Protein AF-A0A9D6PLR4-F1 (afdb_monomer_lite)

pLDDT: mean 76.35, std 16.48, range [28.53, 96.38]

Radius of gyration: 27.28 Å; chains: 1; bounding box: 58×66×89 Å

Sequence (455 aa):
MGFFPAIGIICGFFALESLSGWAYQRSPKLLVSNDKIDRAFQSAEDSRALHDSGTAFWAGPIWVVSPKEIDQSLWKMKIASGVSFLSRKLSPVPLHPFVELRPIESAEGQFSGITMALDPQSEDPFRALFHELTHLYLLWALIPGFPVDCHRWFNEGMAEELAGQILEDYSGRWMNDLVLDSAVVTFDQLSPAFSWDNSFVELQGRHAFHKFLEKYEWEGVRRVISGLRQGRPFRSVFMLEFGVPVELFQSECLCDFVKSKVLSRIPRKLIVGKLRWLAGNRPPSEVLPLIRKSEILLGKIQELESLEREIYEKKIRQCLSIKHPNEALFWLSQIRRRHNHTSLVSLSKEVKDTAQFCENEIPRVQQFRERIYGFPHITAFILGYGLLSMYRRLRTAVKKWAWKAWHPDKESGLGFRWGMVAIFCLGWQWFIRFLLISGIPYYLGYALWGHCGGP

Foldseek 3Di:
DCPLVVQLLVCLLVVVLVSNLVSLVVDDCVVHPPVNSVLSVVVVVQVVVQVVQWDWDDLDPEIETEHPPDPVVVVSVLSNLLQVLLCVQLNHAPAAAHEYATDDPDCLWDDRNRYIYFDPPRLCRLLSVQLVVNLVSLVRLQDDDDDEPPQPLQNLLRSNQSSCVSVVCPVADLQLAADEPVLDDFSVVLVVCVVPPDPCSSSLSVLLNVVVCVVPNSVSVNQQSVCSSVVDYSQVSCCVSPVDGVRVSRVVSSVVCCCRHYLLNDPPVSNLVSLLSCLVRHQLVVSVVSLVVNCVRVPDDPSSLVSNLVSLLVVLVVCLVVLNLVVSVVSLVVNPVPDDDPVCPVVVVSSVVSVVVVVVPDDPDPPPDDDDPDDVVVVVVCVVVVVVVVCVVVVVVCVVVLVVLCDPPDPSNVVVVVVVVCCCVVVVVVVVSCCCVVPVVVPCVCVVVVPPDDD

Secondary structure (DSSP, 8-state):
--HHHHHHHHHHHTT-HHHHHHHHHTS-TTTS-HHHHHHHHHHHHHHHHHHHHSEEEEETTEEEEE-TTS-HHHHHHHHHHHHHHHHHHH---S-PPEEEE---S-TT-EEETTEEEE-TTSS-HHHHHHHHHHHHHHHHHH-SS------HHHHHHHHHHHHHHHTTGGGTHHHH--B-GGG---HHHHHHHTTSS-THHHHHHHHHHHHHHHHHHHHHHHHHHHHHHTT--HHHHHHHHHSS-HHHHHHHHHHHHHHHHBTTTS-HHHHHHHHHHHHHHS-HHHHHHHHHHHHHHH---HHHHHHHHHHHHHHHHHHHHTT-HHHHHHHHHHHHTTS-GGGGHHHHHHHHHHHHHHHHH------------SHHHHHHHHHHHHHHHHHHHHHHHHHHHHHHHS-TT-THHHHHHHHHHHHHHHHHHHHHHHIIIIIHHHHHHHHHHTTS---

Structure (mmCIF, N/CA/C/O backbone):
data_AF-A0A9D6PLR4-F1
#
_entry.id   AF-A0A9D6PLR4-F1
#
loop_
_atom_site.group_PDB
_atom_site.id
_atom_site.type_symbol
_atom_site.label_atom_id
_atom_site.label_alt_id
_atom_site.label_comp_id
_atom_site.label_asym_id
_atom_site.label_entity_id
_atom_site.label_seq_id
_atom_site.pdbx_PDB_ins_code
_atom_site.Cartn_x
_atom_site.Cartn_y
_atom_site.Cartn_z
_atom_site.occupancy
_atom_site.B_iso_or_equiv
_atom_site.auth_seq_id
_atom_site.auth_comp_id
_atom_site.auth_asym_id
_atom_site.auth_atom_id
_atom_site.pdbx_PDB_model_num
ATOM 1 N N . MET A 1 1 ? -5.121 19.099 -28.719 1.00 49.94 1 MET A N 1
ATOM 2 C CA . MET A 1 1 ? -5.520 19.440 -27.333 1.00 49.94 1 MET A CA 1
ATOM 3 C C . MET A 1 1 ? -4.670 18.756 -26.253 1.00 49.94 1 MET A C 1
ATOM 5 O O . MET A 1 1 ? -4.510 19.354 -25.202 1.00 49.94 1 MET A O 1
ATOM 9 N N . GLY A 1 2 ? -4.060 17.584 -26.489 1.00 49.56 2 GLY A N 1
ATOM 10 C CA . GLY A 1 2 ? -3.238 16.882 -25.479 1.00 49.56 2 GLY A CA 1
ATOM 11 C C . GLY A 1 2 ? -1.758 17.289 -25.353 1.00 49.56 2 GLY A C 1
ATOM 12 O O . GLY A 1 2 ? -1.045 16.684 -24.565 1.00 49.56 2 GLY A O 1
ATOM 13 N N . PHE A 1 3 ? -1.274 18.290 -26.101 1.00 58.44 3 PHE A N 1
ATOM 14 C CA . PHE A 1 3 ? 0.160 18.633 -26.150 1.00 58.44 3 PHE A CA 1
ATOM 15 C C . PHE A 1 3 ? 0.711 19.138 -24.807 1.00 58.44 3 PHE A C 1
ATOM 17 O O . PHE A 1 3 ? 1.699 18.608 -24.313 1.00 58.44 3 PHE A O 1
ATOM 24 N N . PHE A 1 4 ? 0.058 20.129 -24.195 1.00 63.78 4 PHE A N 1
ATOM 25 C CA . PHE A 1 4 ? 0.483 20.682 -22.907 1.00 63.78 4 PHE A CA 1
ATOM 26 C C . PHE A 1 4 ? 0.308 19.702 -21.729 1.00 63.78 4 PHE A C 1
ATOM 28 O O . PHE A 1 4 ? 1.258 19.580 -20.960 1.00 63.78 4 PHE A O 1
ATOM 35 N N . PRO A 1 5 ? -0.790 18.918 -21.624 1.00 61.28 5 PRO A N 1
ATOM 36 C CA . PRO A 1 5 ? -0.879 17.850 -20.625 1.00 61.28 5 PRO A CA 1
ATOM 37 C C . PRO A 1 5 ? 0.239 16.812 -20.757 1.00 61.28 5 PRO A C 1
ATOM 39 O O . PRO A 1 5 ? 0.845 16.432 -19.760 1.00 61.28 5 PRO A O 1
ATOM 42 N N . ALA A 1 6 ? 0.555 16.389 -21.987 1.00 57.03 6 ALA A N 1
ATOM 43 C CA . ALA A 1 6 ? 1.630 15.434 -22.239 1.00 57.03 6 ALA A CA 1
ATOM 44 C C . ALA A 1 6 ? 3.005 16.004 -21.860 1.00 57.03 6 ALA A C 1
ATOM 46 O O . ALA A 1 6 ? 3.802 15.298 -21.252 1.00 57.03 6 ALA A O 1
ATOM 47 N N . ILE A 1 7 ? 3.275 17.282 -22.156 1.00 64.00 7 ILE A N 1
ATOM 48 C CA . ILE A 1 7 ? 4.495 17.958 -21.689 1.00 64.00 7 ILE A CA 1
ATOM 49 C C . ILE A 1 7 ? 4.527 18.024 -20.164 1.00 64.00 7 ILE A C 1
ATOM 51 O O . ILE A 1 7 ? 5.575 17.760 -19.594 1.00 64.00 7 ILE A O 1
ATOM 55 N N . GLY A 1 8 ? 3.405 18.326 -19.505 1.00 62.59 8 GLY A N 1
ATOM 56 C CA . GLY A 1 8 ? 3.317 18.332 -18.044 1.00 62.59 8 GLY A CA 1
ATOM 57 C C . GLY A 1 8 ? 3.714 16.985 -17.444 1.00 62.59 8 GLY A C 1
ATOM 58 O O . GLY A 1 8 ? 4.594 16.919 -16.592 1.00 62.59 8 GLY A O 1
ATOM 59 N N . ILE A 1 9 ? 3.157 15.897 -17.978 1.00 59.88 9 ILE A N 1
ATOM 60 C CA . ILE A 1 9 ? 3.486 14.529 -17.557 1.00 59.88 9 ILE A CA 1
ATOM 61 C C . ILE A 1 9 ? 4.966 14.211 -17.810 1.00 59.88 9 ILE A C 1
ATOM 63 O O . ILE A 1 9 ? 5.646 13.718 -16.916 1.00 59.88 9 ILE A O 1
ATOM 67 N N . ILE A 1 10 ? 5.483 14.517 -19.004 1.00 58.09 10 ILE A N 1
ATOM 68 C CA . ILE A 1 10 ? 6.883 14.252 -19.368 1.00 58.09 10 ILE A CA 1
ATOM 69 C C . ILE A 1 10 ? 7.837 15.062 -18.481 1.00 58.09 10 ILE A C 1
ATOM 71 O O . ILE A 1 10 ? 8.798 14.517 -17.952 1.00 58.09 10 ILE A O 1
ATOM 75 N N . CYS A 1 11 ? 7.583 16.356 -18.285 1.00 62.03 11 CYS A N 1
ATOM 76 C CA . CYS A 1 11 ? 8.401 17.208 -17.429 1.00 62.03 11 CYS A CA 1
ATOM 77 C C . CYS A 1 11 ? 8.346 16.755 -15.967 1.00 62.03 11 CYS A C 1
ATOM 79 O O . CYS A 1 11 ? 9.394 16.701 -15.334 1.00 62.03 11 CYS A O 1
ATOM 81 N N . GLY A 1 12 ? 7.172 16.374 -15.453 1.00 60.22 12 GLY A N 1
ATOM 82 C CA . GLY A 1 12 ? 7.041 15.777 -14.122 1.00 60.22 12 GLY A CA 1
ATOM 83 C C . GLY A 1 12 ? 7.852 14.487 -13.987 1.00 60.22 12 GLY A C 1
ATOM 84 O O . GLY A 1 12 ? 8.585 14.322 -13.020 1.00 60.22 12 GLY A O 1
ATOM 85 N N . PHE A 1 13 ? 7.827 13.623 -15.006 1.00 55.69 13 PHE A N 1
ATOM 86 C CA . PHE A 1 13 ? 8.628 12.396 -15.026 1.00 55.69 13 PHE A CA 1
ATOM 87 C C . PHE A 1 13 ? 10.143 12.655 -14.935 1.00 55.69 13 PHE A C 1
ATOM 89 O O . PHE A 1 13 ? 10.879 11.864 -14.353 1.00 55.69 13 PHE A O 1
ATOM 96 N N . PHE A 1 14 ? 10.620 13.775 -15.478 1.00 57.28 14 PHE A N 1
ATOM 97 C CA . PHE A 1 14 ? 12.024 14.184 -15.385 1.00 57.28 14 PHE A CA 1
ATOM 98 C C . PHE A 1 14 ? 12.318 15.119 -14.199 1.00 57.28 14 PHE A C 1
ATOM 100 O O . PHE A 1 14 ? 13.366 15.762 -14.198 1.00 57.28 14 PHE A O 1
ATOM 107 N N . ALA A 1 15 ? 11.411 15.229 -13.219 1.00 60.84 15 ALA A N 1
ATOM 108 C CA . ALA A 1 15 ? 11.518 16.146 -12.077 1.00 60.84 15 ALA A CA 1
ATOM 109 C C . ALA A 1 15 ? 11.728 17.626 -12.482 1.00 60.84 15 ALA A C 1
ATOM 111 O O . ALA A 1 15 ? 12.295 18.434 -11.750 1.00 60.84 15 ALA A O 1
ATOM 112 N N . LEU A 1 16 ? 11.249 18.020 -13.667 1.00 65.50 16 LEU A N 1
ATOM 113 C CA . LEU A 1 16 ? 11.255 19.400 -14.158 1.00 65.50 16 LEU A CA 1
ATOM 114 C C . LEU A 1 16 ? 9.983 20.119 -13.696 1.00 65.50 16 LEU A C 1
ATOM 116 O O . LEU A 1 16 ? 9.171 20.565 -14.510 1.00 65.50 16 LEU A O 1
ATOM 120 N N . GLU A 1 17 ? 9.786 20.206 -12.383 1.00 67.25 17 GLU A N 1
ATOM 121 C CA . GLU A 1 17 ? 8.495 20.554 -11.774 1.00 67.25 17 GLU A CA 1
ATOM 122 C C . GLU A 1 17 ? 7.984 21.945 -12.175 1.00 67.25 17 GLU A C 1
ATOM 124 O O . GLU A 1 17 ? 6.808 22.109 -12.493 1.00 67.25 17 GLU A O 1
ATOM 129 N N . SER A 1 18 ? 8.878 22.928 -12.324 1.00 67.62 18 SER A N 1
ATOM 130 C CA . SER A 1 18 ? 8.530 24.264 -12.834 1.00 67.62 18 SER A CA 1
ATOM 131 C C . SER A 1 18 ? 7.973 24.232 -14.265 1.00 67.62 18 SER A C 1
ATOM 133 O O . SER A 1 18 ? 7.049 24.975 -14.599 1.00 67.62 18 SER A O 1
ATOM 135 N N . LEU A 1 19 ? 8.530 23.376 -15.130 1.00 63.38 19 LEU A N 1
ATOM 136 C CA . LEU A 1 19 ? 8.066 23.203 -16.512 1.00 63.38 19 LEU A CA 1
ATOM 137 C C . LEU A 1 19 ? 6.792 22.356 -16.567 1.00 63.38 19 LEU A C 1
ATOM 139 O O . LEU A 1 19 ? 5.926 22.619 -17.401 1.00 63.38 19 LEU A O 1
ATOM 143 N N . SER A 1 20 ? 6.662 21.393 -15.653 1.00 67.12 20 SER A N 1
ATOM 144 C CA . SER A 1 20 ? 5.452 20.599 -15.452 1.00 67.12 20 SER A CA 1
ATOM 145 C C . SER A 1 20 ? 4.265 21.489 -15.073 1.00 67.12 20 SER A C 1
ATOM 147 O O . SER A 1 20 ? 3.266 21.520 -15.792 1.00 67.12 20 SER A O 1
ATOM 149 N N . GLY A 1 21 ? 4.413 22.315 -14.029 1.00 66.50 21 GLY A N 1
ATOM 150 C CA . GLY A 1 21 ? 3.393 23.272 -13.589 1.00 66.50 21 GLY A CA 1
ATOM 151 C C . GLY A 1 21 ? 3.026 24.286 -14.676 1.00 66.50 21 GLY A C 1
ATOM 152 O O . GLY A 1 21 ? 1.847 24.517 -14.945 1.00 66.50 21 GLY A O 1
ATOM 153 N N . TRP A 1 22 ? 4.017 24.823 -15.395 1.00 75.88 22 TRP A N 1
ATOM 154 C CA . TRP A 1 22 ? 3.776 25.720 -16.531 1.00 75.88 22 TRP A CA 1
ATOM 155 C C . TRP A 1 22 ? 2.996 25.050 -17.672 1.00 75.88 22 TRP A C 1
ATOM 157 O O . TRP A 1 22 ? 2.105 25.658 -18.273 1.00 75.88 22 TRP A O 1
ATOM 167 N N . ALA A 1 23 ? 3.313 23.793 -17.986 1.00 69.25 23 ALA A N 1
ATOM 168 C CA . ALA A 1 23 ? 2.607 23.036 -19.010 1.00 69.25 23 ALA A CA 1
ATOM 169 C C . ALA A 1 23 ? 1.172 22.708 -18.567 1.00 69.25 23 ALA A C 1
ATOM 171 O O . ALA A 1 23 ? 0.236 22.836 -19.359 1.00 69.25 23 ALA A O 1
ATOM 172 N N . TYR A 1 24 ? 0.955 22.392 -17.290 1.00 73.81 24 TYR A N 1
ATOM 173 C CA . TYR A 1 24 ? -0.385 22.209 -16.738 1.00 73.81 24 TYR A CA 1
ATOM 174 C C . TYR A 1 24 ? -1.218 23.498 -16.748 1.00 73.81 24 TYR A C 1
ATOM 176 O O . TYR A 1 24 ? -2.364 23.452 -17.182 1.00 73.81 24 TYR A O 1
ATOM 184 N N . GLN A 1 25 ? -0.643 24.665 -16.442 1.00 73.88 25 GLN A N 1
ATOM 185 C CA . GLN A 1 25 ? -1.339 25.959 -16.569 1.00 73.88 25 GLN A CA 1
ATOM 186 C C . GLN A 1 25 ? -1.827 26.264 -17.993 1.00 73.88 25 GLN A C 1
ATOM 188 O O . GLN A 1 25 ? -2.817 26.969 -18.181 1.00 73.88 25 GLN A O 1
ATOM 193 N N . ARG A 1 26 ? -1.129 25.750 -19.012 1.00 72.38 26 ARG A N 1
ATOM 194 C CA . ARG A 1 26 ? -1.496 25.915 -20.431 1.00 72.38 26 ARG A CA 1
ATOM 195 C C . ARG A 1 26 ? -2.330 24.768 -20.983 1.00 72.38 26 ARG A C 1
ATOM 197 O O . ARG A 1 26 ? -2.688 24.773 -22.163 1.00 72.38 26 ARG A O 1
ATOM 204 N N . SER A 1 27 ? -2.629 23.782 -20.147 1.00 70.00 27 SER A N 1
ATOM 205 C CA . SER A 1 27 ? -3.492 22.672 -20.507 1.00 70.00 27 SER A CA 1
ATOM 206 C C . SER A 1 27 ? -4.958 23.111 -20.506 1.00 70.00 27 SER A C 1
ATOM 208 O O . SER A 1 27 ? -5.351 23.948 -19.693 1.00 70.00 27 SER A O 1
ATOM 210 N N . PRO A 1 28 ? -5.801 22.570 -21.404 1.00 69.94 28 PRO A N 1
ATOM 211 C CA . PRO A 1 28 ? -7.239 22.796 -21.327 1.00 69.94 28 PRO A CA 1
ATOM 212 C C . PRO A 1 28 ? -7.762 22.392 -19.944 1.00 69.94 28 PRO A C 1
ATOM 214 O O . PRO A 1 28 ? -7.499 21.276 -19.501 1.00 69.94 28 PRO A O 1
ATOM 217 N N . LYS A 1 29 ? -8.538 23.264 -19.289 1.00 67.81 29 LYS A N 1
ATOM 218 C CA . LYS A 1 29 ? -9.078 23.019 -17.935 1.00 67.81 29 LYS A CA 1
ATOM 219 C C . LYS A 1 29 ? -9.954 21.766 -17.835 1.00 67.81 29 LYS A C 1
ATOM 221 O O . LYS A 1 29 ? -10.060 21.170 -16.775 1.00 67.81 29 LYS A O 1
ATOM 226 N N . LEU A 1 30 ? -10.537 21.339 -18.957 1.00 66.38 30 LEU A N 1
ATOM 227 C CA . LEU A 1 30 ? -11.286 20.083 -19.063 1.00 66.38 30 LEU A CA 1
ATOM 228 C C . LEU A 1 30 ? -10.390 18.831 -18.917 1.00 66.38 30 LEU A C 1
ATOM 230 O O . LEU A 1 30 ? -10.899 17.737 -18.724 1.00 66.38 30 LEU A O 1
ATOM 234 N N . LEU A 1 31 ? -9.065 18.974 -19.040 1.00 52.44 31 LEU A N 1
ATOM 235 C CA . LEU A 1 31 ? -8.084 17.884 -18.940 1.00 52.44 31 LEU A CA 1
ATOM 236 C C . LEU A 1 31 ? -7.218 17.967 -17.676 1.00 52.44 31 LEU A C 1
ATOM 238 O O . LEU A 1 31 ? -6.637 16.964 -17.266 1.00 52.44 31 LEU A O 1
ATOM 242 N N . VAL A 1 32 ? -7.090 19.154 -17.080 1.00 61.78 32 VAL A N 1
ATOM 243 C CA . VAL A 1 32 ? -6.290 19.394 -15.875 1.00 61.78 32 VAL A CA 1
ATOM 244 C C . VAL A 1 32 ? -7.034 20.402 -15.001 1.00 61.78 32 VAL A C 1
ATOM 246 O O . VAL A 1 32 ? -7.230 21.543 -15.416 1.00 61.78 32 VAL A O 1
ATOM 249 N N . SER A 1 33 ? -7.465 19.979 -13.810 1.00 71.56 33 SER A N 1
ATOM 250 C CA . SER A 1 33 ? -8.146 20.859 -12.854 1.00 71.56 33 SER A CA 1
ATOM 251 C C . SER A 1 33 ? -7.186 21.893 -12.257 1.00 71.56 33 SER A C 1
ATOM 253 O O . SER A 1 33 ? -5.979 21.652 -12.181 1.00 71.56 33 SER A O 1
ATOM 255 N N . ASN A 1 34 ? -7.724 23.028 -11.794 1.00 70.25 34 ASN A N 1
ATOM 256 C CA . ASN A 1 34 ? -6.939 24.022 -11.053 1.00 70.25 34 ASN A CA 1
ATOM 257 C C . ASN A 1 34 ? -6.299 23.392 -9.807 1.00 70.25 34 ASN A C 1
ATOM 259 O O . ASN A 1 34 ? -5.107 23.560 -9.607 1.00 70.25 34 ASN A O 1
ATOM 263 N N . ASP A 1 35 ? -7.021 22.532 -9.085 1.00 71.19 35 ASP A N 1
ATOM 264 C CA . ASP A 1 35 ? -6.481 21.814 -7.923 1.00 71.19 35 ASP A CA 1
ATOM 265 C C . ASP A 1 35 ? -5.258 20.956 -8.270 1.00 71.19 35 ASP A C 1
ATOM 267 O O . ASP A 1 35 ? -4.374 20.747 -7.447 1.00 71.19 35 ASP A O 1
ATOM 271 N N . LYS A 1 36 ? -5.187 20.403 -9.488 1.00 67.69 36 LYS A N 1
ATOM 272 C CA . LYS A 1 36 ? -4.019 19.628 -9.933 1.00 67.69 36 LYS A CA 1
ATOM 273 C C . LYS A 1 36 ? -2.834 20.535 -10.268 1.00 67.69 36 LYS A C 1
ATOM 275 O O . LYS A 1 36 ? -1.691 20.125 -10.093 1.00 67.69 36 LYS A O 1
ATOM 280 N N . ILE A 1 37 ? -3.106 21.746 -10.751 1.00 68.19 37 ILE A N 1
ATOM 281 C CA . ILE A 1 37 ? -2.094 22.775 -10.998 1.00 68.19 37 ILE A CA 1
ATOM 282 C C . ILE A 1 37 ? -1.542 23.280 -9.663 1.00 68.19 37 ILE A C 1
ATOM 284 O O . ILE A 1 37 ? -0.330 23.249 -9.470 1.00 68.19 37 ILE A O 1
ATOM 288 N N . ASP A 1 38 ? -2.418 23.676 -8.742 1.00 74.19 38 ASP A N 1
ATOM 289 C CA . ASP A 1 38 ? -2.047 24.236 -7.441 1.00 74.19 38 ASP A CA 1
ATOM 290 C C . ASP A 1 38 ? -1.251 23.218 -6.616 1.00 74.19 38 ASP A C 1
ATOM 292 O O . ASP A 1 38 ? -0.172 23.540 -6.124 1.00 74.19 38 ASP A O 1
ATOM 296 N N . ARG A 1 39 ? -1.678 21.947 -6.591 1.00 72.50 39 ARG A N 1
ATOM 297 C CA . ARG A 1 39 ? -0.911 20.864 -5.951 1.00 72.50 39 ARG A CA 1
ATOM 298 C C . ARG A 1 39 ? 0.465 20.646 -6.573 1.00 72.50 39 ARG A C 1
ATOM 300 O O . ARG A 1 39 ? 1.420 20.365 -5.855 1.00 72.50 39 ARG A O 1
ATOM 307 N N . ALA A 1 40 ? 0.597 20.780 -7.894 1.00 70.31 40 ALA A N 1
ATOM 308 C CA . ALA A 1 40 ? 1.896 20.656 -8.552 1.00 70.31 40 ALA A CA 1
ATOM 309 C C . ALA A 1 40 ? 2.840 21.815 -8.189 1.00 70.31 40 ALA A C 1
ATOM 311 O O . ALA A 1 40 ? 4.039 21.589 -8.042 1.00 70.31 40 ALA A O 1
ATOM 312 N N . PHE A 1 41 ? 2.318 23.037 -8.027 1.00 73.62 41 PHE A N 1
ATOM 313 C CA . PHE A 1 41 ? 3.110 24.173 -7.551 1.00 73.62 41 PHE A CA 1
ATOM 314 C C . PHE A 1 41 ? 3.490 24.030 -6.082 1.00 73.62 41 PHE A C 1
ATOM 316 O O . PHE A 1 41 ? 4.672 24.150 -5.775 1.00 73.62 41 PHE A O 1
ATOM 323 N N . GLN A 1 42 ? 2.531 23.701 -5.215 1.00 79.69 42 GLN A N 1
ATOM 324 C CA . GLN A 1 42 ? 2.783 23.504 -3.789 1.00 79.69 42 GLN A CA 1
ATOM 325 C C . GLN A 1 42 ? 3.833 22.414 -3.563 1.00 79.69 42 GLN A C 1
ATOM 327 O O . GLN A 1 42 ? 4.831 22.648 -2.894 1.00 79.69 42 GLN A O 1
ATOM 332 N N . SER A 1 43 ? 3.688 21.262 -4.227 1.00 79.75 43 SER A N 1
ATOM 333 C CA . SER A 1 43 ? 4.673 20.177 -4.163 1.00 79.75 43 SER A CA 1
ATOM 334 C C . SER A 1 43 ? 6.082 20.635 -4.563 1.00 79.75 43 SER A C 1
ATOM 336 O O . SER A 1 43 ? 7.060 20.188 -3.965 1.00 79.75 43 SER A O 1
ATOM 338 N N . ALA A 1 44 ? 6.196 21.521 -5.557 1.00 77.12 44 ALA A N 1
ATOM 339 C CA . ALA A 1 44 ? 7.482 22.045 -6.007 1.00 77.12 44 ALA A CA 1
ATOM 340 C C . ALA A 1 44 ? 8.082 23.071 -5.042 1.00 77.12 44 ALA A C 1
ATOM 342 O O . ALA A 1 44 ? 9.303 23.145 -4.895 1.00 77.12 44 ALA A O 1
ATOM 343 N N . GLU A 1 45 ? 7.246 23.875 -4.393 1.00 82.88 45 GLU A N 1
ATOM 344 C CA . GLU A 1 45 ? 7.676 24.788 -3.335 1.00 82.88 45 GLU A CA 1
ATOM 345 C C . GLU A 1 45 ? 8.137 24.021 -2.097 1.00 82.88 45 GLU A C 1
ATOM 347 O O . GLU A 1 45 ? 9.225 24.299 -1.592 1.00 82.88 45 GLU A O 1
ATOM 352 N N . ASP A 1 46 ? 7.386 23.001 -1.683 1.00 85.12 46 ASP A N 1
ATOM 353 C CA . ASP A 1 46 ? 7.725 22.146 -0.545 1.00 85.12 46 ASP A CA 1
ATOM 354 C C . ASP A 1 46 ? 9.026 21.374 -0.793 1.00 85.12 46 ASP A C 1
ATOM 356 O O . ASP A 1 46 ? 9.882 21.301 0.090 1.00 85.12 46 ASP A O 1
ATOM 360 N N . SER A 1 47 ? 9.214 20.838 -2.007 1.00 85.19 47 SER A N 1
ATOM 361 C CA . SER A 1 47 ? 10.473 20.199 -2.403 1.00 85.19 47 SER A CA 1
ATOM 362 C C . SER A 1 47 ? 11.634 21.197 -2.321 1.00 85.19 47 SER A C 1
ATOM 364 O O . SER A 1 47 ? 12.620 20.937 -1.633 1.00 85.19 47 SER A O 1
ATOM 366 N N . ARG A 1 48 ? 11.521 22.393 -2.921 1.00 84.75 48 ARG A N 1
ATOM 367 C CA . ARG A 1 48 ? 12.590 23.411 -2.837 1.00 84.75 48 ARG A CA 1
ATOM 368 C C . ARG A 1 48 ? 12.913 23.802 -1.400 1.00 84.75 48 ARG A C 1
ATOM 370 O O . ARG A 1 48 ? 14.084 23.823 -1.037 1.00 84.75 48 ARG A O 1
ATOM 377 N N . ALA A 1 49 ? 11.897 24.064 -0.582 1.00 87.06 49 ALA A N 1
ATOM 378 C CA . ALA A 1 49 ? 12.083 24.404 0.822 1.00 87.06 49 ALA A CA 1
ATOM 379 C C . ALA A 1 49 ? 12.821 23.288 1.581 1.00 87.06 49 ALA A C 1
ATOM 381 O O . ALA A 1 49 ? 13.723 23.570 2.377 1.00 87.06 49 ALA A O 1
ATOM 382 N N . LEU A 1 50 ? 12.487 22.024 1.301 1.00 91.06 50 LEU A N 1
ATOM 383 C CA . LEU A 1 50 ? 13.181 20.864 1.854 1.00 91.06 50 LEU A CA 1
ATOM 384 C C . LEU A 1 50 ? 14.649 20.802 1.403 1.00 91.06 50 LEU A C 1
ATOM 386 O O . LEU A 1 50 ? 15.522 20.579 2.239 1.00 91.06 50 LEU A O 1
ATOM 390 N N . HIS A 1 51 ? 14.946 21.015 0.118 1.00 88.38 51 HIS A N 1
ATOM 391 C CA . HIS A 1 51 ? 16.325 20.998 -0.394 1.00 88.38 51 HIS A CA 1
ATOM 392 C C . HIS A 1 51 ? 17.169 22.170 0.131 1.00 88.38 51 HIS A C 1
ATOM 394 O O . HIS A 1 51 ? 18.359 21.989 0.385 1.00 88.38 51 HIS A O 1
ATOM 400 N N . ASP A 1 52 ? 16.565 23.340 0.351 1.00 89.38 52 ASP A N 1
ATOM 401 C CA . ASP A 1 52 ? 17.259 24.532 0.855 1.00 89.38 52 ASP A CA 1
ATOM 402 C C . ASP A 1 52 ? 17.580 24.444 2.358 1.00 89.38 52 ASP A C 1
ATOM 404 O O . ASP A 1 52 ? 18.630 24.906 2.813 1.00 89.38 52 ASP A O 1
ATOM 408 N N . SER A 1 53 ? 16.666 23.880 3.153 1.00 91.06 53 SER A N 1
ATOM 409 C CA . SER A 1 53 ? 16.740 23.918 4.624 1.00 91.06 53 SER A CA 1
ATOM 410 C C . SER A 1 53 ? 17.074 22.579 5.282 1.00 91.06 53 SER A C 1
ATOM 412 O O . SER A 1 53 ? 17.551 22.558 6.427 1.00 91.06 53 SER A O 1
ATOM 414 N N . GLY A 1 54 ? 16.828 21.481 4.569 1.00 92.81 54 GLY A N 1
ATOM 415 C CA . GLY A 1 54 ? 16.956 20.119 5.053 1.00 92.81 54 GLY A CA 1
ATOM 416 C C . GLY A 1 54 ? 18.385 19.594 5.048 1.00 92.81 54 GLY A C 1
ATOM 417 O O . GLY A 1 54 ? 19.382 20.314 4.973 1.00 92.81 54 GLY A O 1
ATOM 418 N N . THR A 1 55 ? 18.474 18.283 5.185 1.00 94.12 55 THR A N 1
ATOM 419 C CA . THR A 1 55 ? 19.715 17.518 5.211 1.00 94.12 55 THR A CA 1
ATOM 420 C C . THR A 1 55 ? 19.570 16.318 4.310 1.00 94.12 55 THR A C 1
ATOM 422 O O . THR A 1 55 ? 18.527 15.667 4.305 1.00 94.12 55 THR A O 1
ATOM 425 N N . ALA A 1 56 ? 20.630 16.007 3.576 1.00 95.25 56 ALA A N 1
ATOM 426 C CA . ALA A 1 56 ? 20.629 14.887 2.660 1.00 95.25 56 ALA A CA 1
ATOM 427 C C . ALA A 1 56 ? 21.596 13.794 3.111 1.00 95.25 56 ALA A C 1
ATOM 429 O O . ALA A 1 56 ? 22.656 14.070 3.681 1.00 95.25 56 ALA A O 1
ATOM 430 N N . PHE A 1 57 ? 21.221 12.542 2.875 1.00 95.56 57 PHE A N 1
ATOM 431 C CA . PHE A 1 57 ? 22.017 11.390 3.258 1.00 95.56 57 PHE A CA 1
ATOM 432 C C . PHE A 1 57 ? 21.772 10.178 2.360 1.00 95.56 57 PHE A C 1
ATOM 434 O O . PHE A 1 57 ? 20.711 10.008 1.767 1.00 95.56 57 PHE A O 1
ATOM 441 N N . TRP A 1 58 ? 22.763 9.288 2.311 1.00 95.00 58 TRP A N 1
ATOM 442 C CA . TRP A 1 58 ? 22.633 7.984 1.666 1.00 95.00 58 TRP A CA 1
ATOM 443 C C . TRP A 1 58 ? 22.085 6.942 2.642 1.00 95.00 58 TRP A C 1
ATOM 445 O O . TRP A 1 58 ? 22.564 6.826 3.775 1.00 95.00 58 TRP A O 1
ATOM 455 N N . ALA A 1 59 ? 21.116 6.158 2.179 1.00 92.69 59 ALA A N 1
ATOM 456 C CA . ALA A 1 59 ? 20.579 4.986 2.855 1.00 92.69 59 ALA A CA 1
ATOM 457 C C . ALA A 1 59 ? 20.711 3.768 1.927 1.00 92.69 59 ALA A C 1
ATOM 459 O O . ALA A 1 59 ? 19.818 3.441 1.144 1.00 92.69 59 ALA A O 1
ATOM 460 N N . GLY A 1 60 ? 21.886 3.132 1.955 1.00 88.69 60 GLY A N 1
ATOM 461 C CA . GLY A 1 60 ? 22.274 2.194 0.902 1.00 88.69 60 GLY A CA 1
ATOM 462 C C . GLY A 1 60 ? 22.415 2.934 -0.439 1.00 88.69 60 GLY A C 1
ATOM 463 O O . GLY A 1 60 ? 23.102 3.954 -0.478 1.00 88.69 60 GLY A O 1
ATOM 464 N N . PRO A 1 61 ? 21.778 2.464 -1.527 1.00 89.00 61 PRO A N 1
ATOM 465 C CA . PRO A 1 61 ? 21.855 3.105 -2.839 1.00 89.00 61 PRO A CA 1
ATOM 466 C C . PRO A 1 61 ? 20.813 4.222 -3.048 1.00 89.00 61 PRO A C 1
ATOM 468 O O . PRO A 1 61 ? 20.734 4.776 -4.141 1.00 89.00 61 PRO A O 1
ATOM 471 N N . ILE A 1 62 ? 19.990 4.533 -2.040 1.00 91.19 62 ILE A N 1
ATOM 472 C CA . ILE A 1 62 ? 18.954 5.570 -2.114 1.00 91.19 62 ILE A CA 1
ATOM 473 C C . ILE A 1 62 ? 19.491 6.873 -1.522 1.00 91.19 62 ILE A C 1
ATOM 475 O O . ILE A 1 62 ? 20.004 6.886 -0.399 1.00 91.19 62 ILE A O 1
ATOM 479 N N . TRP A 1 63 ? 19.342 7.967 -2.270 1.00 93.75 63 TRP A N 1
ATOM 480 C CA . TRP A 1 63 ? 19.585 9.321 -1.779 1.00 93.75 63 TRP A CA 1
ATOM 481 C C . TRP A 1 63 ? 18.306 9.878 -1.165 1.00 93.75 63 TRP A C 1
ATOM 483 O O . TRP A 1 63 ? 17.261 9.899 -1.817 1.00 93.75 63 TRP A O 1
ATOM 493 N N . VAL A 1 64 ? 18.398 10.315 0.086 1.00 95.62 64 VAL A N 1
ATOM 494 C CA . VAL A 1 64 ? 17.269 10.799 0.879 1.00 95.62 64 VAL A CA 1
ATOM 495 C C . VAL A 1 64 ? 17.513 12.248 1.266 1.00 95.62 64 VAL A C 1
ATOM 497 O O . VAL A 1 64 ? 18.613 12.584 1.703 1.00 95.62 64 VAL A O 1
ATOM 500 N N . VAL A 1 65 ? 16.488 13.088 1.159 1.00 95.75 65 VAL A N 1
ATOM 501 C CA . VAL A 1 65 ? 16.469 14.448 1.706 1.00 95.75 65 VAL A CA 1
ATOM 502 C C . VAL A 1 65 ? 15.384 14.523 2.772 1.00 95.75 65 VAL A C 1
ATOM 504 O O . VAL A 1 65 ? 14.250 14.106 2.541 1.00 95.75 65 VAL A O 1
ATOM 507 N N . SER A 1 66 ? 15.735 15.020 3.956 1.00 95.69 66 SER A N 1
ATOM 508 C CA . SER A 1 66 ? 14.826 15.112 5.098 1.00 95.69 66 SER A CA 1
ATOM 509 C C . SER A 1 66 ? 14.951 16.442 5.842 1.00 95.69 66 SER A C 1
ATOM 511 O O . SER A 1 66 ? 16.016 17.067 5.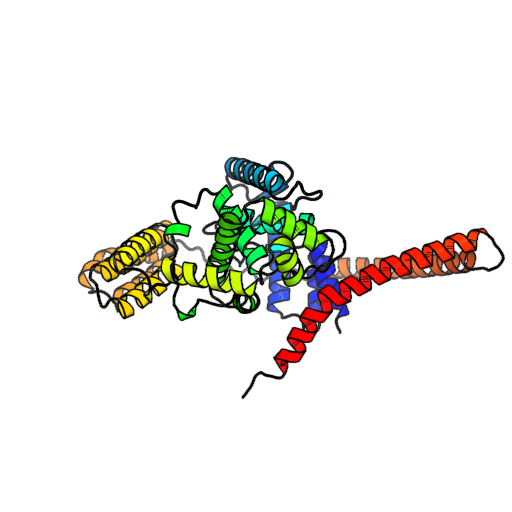806 1.00 95.69 66 SER A O 1
ATOM 513 N N . PRO A 1 67 ? 13.918 16.841 6.604 1.00 94.12 67 PRO A N 1
ATOM 514 C CA . PRO A 1 67 ? 14.027 17.865 7.626 1.00 94.12 67 PRO A CA 1
ATOM 515 C C . PRO A 1 67 ? 15.085 17.463 8.657 1.00 94.12 67 PRO A C 1
ATOM 517 O O . PRO A 1 67 ? 15.399 16.276 8.822 1.00 94.12 67 PRO A O 1
ATOM 520 N N . LYS A 1 68 ? 15.648 18.454 9.348 1.00 91.94 68 LYS A N 1
ATOM 521 C CA . LYS A 1 68 ? 16.730 18.254 10.328 1.00 91.94 68 LYS A CA 1
ATOM 522 C C . LYS A 1 68 ? 16.256 17.527 11.585 1.00 91.94 68 LYS A C 1
ATOM 524 O O . LYS A 1 68 ? 17.062 16.939 12.296 1.00 91.94 68 LYS A O 1
ATOM 529 N N . GLU A 1 69 ? 14.957 17.575 11.842 1.00 92.12 69 GLU A N 1
ATOM 530 C CA . GLU A 1 69 ? 14.280 17.037 13.016 1.00 92.12 69 GLU A CA 1
ATOM 531 C C . GLU A 1 69 ? 14.029 15.524 12.910 1.00 92.12 69 GLU A C 1
ATOM 533 O O . GLU A 1 69 ? 13.695 14.883 13.905 1.00 92.12 69 GLU A O 1
ATOM 538 N N . ILE A 1 70 ? 14.184 14.938 11.716 1.00 93.12 70 ILE A N 1
ATOM 539 C CA . ILE A 1 70 ? 13.966 13.508 11.485 1.00 93.12 70 ILE A CA 1
ATOM 540 C C . ILE A 1 70 ? 15.169 12.688 11.962 1.00 93.12 70 ILE A C 1
ATOM 542 O O . ILE A 1 70 ? 16.319 13.002 11.653 1.00 93.12 70 ILE A O 1
ATOM 546 N N . ASP A 1 71 ? 14.902 11.572 12.651 1.00 94.12 71 ASP A N 1
ATOM 547 C CA . ASP A 1 71 ? 15.926 10.588 13.018 1.00 94.12 71 ASP A CA 1
ATOM 548 C C . ASP A 1 71 ? 16.489 9.881 11.773 1.00 94.12 71 ASP A C 1
ATOM 550 O O . ASP A 1 71 ? 16.009 8.836 11.321 1.00 94.12 71 ASP A O 1
ATOM 554 N N . GLN A 1 72 ? 17.553 10.454 11.214 1.00 94.31 72 GLN A N 1
ATOM 555 C CA . GLN A 1 72 ? 18.219 9.919 10.029 1.00 94.31 72 GLN A CA 1
ATOM 556 C C . GLN A 1 72 ? 18.786 8.512 10.245 1.00 94.31 72 GLN A C 1
ATOM 558 O O . GLN A 1 72 ? 18.912 7.758 9.282 1.00 94.31 72 GLN A O 1
ATOM 563 N N . SER A 1 73 ? 19.164 8.144 11.474 1.00 95.38 73 SER A N 1
ATOM 564 C CA . SER A 1 73 ? 19.771 6.836 11.748 1.00 95.38 73 SER A CA 1
ATOM 565 C C . SER A 1 73 ? 18.735 5.728 11.597 1.00 95.38 73 SER A C 1
ATOM 567 O O . SER A 1 73 ? 18.996 4.721 10.930 1.00 95.38 73 SER A O 1
ATOM 569 N N . LEU A 1 74 ? 17.534 5.955 12.136 1.00 94.94 74 LEU A N 1
ATOM 570 C CA . LEU A 1 74 ? 16.396 5.059 11.965 1.00 94.94 74 LEU A CA 1
ATOM 571 C C . LEU A 1 74 ? 16.028 4.900 10.484 1.00 94.94 74 LEU A C 1
ATOM 573 O O . LEU A 1 74 ? 15.923 3.772 9.994 1.00 94.94 74 LEU A O 1
ATOM 577 N N . TRP A 1 75 ? 15.893 6.011 9.754 1.00 95.31 75 TRP A N 1
ATOM 578 C CA . TRP A 1 75 ? 15.545 5.993 8.329 1.00 95.31 75 TRP A CA 1
ATOM 579 C C . TRP A 1 75 ? 16.602 5.296 7.470 1.00 95.31 75 TRP A C 1
ATOM 581 O O . TRP A 1 75 ? 16.254 4.455 6.641 1.00 95.31 75 TRP A O 1
ATOM 591 N N . LYS A 1 76 ? 17.894 5.564 7.707 1.00 95.81 76 LYS A N 1
ATOM 592 C CA . LYS A 1 76 ? 19.002 4.876 7.023 1.00 95.81 76 LYS A CA 1
ATOM 593 C C . LYS A 1 76 ? 18.922 3.368 7.192 1.00 95.81 76 LYS A C 1
ATOM 595 O O . LYS A 1 76 ? 18.989 2.636 6.205 1.00 95.81 76 LYS A O 1
ATOM 600 N N . MET A 1 77 ? 18.765 2.911 8.432 1.00 95.31 77 MET A N 1
ATOM 601 C CA . MET A 1 77 ? 18.670 1.490 8.755 1.00 95.31 77 MET A CA 1
ATOM 602 C C . MET A 1 77 ? 17.448 0.845 8.089 1.00 95.31 77 MET A C 1
ATOM 604 O O . MET A 1 77 ? 17.578 -0.206 7.459 1.00 95.31 77 MET A O 1
ATOM 608 N N . LYS A 1 78 ? 16.267 1.470 8.202 1.00 95.00 78 LYS A N 1
ATOM 609 C CA . LYS A 1 78 ? 15.015 0.936 7.646 1.00 95.00 78 LYS A CA 1
ATOM 610 C C . LYS A 1 78 ? 15.061 0.858 6.122 1.00 95.00 78 LYS A C 1
ATOM 612 O O . LYS A 1 78 ? 14.806 -0.215 5.577 1.00 95.00 78 LYS A O 1
ATOM 617 N N . ILE A 1 79 ? 15.463 1.934 5.444 1.00 95.25 79 ILE A N 1
ATOM 618 C CA . ILE A 1 79 ? 15.598 1.949 3.982 1.00 95.25 79 ILE A CA 1
ATOM 619 C C . ILE A 1 79 ? 16.614 0.899 3.519 1.00 95.25 79 ILE A C 1
ATOM 621 O O . ILE A 1 79 ? 16.299 0.103 2.638 1.00 95.25 79 ILE A O 1
ATOM 625 N N . ALA A 1 80 ? 17.809 0.846 4.119 1.00 93.88 80 ALA A N 1
ATOM 626 C CA . ALA A 1 80 ? 18.841 -0.109 3.711 1.00 93.88 80 ALA A CA 1
ATOM 627 C C . ALA A 1 80 ? 18.381 -1.570 3.876 1.00 93.88 80 ALA A C 1
ATOM 629 O O . ALA A 1 80 ? 18.611 -2.398 2.990 1.00 93.88 80 ALA A O 1
ATOM 630 N N . SER A 1 81 ? 17.687 -1.877 4.978 1.00 93.75 81 SER A N 1
ATOM 631 C CA . SER A 1 81 ? 17.102 -3.201 5.218 1.00 93.75 81 SER A CA 1
ATOM 632 C C . SER A 1 81 ? 16.036 -3.549 4.173 1.00 93.75 81 SER A C 1
ATOM 634 O O . SER A 1 81 ? 16.117 -4.603 3.539 1.00 93.75 81 SER A O 1
ATOM 636 N N . GLY A 1 82 ? 15.085 -2.641 3.924 1.00 94.69 82 GLY A N 1
ATOM 637 C CA . GLY A 1 82 ? 14.024 -2.850 2.937 1.00 94.69 82 GLY A CA 1
ATOM 638 C C . GLY A 1 82 ? 14.556 -2.995 1.512 1.00 94.69 82 GLY A C 1
ATOM 639 O O . GLY A 1 82 ? 14.167 -3.917 0.803 1.00 94.69 82 GLY A O 1
ATOM 640 N N . VAL A 1 83 ? 15.524 -2.169 1.107 1.00 94.44 83 VAL A N 1
ATOM 641 C CA . VAL A 1 83 ? 16.206 -2.275 -0.195 1.00 94.44 83 VAL A CA 1
ATOM 642 C C . VAL A 1 83 ? 16.896 -3.628 -0.360 1.00 94.44 83 VAL A C 1
ATOM 644 O O . VAL A 1 83 ? 16.754 -4.271 -1.401 1.00 94.44 83 VAL A O 1
ATOM 647 N N . SER A 1 84 ? 17.621 -4.085 0.664 1.00 93.94 84 SER A N 1
ATOM 648 C CA . SER A 1 84 ? 18.275 -5.398 0.659 1.00 93.94 84 SER A CA 1
ATOM 649 C C . SER A 1 84 ? 17.256 -6.539 0.574 1.00 93.94 84 SER A C 1
ATOM 651 O O . SER A 1 84 ? 17.445 -7.515 -0.156 1.00 93.94 84 SER A O 1
ATOM 653 N N . PHE A 1 85 ? 16.138 -6.416 1.289 1.00 95.19 85 PHE A N 1
ATOM 654 C CA . PHE A 1 85 ? 15.038 -7.368 1.220 1.00 95.19 85 PHE A CA 1
ATOM 655 C C . PHE A 1 85 ? 14.4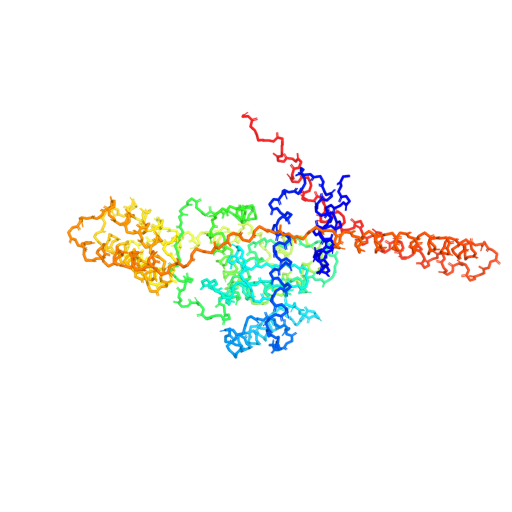22 -7.429 -0.185 1.00 95.19 85 PHE A C 1
ATOM 657 O O . PHE A 1 85 ? 14.380 -8.507 -0.781 1.00 95.19 85 PHE A O 1
ATOM 664 N N . LEU A 1 86 ? 14.018 -6.286 -0.746 1.00 94.25 86 LEU A N 1
ATOM 665 C CA . LEU A 1 86 ? 13.395 -6.200 -2.069 1.00 94.25 86 LEU A CA 1
ATOM 666 C C . LEU A 1 86 ? 14.340 -6.674 -3.175 1.00 94.25 86 LEU A C 1
ATOM 668 O O . LEU A 1 86 ? 13.934 -7.473 -4.015 1.00 94.25 86 LEU A O 1
ATOM 672 N N . SER A 1 87 ? 15.621 -6.301 -3.119 1.00 91.56 87 SER A N 1
ATOM 673 C CA . SER A 1 87 ? 16.634 -6.755 -4.084 1.00 91.56 87 SER A CA 1
ATOM 674 C C . SER A 1 87 ? 16.787 -8.275 -4.108 1.00 91.56 87 SER A C 1
ATOM 676 O O . SER A 1 87 ? 16.954 -8.860 -5.177 1.00 91.56 87 SER A O 1
ATOM 678 N N . ARG A 1 88 ? 16.692 -8.939 -2.947 1.00 92.69 88 ARG A N 1
ATOM 679 C CA . ARG A 1 88 ? 16.730 -10.410 -2.867 1.00 92.69 88 ARG A CA 1
ATOM 680 C C . ARG A 1 88 ? 15.463 -11.069 -3.411 1.00 92.69 88 ARG A C 1
ATOM 682 O O . ARG A 1 88 ? 15.537 -12.195 -3.898 1.00 92.69 88 ARG A O 1
ATOM 689 N N . LYS A 1 89 ? 14.306 -10.411 -3.298 1.00 91.88 89 LYS A N 1
ATOM 690 C CA . LYS A 1 89 ? 13.008 -10.962 -3.719 1.00 91.88 89 LYS A CA 1
ATOM 691 C C . LYS A 1 89 ? 12.693 -10.714 -5.195 1.00 91.88 89 LYS A C 1
ATOM 693 O O . LYS A 1 89 ? 12.295 -11.651 -5.881 1.00 91.88 89 LYS A O 1
ATOM 698 N N . LEU A 1 90 ? 12.888 -9.485 -5.673 1.00 88.12 90 LEU A N 1
ATOM 699 C CA . LEU A 1 90 ? 12.453 -9.008 -6.992 1.00 88.12 90 LEU A CA 1
ATOM 700 C C . LEU A 1 90 ? 13.602 -8.720 -7.967 1.00 88.12 90 LEU A C 1
ATOM 702 O O . LEU A 1 90 ? 13.341 -8.392 -9.121 1.00 88.12 90 LEU A O 1
ATOM 706 N N . SER A 1 91 ? 14.851 -8.968 -7.556 1.00 82.81 91 SER A N 1
ATOM 707 C CA . SER A 1 91 ? 16.100 -8.603 -8.253 1.00 82.81 91 SER A CA 1
ATOM 708 C C . SER A 1 91 ? 16.519 -7.147 -8.006 1.00 82.81 91 SER A C 1
ATOM 710 O O . SER A 1 91 ? 15.672 -6.299 -7.730 1.00 82.81 91 SER A O 1
ATOM 712 N N . PRO A 1 92 ? 17.825 -6.832 -8.075 1.00 81.75 92 PRO A N 1
ATOM 713 C CA . PRO A 1 92 ? 18.301 -5.459 -7.947 1.00 81.75 92 PRO A CA 1
ATOM 714 C C . PRO A 1 92 ? 17.825 -4.593 -9.117 1.00 81.75 92 PRO A C 1
ATOM 716 O O . PRO A 1 92 ? 17.688 -5.067 -10.248 1.00 81.75 92 PRO A O 1
ATOM 719 N N . VAL A 1 93 ? 17.627 -3.306 -8.844 1.00 78.25 93 VAL A N 1
ATOM 720 C CA . VAL A 1 93 ? 17.230 -2.315 -9.848 1.00 78.25 93 VAL A CA 1
ATOM 721 C C . VAL A 1 93 ? 18.432 -1.484 -10.299 1.00 78.25 93 VAL A C 1
ATOM 723 O O . VAL A 1 93 ? 19.324 -1.213 -9.497 1.00 78.25 93 VAL A O 1
ATOM 726 N N . PRO A 1 94 ? 18.483 -1.056 -11.571 1.00 71.62 94 PRO A N 1
ATOM 727 C CA . PRO A 1 94 ? 19.576 -0.227 -12.075 1.00 71.62 94 PRO A CA 1
ATOM 728 C C . PRO A 1 94 ? 19.459 1.243 -11.649 1.00 71.62 94 PRO A C 1
ATOM 730 O O . PRO A 1 94 ? 20.451 1.966 -11.688 1.00 71.62 94 PRO A O 1
ATOM 733 N N . LEU A 1 95 ? 18.257 1.695 -11.276 1.00 75.38 95 LEU A N 1
ATOM 734 C CA . LEU A 1 95 ? 17.996 3.067 -10.863 1.00 75.38 95 LEU A CA 1
ATOM 735 C C . LEU A 1 95 ? 17.136 3.076 -9.604 1.00 75.38 95 LEU A C 1
ATOM 737 O O . LEU A 1 95 ? 16.012 2.569 -9.598 1.00 75.38 95 LEU A O 1
ATOM 741 N N . HIS A 1 96 ? 17.682 3.687 -8.562 1.00 80.62 96 HIS A N 1
ATOM 742 C CA . HIS A 1 96 ? 16.986 3.944 -7.313 1.00 80.62 96 HIS A CA 1
ATOM 743 C C . HIS A 1 96 ? 16.346 5.335 -7.337 1.00 80.62 96 HIS A C 1
ATOM 745 O O . HIS A 1 96 ? 16.873 6.227 -8.008 1.00 80.62 96 HIS A O 1
ATOM 751 N N . PRO A 1 97 ? 15.222 5.529 -6.630 1.00 82.81 97 PRO A N 1
ATOM 752 C CA . PRO A 1 97 ? 14.573 6.819 -6.592 1.00 82.81 97 PRO A CA 1
ATOM 753 C C . PRO A 1 97 ? 15.309 7.752 -5.625 1.00 82.81 97 PRO A C 1
ATOM 755 O O . PRO A 1 97 ? 16.010 7.309 -4.711 1.00 82.81 97 PRO A O 1
ATOM 758 N N . PHE A 1 98 ? 15.103 9.048 -5.809 1.00 87.94 98 PHE A N 1
ATOM 759 C CA . PHE A 1 98 ? 15.343 10.047 -4.780 1.00 87.94 98 PHE A CA 1
ATOM 760 C C . PHE A 1 98 ? 14.181 10.018 -3.791 1.00 87.94 98 PHE A C 1
ATOM 762 O O . PHE A 1 98 ? 13.034 10.006 -4.219 1.00 87.94 98 PHE A O 1
ATOM 769 N N . VAL A 1 99 ? 14.451 9.995 -2.489 1.00 92.50 99 VAL A N 1
ATOM 770 C CA . VAL A 1 99 ? 13.395 10.023 -1.467 1.00 92.50 99 VAL A CA 1
ATOM 771 C C . VAL A 1 99 ? 13.372 11.389 -0.794 1.00 92.50 99 VAL A C 1
ATOM 773 O O . VAL A 1 99 ? 14.386 11.848 -0.275 1.00 92.50 99 VAL A O 1
ATOM 776 N N . GLU A 1 100 ? 12.210 12.026 -0.780 1.00 94.44 100 GLU A N 1
ATOM 777 C CA . GLU A 1 100 ? 11.956 13.283 -0.083 1.00 94.44 100 GLU A CA 1
ATOM 778 C C . GLU A 1 100 ? 11.016 13.031 1.090 1.00 94.44 100 GLU A C 1
ATOM 780 O O . GLU A 1 100 ? 9.896 12.556 0.909 1.00 94.44 100 GLU A O 1
ATOM 785 N N . LEU A 1 101 ? 11.462 13.362 2.300 1.00 94.12 101 LEU A N 1
ATOM 786 C CA . LEU A 1 101 ? 10.623 13.294 3.492 1.00 94.12 101 LEU A CA 1
ATOM 787 C C . LEU A 1 101 ? 9.989 14.665 3.710 1.00 94.12 101 LEU A C 1
ATOM 789 O O . LEU A 1 101 ? 10.639 15.572 4.213 1.00 94.12 101 LEU A O 1
ATOM 793 N N . ARG A 1 102 ? 8.738 14.852 3.307 1.00 91.06 102 ARG A N 1
ATOM 794 C CA . ARG A 1 102 ? 8.028 16.129 3.450 1.00 91.06 102 ARG A CA 1
ATOM 795 C C . ARG A 1 102 ? 6.530 15.906 3.598 1.00 91.06 102 ARG A C 1
ATOM 797 O O . ARG A 1 102 ? 6.038 14.901 3.092 1.00 91.06 102 ARG A O 1
ATOM 804 N N . PRO A 1 103 ? 5.805 16.843 4.232 1.00 85.38 103 PRO A N 1
ATOM 805 C CA . PRO A 1 103 ? 4.353 16.791 4.266 1.00 85.38 103 PRO A CA 1
ATOM 806 C C . PRO A 1 103 ? 3.788 16.626 2.851 1.00 85.38 103 PRO A C 1
ATOM 808 O O . PRO A 1 103 ? 4.192 17.329 1.922 1.00 85.38 103 PRO A O 1
ATOM 811 N N . ILE A 1 104 ? 2.876 15.675 2.695 1.00 83.75 104 ILE A N 1
ATOM 812 C CA . ILE A 1 104 ? 2.116 15.439 1.468 1.00 83.75 104 ILE A CA 1
ATOM 813 C C . ILE A 1 104 ? 0.660 15.183 1.853 1.00 83.75 104 ILE A C 1
ATOM 815 O O . ILE A 1 104 ? 0.373 14.700 2.943 1.00 83.75 104 ILE A O 1
ATOM 819 N N . GLU A 1 105 ? -0.276 15.508 0.964 1.00 70.75 105 GLU A N 1
ATOM 820 C CA . GLU A 1 105 ? -1.709 15.341 1.250 1.00 70.75 105 GLU A CA 1
ATOM 821 C C . GLU A 1 105 ? -2.143 13.866 1.333 1.00 70.75 105 GLU A C 1
ATOM 823 O O . GLU A 1 105 ? -3.179 13.567 1.923 1.00 70.75 105 GLU A O 1
ATOM 828 N N . SER A 1 106 ? -1.373 12.951 0.734 1.00 70.62 106 SER A N 1
ATOM 829 C CA . SER A 1 106 ? -1.663 11.514 0.716 1.00 70.62 106 SER A CA 1
ATOM 830 C C . SER A 1 106 ? -0.818 10.758 1.739 1.00 70.62 106 SER A C 1
ATOM 832 O O . SER A 1 106 ? 0.400 10.917 1.779 1.00 70.62 106 SER A O 1
ATOM 834 N N . ALA A 1 107 ? -1.446 9.865 2.504 1.00 65.50 107 ALA A N 1
ATOM 835 C CA . ALA A 1 107 ? -0.743 8.956 3.410 1.00 65.50 107 ALA A CA 1
ATOM 836 C C . ALA A 1 107 ? 0.012 7.825 2.678 1.00 65.50 107 ALA A C 1
ATOM 838 O O . ALA A 1 107 ? 0.869 7.181 3.278 1.00 65.50 107 ALA A O 1
ATOM 839 N N . GLU A 1 108 ? -0.286 7.587 1.397 1.00 68.31 108 GLU A N 1
ATOM 840 C CA . GLU A 1 108 ? 0.248 6.463 0.607 1.00 68.31 108 GLU A CA 1
ATOM 841 C C . GLU A 1 108 ? 1.616 6.768 -0.032 1.00 68.31 108 GLU A C 1
ATOM 843 O O . GLU A 1 108 ? 2.274 5.878 -0.555 1.00 68.31 108 GLU A O 1
ATOM 848 N N . GLY A 1 109 ? 2.103 8.010 0.061 1.00 75.25 109 GLY A N 1
ATOM 849 C CA . GLY A 1 109 ? 3.287 8.443 -0.683 1.00 75.25 109 GLY A CA 1
ATOM 850 C C . GLY A 1 109 ? 2.945 8.937 -2.089 1.00 75.25 109 GLY A C 1
ATOM 851 O O . GLY A 1 109 ? 1.811 8.847 -2.560 1.00 75.25 109 GLY A O 1
ATOM 852 N N . GLN A 1 110 ? 3.925 9.539 -2.763 1.00 77.38 110 GLN A N 1
ATOM 853 C CA . GLN A 1 110 ? 3.746 10.041 -4.124 1.00 77.38 110 GLN A CA 1
ATOM 854 C C . GLN A 1 110 ? 5.012 9.857 -4.962 1.00 77.38 110 GLN A C 1
ATOM 856 O O . GLN A 1 110 ? 6.075 10.372 -4.618 1.00 77.38 110 GLN A O 1
ATOM 861 N N . PHE A 1 111 ? 4.884 9.217 -6.126 1.00 73.75 111 PHE A N 1
ATOM 862 C CA . PHE A 1 111 ? 5.928 9.226 -7.151 1.00 73.75 111 PHE A CA 1
ATOM 863 C C . PHE A 1 111 ? 5.795 10.424 -8.101 1.00 73.75 111 PHE A C 1
ATOM 865 O O . PHE A 1 111 ? 4.753 10.651 -8.719 1.00 73.75 111 PHE A O 1
ATOM 872 N N . SER A 1 112 ? 6.897 11.148 -8.280 1.00 67.56 112 SER A N 1
ATOM 873 C CA . SER A 1 112 ? 7.095 12.195 -9.284 1.00 67.56 112 SER A CA 1
ATOM 874 C C . SER A 1 112 ? 8.367 11.877 -10.072 1.00 67.56 112 SER A C 1
ATOM 876 O O . SER A 1 112 ? 9.480 12.251 -9.701 1.00 67.56 112 SER A O 1
ATOM 878 N N . GLY A 1 113 ? 8.218 11.096 -11.146 1.00 66.06 113 GLY A N 1
ATOM 879 C CA . GLY A 1 113 ? 9.356 10.665 -11.954 1.00 66.06 113 GLY A CA 1
ATOM 880 C C . GLY A 1 113 ? 10.279 9.709 -11.208 1.00 66.06 113 GLY A C 1
ATOM 881 O O . GLY A 1 113 ? 9.888 8.592 -10.884 1.00 66.06 113 GLY A O 1
ATOM 882 N N . ILE A 1 114 ? 11.510 10.151 -10.955 1.00 70.00 114 ILE A N 1
ATOM 883 C CA . ILE A 1 114 ? 12.499 9.413 -10.157 1.00 70.00 114 ILE A CA 1
ATOM 884 C C . ILE A 1 114 ? 12.469 9.799 -8.674 1.00 70.00 114 ILE A C 1
ATOM 886 O O . ILE A 1 114 ? 13.251 9.253 -7.904 1.00 70.00 114 ILE A O 1
ATOM 890 N N . THR A 1 115 ? 11.603 10.727 -8.269 1.00 81.06 115 THR A N 1
ATOM 891 C CA . THR A 1 115 ? 11.459 11.158 -6.878 1.00 81.06 115 THR A CA 1
ATOM 892 C C . THR A 1 115 ? 10.246 10.488 -6.239 1.00 81.06 115 THR A C 1
ATOM 894 O O . THR A 1 115 ? 9.180 10.407 -6.845 1.00 81.06 115 THR A O 1
ATOM 897 N N . MET A 1 116 ? 10.406 10.026 -5.007 1.00 88.69 116 MET A N 1
ATOM 898 C CA . MET A 1 116 ? 9.365 9.515 -4.127 1.00 88.69 116 MET A CA 1
ATOM 899 C C . MET A 1 116 ? 9.244 10.470 -2.942 1.00 88.69 116 MET A C 1
ATOM 901 O O . MET A 1 116 ? 10.198 10.632 -2.184 1.00 88.69 116 MET A O 1
ATOM 905 N N . ALA A 1 117 ? 8.087 11.102 -2.784 1.00 90.25 117 ALA A N 1
ATOM 906 C CA . ALA A 1 117 ? 7.772 11.930 -1.629 1.00 90.25 117 ALA A CA 1
ATOM 907 C C . ALA A 1 117 ? 6.972 11.119 -0.604 1.00 90.25 117 ALA A C 1
ATOM 909 O O . ALA A 1 117 ? 6.057 10.379 -0.970 1.00 90.25 117 ALA A O 1
ATOM 910 N N . LEU A 1 118 ? 7.322 11.260 0.672 1.00 91.69 118 LEU A N 1
ATOM 911 C CA . LEU A 1 118 ? 6.685 10.582 1.799 1.00 91.69 118 LEU A CA 1
ATOM 912 C C . LEU A 1 118 ? 6.503 11.566 2.945 1.00 91.69 118 LEU A C 1
ATOM 914 O O . LEU A 1 118 ? 7.439 12.296 3.266 1.00 91.69 118 LEU A O 1
ATOM 918 N N . ASP A 1 119 ? 5.352 11.521 3.612 1.00 90.81 119 ASP A N 1
ATOM 919 C CA . ASP A 1 119 ? 5.151 12.279 4.843 1.00 90.81 119 ASP A CA 1
ATOM 920 C C . ASP A 1 119 ? 5.751 11.511 6.031 1.00 90.81 119 ASP A C 1
ATOM 922 O O . ASP A 1 119 ? 5.196 10.482 6.432 1.00 90.81 119 ASP A O 1
ATOM 926 N N . PRO A 1 120 ? 6.864 11.982 6.630 1.00 89.81 120 PRO A N 1
ATOM 927 C CA . PRO A 1 120 ? 7.470 11.314 7.775 1.00 89.81 120 PRO A CA 1
ATOM 928 C C . PRO A 1 120 ? 6.618 11.401 9.051 1.00 89.81 120 PRO A C 1
ATOM 930 O O . PRO A 1 120 ? 6.924 10.697 10.012 1.00 89.81 120 PRO A O 1
ATOM 933 N N . GLN A 1 121 ? 5.595 12.261 9.080 1.00 86.56 121 GLN A N 1
ATOM 934 C CA . GLN A 1 121 ? 4.646 12.416 10.186 1.00 86.56 121 GLN A CA 1
ATOM 935 C C . GLN A 1 121 ? 3.337 11.649 9.967 1.00 86.56 121 GLN A C 1
ATOM 937 O O . GLN A 1 121 ? 2.478 11.659 10.852 1.00 86.56 121 GLN A O 1
ATOM 942 N N . SER A 1 122 ? 3.183 10.976 8.821 1.00 83.44 122 SER A N 1
ATOM 943 C CA . SER A 1 122 ? 2.052 10.077 8.585 1.00 83.44 122 SER A CA 1
ATOM 944 C C . SER A 1 122 ? 2.006 8.952 9.625 1.00 83.44 122 SER A C 1
ATOM 946 O O . SER A 1 122 ? 2.962 8.701 10.361 1.00 83.44 122 SER A O 1
ATOM 948 N N . GLU A 1 123 ? 0.871 8.261 9.712 1.00 75.19 123 GLU A N 1
ATOM 949 C CA . GLU A 1 123 ? 0.682 7.217 10.724 1.00 75.19 123 GLU A CA 1
ATOM 950 C C . GLU A 1 123 ? 1.589 5.993 10.509 1.00 75.19 123 GLU A C 1
ATOM 952 O O . GLU A 1 123 ? 1.961 5.334 11.480 1.00 75.19 123 GLU A O 1
ATOM 957 N N . ASP A 1 124 ? 1.953 5.689 9.257 1.00 82.88 124 ASP A N 1
ATOM 958 C CA . ASP A 1 124 ? 2.779 4.528 8.899 1.00 82.88 124 ASP A CA 1
ATOM 959 C C . ASP A 1 124 ? 3.737 4.835 7.722 1.00 82.88 124 ASP A C 1
ATOM 961 O O . ASP A 1 124 ? 3.617 4.266 6.630 1.00 82.88 124 ASP A O 1
ATOM 965 N N . PRO A 1 125 ? 4.718 5.739 7.921 1.00 89.31 125 PRO A N 1
ATOM 966 C CA . PRO A 1 125 ? 5.562 6.256 6.843 1.00 89.31 125 PRO A CA 1
ATOM 967 C C . PRO A 1 125 ? 6.468 5.180 6.242 1.00 89.31 125 PRO A C 1
ATOM 969 O O . PRO A 1 125 ? 6.811 5.223 5.060 1.00 89.31 125 PRO A O 1
ATOM 972 N N . PHE A 1 126 ? 6.864 4.188 7.046 1.00 92.38 126 PHE A N 1
ATOM 973 C CA . PHE A 1 126 ? 7.701 3.090 6.574 1.00 92.38 126 PHE A CA 1
ATOM 974 C C . PHE A 1 126 ? 6.912 2.082 5.741 1.00 92.38 126 PHE A C 1
ATOM 976 O O . PHE A 1 126 ? 7.478 1.516 4.807 1.00 92.38 126 PHE A O 1
ATOM 983 N N . ARG A 1 127 ? 5.623 1.857 6.026 1.00 89.50 127 ARG A N 1
ATOM 984 C CA . ARG A 1 127 ? 4.798 1.016 5.155 1.00 89.50 127 ARG A CA 1
ATOM 985 C C . ARG A 1 127 ? 4.613 1.670 3.799 1.00 89.50 127 ARG A C 1
ATOM 987 O O . ARG A 1 127 ? 4.883 0.998 2.811 1.00 89.50 127 ARG A O 1
ATOM 994 N N . ALA A 1 128 ? 4.260 2.957 3.763 1.00 89.75 128 ALA A N 1
ATOM 995 C CA . ALA A 1 128 ? 4.159 3.722 2.519 1.00 89.75 128 ALA A CA 1
ATOM 996 C C . ALA A 1 128 ? 5.474 3.658 1.721 1.00 89.75 128 ALA A C 1
ATOM 998 O O . ALA A 1 128 ? 5.484 3.275 0.555 1.00 89.75 128 ALA A O 1
ATOM 999 N N . LEU A 1 129 ? 6.619 3.885 2.380 1.00 93.06 129 LEU A N 1
ATOM 1000 C CA . LEU A 1 129 ? 7.942 3.730 1.765 1.00 93.06 129 LEU A CA 1
ATOM 1001 C C . LEU A 1 129 ? 8.134 2.357 1.102 1.00 93.06 129 LEU A C 1
ATOM 1003 O O . LEU A 1 129 ? 8.589 2.276 -0.038 1.00 93.06 129 LEU A O 1
ATOM 1007 N N . PHE A 1 130 ? 7.872 1.264 1.821 1.00 94.06 130 PHE A N 1
ATOM 1008 C CA . PHE A 1 130 ? 8.136 -0.079 1.298 1.00 94.06 130 PHE A CA 1
ATOM 1009 C C . PHE A 1 130 ? 7.098 -0.537 0.273 1.00 94.06 130 PHE A C 1
ATOM 1011 O O . PHE A 1 130 ? 7.454 -1.290 -0.637 1.00 94.06 130 PHE A O 1
ATOM 1018 N N . HIS A 1 131 ? 5.861 -0.059 0.387 1.00 92.50 131 HIS A N 1
ATOM 1019 C CA . HIS A 1 131 ? 4.820 -0.231 -0.617 1.00 92.50 131 HIS A CA 1
ATOM 1020 C C . HIS A 1 131 ? 5.282 0.382 -1.946 1.00 92.50 131 HIS A C 1
ATOM 1022 O O . HIS A 1 131 ? 5.453 -0.324 -2.941 1.00 92.50 131 HIS A O 1
ATOM 1028 N N . GLU A 1 132 ? 5.633 1.666 -1.929 1.00 90.06 132 GLU A N 1
ATOM 1029 C CA . GLU A 1 132 ? 6.057 2.400 -3.120 1.00 90.06 132 GLU A CA 1
ATOM 1030 C C . GLU A 1 132 ? 7.390 1.886 -3.689 1.00 90.06 132 GLU A C 1
ATOM 1032 O O . GLU A 1 132 ? 7.560 1.732 -4.903 1.00 90.06 132 GLU A O 1
ATOM 1037 N N . LEU A 1 133 ? 8.351 1.517 -2.833 1.00 91.50 133 LEU A N 1
ATOM 1038 C CA . LEU A 1 133 ? 9.575 0.865 -3.304 1.00 91.50 133 LEU A CA 1
ATOM 1039 C C . LEU A 1 133 ? 9.279 -0.475 -3.986 1.00 91.50 133 LEU A C 1
ATOM 1041 O O . LEU A 1 133 ? 9.944 -0.804 -4.967 1.00 91.50 133 LEU A O 1
ATOM 1045 N N . THR A 1 134 ? 8.288 -1.241 -3.529 1.00 92.81 134 THR A N 1
ATOM 1046 C CA . THR A 1 134 ? 7.922 -2.502 -4.188 1.00 92.81 134 THR A CA 1
ATOM 1047 C C . THR A 1 134 ? 7.436 -2.264 -5.615 1.00 92.81 134 THR A C 1
ATOM 1049 O O . THR A 1 134 ? 7.894 -2.966 -6.520 1.00 92.81 134 THR A O 1
ATOM 1052 N N . HIS A 1 135 ? 6.613 -1.234 -5.844 1.00 87.81 135 HIS A N 1
ATOM 1053 C CA . HIS A 1 135 ? 6.177 -0.842 -7.192 1.00 87.81 135 HIS A CA 1
ATOM 1054 C C . HIS A 1 135 ? 7.357 -0.555 -8.117 1.00 87.81 135 HIS A C 1
ATOM 1056 O O . HIS A 1 135 ? 7.391 -1.040 -9.250 1.00 87.81 135 HIS A O 1
ATOM 1062 N N . LEU A 1 136 ? 8.372 0.167 -7.633 1.00 86.00 136 LEU A N 1
ATOM 1063 C CA . LEU A 1 136 ? 9.577 0.442 -8.415 1.00 86.00 136 LEU A CA 1
ATOM 1064 C C . LEU A 1 136 ? 10.341 -0.841 -8.774 1.00 86.00 136 LEU A C 1
ATOM 1066 O O . LEU A 1 136 ? 10.754 -1.019 -9.922 1.00 86.00 136 LEU A O 1
ATOM 1070 N N . TYR A 1 137 ? 10.545 -1.739 -7.809 1.00 87.75 137 TYR A N 1
ATOM 1071 C CA . TYR A 1 137 ? 11.248 -3.001 -8.055 1.00 87.75 137 TYR A CA 1
ATOM 1072 C C . TYR A 1 137 ? 10.483 -3.891 -9.028 1.00 87.75 137 TYR A C 1
ATOM 1074 O O . TYR A 1 137 ? 11.086 -4.474 -9.932 1.00 87.75 137 TYR A O 1
ATOM 1082 N N . LEU A 1 138 ? 9.159 -3.952 -8.894 1.00 86.12 138 LEU A N 1
ATOM 1083 C CA . LEU A 1 138 ? 8.321 -4.698 -9.815 1.00 86.12 138 LEU A CA 1
ATOM 1084 C C . LEU A 1 138 ? 8.358 -4.087 -11.221 1.00 86.12 138 LEU A C 1
ATOM 1086 O O . LEU A 1 138 ? 8.520 -4.823 -12.191 1.00 86.12 138 LEU A O 1
ATOM 1090 N N . LEU A 1 139 ? 8.291 -2.758 -11.351 1.00 82.75 139 LEU A N 1
ATOM 1091 C CA . LEU A 1 139 ? 8.420 -2.070 -12.637 1.00 82.75 139 LEU A CA 1
ATOM 1092 C C . LEU A 1 139 ? 9.710 -2.481 -13.357 1.00 82.75 139 LEU A C 1
ATOM 1094 O O . LEU A 1 139 ? 9.667 -2.885 -14.519 1.00 82.75 139 LEU A O 1
ATOM 1098 N N . TRP A 1 140 ? 10.848 -2.431 -12.664 1.00 74.81 140 TRP A N 1
ATOM 1099 C CA . TRP A 1 140 ? 12.137 -2.835 -13.228 1.00 74.81 140 TRP A CA 1
ATOM 1100 C C . TRP A 1 140 ? 12.204 -4.321 -13.561 1.00 74.81 140 TRP A C 1
ATOM 1102 O O . TRP A 1 140 ? 12.751 -4.687 -14.605 1.00 74.81 140 TRP A O 1
ATOM 1112 N N . ALA A 1 141 ? 11.605 -5.171 -12.728 1.00 68.38 141 ALA A N 1
ATOM 1113 C CA . ALA A 1 141 ? 11.495 -6.593 -13.009 1.00 68.38 141 ALA A CA 1
ATOM 1114 C C . ALA A 1 141 ? 10.679 -6.871 -14.284 1.00 68.38 141 ALA A C 1
ATOM 1116 O O . ALA A 1 141 ? 10.924 -7.878 -14.942 1.00 68.38 141 ALA A O 1
ATOM 1117 N N . LEU A 1 142 ? 9.754 -5.986 -14.674 1.00 74.06 142 LEU A N 1
ATOM 1118 C CA . LEU A 1 142 ? 8.860 -6.165 -15.825 1.00 74.06 142 LEU A CA 1
ATOM 1119 C C . LEU A 1 142 ? 9.387 -5.574 -17.154 1.00 74.06 142 LEU A C 1
ATOM 1121 O O . LEU A 1 142 ? 8.810 -5.837 -18.209 1.00 74.06 142 LEU A O 1
ATOM 1125 N N . ILE A 1 143 ? 10.493 -4.823 -17.162 1.00 63.56 143 ILE A N 1
ATOM 1126 C CA . ILE A 1 143 ? 11.123 -4.280 -18.389 1.00 63.56 143 ILE A CA 1
ATOM 1127 C C . ILE A 1 143 ? 11.962 -5.402 -19.068 1.00 63.56 143 ILE A C 1
ATOM 1129 O O . ILE A 1 143 ? 12.700 -6.096 -18.353 1.00 63.56 143 ILE A O 1
ATOM 1133 N N . PRO A 1 144 ? 11.906 -5.646 -20.411 1.00 48.91 144 PRO A N 1
ATOM 1134 C CA . PRO A 1 144 ? 11.658 -4.683 -21.505 1.00 48.91 144 PRO A CA 1
ATOM 1135 C C . PRO A 1 144 ? 10.632 -5.097 -22.604 1.00 48.91 144 PRO A C 1
ATOM 1137 O O . PRO A 1 144 ? 10.782 -6.136 -23.241 1.00 48.91 144 PRO A O 1
ATOM 1140 N N . GLY A 1 145 ? 9.670 -4.211 -22.938 1.00 42.91 145 GLY A N 1
ATOM 1141 C CA . GLY A 1 145 ? 8.803 -4.347 -24.133 1.00 42.91 145 GLY A CA 1
ATOM 1142 C C . GLY A 1 145 ? 7.361 -3.794 -24.077 1.00 42.91 145 GLY A C 1
ATOM 1143 O O . GLY A 1 145 ? 6.761 -3.715 -25.141 1.00 42.91 145 GLY A O 1
ATOM 1144 N N . PHE A 1 146 ? 6.849 -3.423 -22.889 1.00 45.94 146 PHE A N 1
ATOM 1145 C CA . PHE A 1 146 ? 5.530 -2.842 -22.496 1.00 45.94 146 PHE A CA 1
ATOM 1146 C C . PHE A 1 146 ? 4.381 -2.696 -23.539 1.00 45.94 146 PHE A C 1
ATOM 1148 O O . PHE A 1 146 ? 4.594 -2.155 -24.625 1.00 45.94 146 PHE A O 1
ATOM 1155 N N . PRO A 1 147 ? 3.114 -3.006 -23.176 1.00 49.69 147 PRO A N 1
ATOM 1156 C CA . PRO A 1 147 ? 2.581 -3.077 -21.815 1.00 49.69 147 PRO A CA 1
ATOM 1157 C C . PRO A 1 147 ? 2.373 -4.507 -21.325 1.00 49.69 147 PRO A C 1
ATOM 1159 O O . PRO A 1 147 ? 2.000 -5.386 -22.100 1.00 49.69 147 PRO A O 1
ATOM 1162 N N . VAL A 1 148 ? 2.557 -4.713 -20.022 1.00 56.78 148 VAL A N 1
ATOM 1163 C CA . VAL A 1 148 ? 2.019 -5.900 -19.372 1.00 56.78 148 VAL A CA 1
ATOM 1164 C C . VAL A 1 148 ? 0.873 -5.496 -18.475 1.00 56.78 148 VAL A C 1
ATOM 1166 O O . VAL A 1 148 ? 1.028 -4.647 -17.601 1.00 56.78 148 VAL A O 1
ATOM 1169 N N . ASP A 1 149 ? -0.279 -6.093 -18.743 1.00 68.50 149 ASP A N 1
ATOM 1170 C CA . ASP A 1 149 ? -1.502 -6.006 -17.955 1.00 68.50 149 ASP A CA 1
ATOM 1171 C C . ASP A 1 149 ? -1.282 -6.680 -16.594 1.00 68.50 149 ASP A C 1
ATOM 1173 O O . ASP A 1 149 ? -1.790 -7.764 -16.344 1.00 68.50 149 ASP A O 1
ATOM 1177 N N . CYS A 1 150 ? -0.419 -6.117 -15.741 1.00 78.81 150 CYS A N 1
ATOM 1178 C CA . CYS A 1 150 ? -0.203 -6.651 -14.404 1.00 78.81 150 CYS A CA 1
ATOM 1179 C C . CYS A 1 150 ? -1.465 -6.387 -13.589 1.00 78.81 150 CYS A C 1
ATOM 1181 O O . CYS A 1 150 ? -1.813 -5.238 -13.308 1.00 78.81 150 CYS A O 1
ATOM 1183 N N . HIS A 1 151 ? -2.163 -7.460 -13.229 1.00 84.31 151 HIS A N 1
ATOM 1184 C CA . HIS A 1 151 ? -3.429 -7.328 -12.541 1.00 84.31 151 HIS A CA 1
ATOM 1185 C C . HIS A 1 151 ? -3.232 -6.621 -11.196 1.00 84.31 151 HIS A C 1
ATOM 1187 O O . HIS A 1 151 ? -2.347 -6.973 -10.417 1.00 84.31 151 HIS A O 1
ATOM 1193 N N . ARG A 1 152 ? -4.090 -5.642 -10.896 1.00 84.31 152 ARG A N 1
ATOM 1194 C CA . ARG A 1 152 ? -3.914 -4.774 -9.726 1.00 84.31 152 ARG A CA 1
ATOM 1195 C C . ARG A 1 152 ? -3.858 -5.508 -8.380 1.00 84.31 152 ARG A C 1
ATOM 1197 O O . ARG A 1 152 ? -3.076 -5.117 -7.528 1.00 84.31 152 ARG A O 1
ATOM 1204 N N . TRP A 1 153 ? -4.588 -6.617 -8.211 1.00 89.31 153 TRP A N 1
ATOM 1205 C CA . TRP A 1 153 ? -4.490 -7.454 -7.003 1.00 89.31 153 TRP A CA 1
ATOM 1206 C C . TRP A 1 153 ? -3.092 -8.039 -6.799 1.00 89.31 153 TRP A C 1
ATOM 1208 O O . TRP A 1 153 ? -2.662 -8.200 -5.665 1.00 89.31 153 TRP A O 1
ATOM 1218 N N . PHE A 1 154 ? -2.391 -8.359 -7.889 1.00 91.56 154 PHE A N 1
ATOM 1219 C CA . PHE A 1 154 ? -1.042 -8.900 -7.842 1.00 91.56 154 PHE A CA 1
ATOM 1220 C C . PHE A 1 154 ? -0.036 -7.784 -7.574 1.00 91.56 154 PHE A C 1
ATOM 1222 O O . PHE A 1 154 ? 0.853 -7.968 -6.757 1.00 91.56 154 PHE A O 1
ATOM 1229 N N . ASN A 1 155 ? -0.198 -6.627 -8.224 1.00 89.44 155 ASN A N 1
ATOM 1230 C CA . ASN A 1 155 ? 0.687 -5.480 -8.033 1.00 89.44 155 ASN A CA 1
ATOM 1231 C C . ASN A 1 155 ? 0.569 -4.878 -6.617 1.00 89.44 155 ASN A C 1
ATOM 1233 O O . ASN A 1 155 ? 1.502 -4.954 -5.824 1.00 89.44 155 ASN A O 1
ATOM 1237 N N . GLU A 1 156 ? -0.610 -4.360 -6.272 1.00 88.25 156 GLU A N 1
ATOM 1238 C CA . GLU A 1 156 ? -0.872 -3.709 -4.980 1.00 88.25 156 GLU A CA 1
ATOM 1239 C C . GLU A 1 156 ? -0.812 -4.722 -3.834 1.00 88.25 156 GLU A C 1
ATOM 1241 O O . GLU A 1 156 ? -0.288 -4.443 -2.761 1.00 88.25 156 GLU A O 1
ATOM 1246 N N . GLY A 1 157 ? -1.300 -5.946 -4.071 1.00 92.50 157 GLY A N 1
ATOM 1247 C CA . GLY A 1 157 ? -1.228 -7.012 -3.079 1.00 92.50 157 GLY A CA 1
ATOM 1248 C C . GLY A 1 157 ? 0.199 -7.446 -2.771 1.00 92.50 157 GLY A C 1
ATOM 1249 O O . GLY A 1 157 ? 0.499 -7.729 -1.613 1.00 92.50 157 GLY A O 1
ATOM 1250 N N . MET A 1 158 ? 1.089 -7.462 -3.769 1.00 94.38 158 MET A N 1
ATOM 1251 C CA . MET A 1 158 ? 2.515 -7.686 -3.542 1.00 94.38 158 MET A CA 1
ATOM 1252 C C . MET A 1 158 ? 3.133 -6.529 -2.765 1.00 94.38 158 MET A C 1
ATOM 1254 O O . MET A 1 158 ? 3.841 -6.787 -1.796 1.00 94.38 158 MET A O 1
ATOM 1258 N N . ALA A 1 159 ? 2.861 -5.281 -3.155 1.00 92.69 159 ALA A N 1
ATOM 1259 C CA . ALA A 1 159 ? 3.373 -4.104 -2.457 1.00 92.69 159 ALA A CA 1
ATOM 1260 C C . ALA A 1 159 ? 3.007 -4.119 -0.966 1.00 92.69 159 ALA A C 1
ATOM 1262 O O . ALA A 1 159 ? 3.889 -4.037 -0.108 1.00 92.69 159 ALA A O 1
ATOM 1263 N N . GLU A 1 160 ? 1.736 -4.367 -0.656 1.00 91.56 160 GLU A N 1
ATOM 1264 C CA . GLU A 1 160 ? 1.242 -4.483 0.716 1.00 91.56 160 GLU A CA 1
ATOM 1265 C C . GLU A 1 160 ? 1.816 -5.687 1.477 1.00 91.56 160 GLU A C 1
ATOM 1267 O O . GLU A 1 160 ? 2.150 -5.589 2.663 1.00 91.56 160 GLU A O 1
ATOM 1272 N N . GLU A 1 161 ? 1.945 -6.839 0.819 1.00 93.44 161 GLU A N 1
ATOM 1273 C CA . GLU A 1 161 ? 2.485 -8.046 1.443 1.00 93.44 161 GLU A CA 1
ATOM 1274 C C . GLU A 1 161 ? 3.975 -7.894 1.771 1.00 93.44 161 GLU A C 1
ATOM 1276 O O . GLU A 1 161 ? 4.405 -8.240 2.873 1.00 93.44 161 GLU A O 1
ATOM 1281 N N . LEU A 1 162 ? 4.776 -7.348 0.852 1.00 94.12 162 LEU A N 1
ATOM 1282 C CA . LEU A 1 162 ? 6.209 -7.151 1.074 1.00 94.12 162 LEU A CA 1
ATOM 1283 C C . LEU A 1 162 ? 6.488 -6.044 2.079 1.00 94.12 162 LEU A C 1
ATOM 1285 O O . LEU A 1 162 ? 7.361 -6.232 2.928 1.00 94.12 162 LEU A O 1
ATOM 1289 N N . ALA A 1 163 ? 5.721 -4.951 2.056 1.00 92.38 163 ALA A N 1
ATOM 1290 C CA . ALA A 1 163 ? 5.769 -3.952 3.118 1.00 92.38 163 ALA A CA 1
ATOM 1291 C C . ALA A 1 163 ? 5.492 -4.603 4.485 1.00 92.38 163 ALA A C 1
ATOM 1293 O O . ALA A 1 163 ? 6.252 -4.405 5.435 1.00 92.38 163 ALA A O 1
ATOM 1294 N N . GLY A 1 164 ? 4.482 -5.478 4.560 1.00 90.00 164 GLY A N 1
ATOM 1295 C CA . GLY A 1 164 ? 4.190 -6.279 5.748 1.00 90.00 164 GLY A CA 1
ATOM 1296 C C . GLY A 1 164 ? 5.332 -7.210 6.183 1.00 90.00 164 GLY A C 1
ATOM 1297 O O . GLY A 1 164 ? 5.567 -7.340 7.383 1.00 90.00 164 GLY A O 1
ATOM 1298 N N . GLN A 1 165 ? 6.067 -7.838 5.251 1.00 91.81 165 GLN A N 1
ATOM 1299 C CA . GLN A 1 165 ? 7.228 -8.705 5.569 1.00 91.81 165 GLN A CA 1
ATOM 1300 C C . GLN A 1 165 ? 8.382 -7.910 6.143 1.00 91.81 165 GLN A C 1
ATOM 1302 O O . GLN A 1 165 ? 8.984 -8.333 7.126 1.00 91.81 165 GLN A O 1
ATOM 1307 N N . ILE A 1 166 ? 8.671 -6.757 5.549 1.00 92.19 166 ILE A N 1
ATOM 1308 C CA . ILE A 1 166 ? 9.774 -5.898 5.979 1.00 92.19 166 ILE A CA 1
ATOM 1309 C C . ILE A 1 166 ? 9.495 -5.309 7.369 1.00 92.19 166 ILE A C 1
ATOM 1311 O O . ILE A 1 166 ? 10.420 -5.126 8.160 1.00 92.19 166 ILE A O 1
ATOM 1315 N N . LEU A 1 167 ? 8.227 -5.023 7.671 1.00 89.31 167 LEU A N 1
ATOM 1316 C CA . LEU A 1 167 ? 7.790 -4.467 8.952 1.00 89.31 167 LEU A CA 1
ATOM 1317 C C . LEU A 1 167 ? 7.432 -5.520 10.008 1.00 89.31 167 LEU A C 1
ATOM 1319 O O . LEU A 1 167 ? 7.074 -5.142 11.119 1.00 89.31 167 LEU A O 1
ATOM 1323 N N . GLU A 1 168 ? 7.530 -6.812 9.681 1.00 84.19 168 GLU A N 1
ATOM 1324 C CA . GLU A 1 168 ? 7.173 -7.927 10.573 1.00 84.19 168 GLU A CA 1
ATOM 1325 C C . GLU A 1 168 ? 5.705 -7.881 11.067 1.00 84.19 168 GLU A C 1
ATOM 1327 O O . GLU A 1 168 ? 5.357 -8.386 12.132 1.00 84.19 168 GLU A O 1
ATOM 1332 N N . ASP A 1 169 ? 4.800 -7.337 10.247 1.00 73.75 169 ASP A N 1
ATOM 1333 C CA . ASP A 1 169 ? 3.386 -7.060 10.569 1.00 73.75 169 ASP A CA 1
ATOM 1334 C C . ASP A 1 169 ? 2.471 -8.314 10.535 1.00 73.75 169 ASP A C 1
ATOM 1336 O O . ASP A 1 169 ? 1.244 -8.241 10.631 1.00 73.75 169 ASP A O 1
ATOM 1340 N N . TYR A 1 170 ? 3.041 -9.512 10.378 1.00 59.66 170 TYR A N 1
ATOM 1341 C CA . TYR A 1 170 ? 2.273 -10.758 10.209 1.00 59.66 170 TYR A CA 1
ATOM 1342 C C . TYR A 1 170 ? 1.536 -11.217 11.464 1.00 59.66 170 TYR A C 1
ATOM 1344 O O . TYR A 1 170 ? 0.522 -11.907 11.361 1.00 59.66 170 TYR A O 1
ATOM 1352 N N . SER A 1 171 ? 2.021 -10.840 12.645 1.00 56.12 171 SER A N 1
ATOM 1353 C CA . SER A 1 171 ? 1.407 -11.202 13.927 1.00 56.12 171 SER A CA 1
ATOM 1354 C C . SER A 1 171 ? 0.357 -10.189 14.404 1.00 56.12 171 SER A C 1
ATOM 1356 O O . SER A 1 171 ? -0.397 -10.486 15.331 1.00 56.12 171 SER A O 1
ATOM 1358 N N . GLY A 1 172 ? 0.287 -9.010 13.773 1.00 69.81 172 GLY A N 1
ATOM 1359 C CA . GLY A 1 172 ? -0.499 -7.866 14.229 1.00 69.81 172 GLY A CA 1
ATOM 1360 C C . GLY A 1 172 ? -1.667 -7.522 13.310 1.00 69.81 172 GLY A C 1
ATOM 1361 O O . GLY A 1 172 ? -2.754 -8.094 13.439 1.00 69.81 172 GLY A O 1
ATOM 1362 N N . ARG A 1 173 ? -1.455 -6.553 12.410 1.00 74.75 173 ARG A N 1
ATOM 1363 C CA . ARG A 1 173 ? -2.520 -5.892 11.633 1.00 74.75 173 ARG A CA 1
ATOM 1364 C C . ARG A 1 173 ? -3.277 -6.882 10.777 1.00 74.75 173 ARG A C 1
ATOM 1366 O O . ARG A 1 173 ? -4.482 -7.052 10.949 1.00 74.75 173 ARG A O 1
ATOM 1373 N N . TRP A 1 174 ? -2.529 -7.657 9.994 1.00 78.12 174 TRP A N 1
ATOM 1374 C CA . TRP A 1 174 ? -3.086 -8.643 9.081 1.00 78.12 174 TRP A CA 1
ATOM 1375 C C . TRP A 1 174 ? -4.078 -9.577 9.770 1.00 78.12 174 TRP A C 1
ATOM 1377 O O . TRP A 1 174 ? -5.199 -9.749 9.301 1.00 78.12 174 TRP A O 1
ATOM 1387 N N . MET A 1 175 ? -3.707 -10.170 10.905 1.00 79.75 175 MET A N 1
ATOM 1388 C CA . MET A 1 175 ? -4.554 -11.141 11.601 1.00 79.75 175 MET A CA 1
ATOM 1389 C C . MET A 1 175 ? -5.830 -10.525 12.170 1.00 79.75 175 MET A C 1
ATOM 1391 O O . MET A 1 175 ? -6.827 -11.238 12.311 1.00 79.75 175 MET A O 1
ATOM 1395 N N . ASN A 1 176 ? -5.833 -9.227 12.462 1.00 83.94 176 ASN A N 1
ATOM 1396 C CA . ASN A 1 176 ? -6.928 -8.554 13.149 1.00 83.94 176 ASN A CA 1
ATOM 1397 C C . ASN A 1 176 ? -7.831 -7.727 12.235 1.00 83.94 176 ASN A C 1
ATOM 1399 O O . ASN A 1 176 ? -8.933 -7.393 12.662 1.00 83.94 176 ASN A O 1
ATOM 1403 N N . ASP A 1 177 ? -7.424 -7.470 10.993 1.00 86.50 177 ASP A N 1
ATOM 1404 C CA . ASP A 1 177 ? -8.229 -6.703 10.047 1.00 86.50 177 ASP A CA 1
ATOM 1405 C C . ASP A 1 177 ? -9.622 -7.316 9.819 1.00 86.50 177 ASP A C 1
ATOM 1407 O O . ASP A 1 177 ? -9.810 -8.543 9.768 1.00 86.50 177 ASP A O 1
ATOM 1411 N N . LEU A 1 178 ? -10.605 -6.423 9.699 1.00 87.81 178 LEU A N 1
ATOM 1412 C CA . LEU A 1 178 ? -12.024 -6.718 9.537 1.00 87.81 178 LEU A CA 1
ATOM 1413 C C . LEU A 1 178 ? -12.595 -5.896 8.386 1.00 87.81 178 LEU A C 1
ATOM 1415 O O . LEU A 1 178 ? -12.288 -4.715 8.244 1.00 87.81 178 LEU A O 1
ATOM 1419 N N . VAL A 1 179 ? -13.464 -6.519 7.595 1.00 86.94 179 VAL A N 1
ATOM 1420 C CA . VAL A 1 179 ? -14.067 -5.926 6.399 1.00 86.94 179 VAL A CA 1
ATOM 1421 C C . VAL A 1 179 ? -15.575 -6.079 6.444 1.00 86.94 179 VAL A C 1
ATOM 1423 O O . VAL A 1 179 ? -16.125 -7.022 7.012 1.00 86.94 179 VAL A O 1
ATOM 1426 N N . LEU A 1 180 ? -16.259 -5.126 5.833 1.00 84.00 180 LEU A N 1
ATOM 1427 C CA . LEU A 1 180 ? -17.705 -5.129 5.695 1.00 84.00 180 LEU A CA 1
ATOM 1428 C C . LEU A 1 180 ? -18.113 -5.935 4.465 1.00 84.00 180 LEU A C 1
ATOM 1430 O O . LEU A 1 180 ? -17.436 -5.875 3.445 1.00 84.00 180 LEU A O 1
ATOM 1434 N N . ASP A 1 181 ? -19.257 -6.613 4.516 1.00 83.75 181 ASP A N 1
ATOM 1435 C CA . ASP A 1 181 ? -19.775 -7.398 3.387 1.00 83.75 181 ASP A CA 1
ATOM 1436 C C . ASP A 1 181 ? -19.839 -6.593 2.083 1.00 83.75 181 ASP A C 1
ATOM 1438 O O . ASP A 1 181 ? -19.461 -7.084 1.025 1.00 83.75 181 ASP A O 1
ATOM 1442 N N . SER A 1 182 ? -20.252 -5.326 2.172 1.00 81.75 182 SER A N 1
ATOM 1443 C CA . SER A 1 182 ? -20.375 -4.417 1.028 1.00 81.75 182 SER A CA 1
ATOM 1444 C C . SER A 1 182 ? -19.041 -3.977 0.419 1.00 81.75 182 SER A C 1
ATOM 1446 O O . SER A 1 182 ? -19.050 -3.321 -0.616 1.00 81.75 182 SER A O 1
ATOM 1448 N N . ALA A 1 183 ? -17.915 -4.249 1.081 1.00 81.56 183 ALA A N 1
ATOM 1449 C CA . ALA A 1 183 ? -16.583 -3.846 0.633 1.00 81.56 183 ALA A CA 1
ATOM 1450 C C . ALA A 1 183 ? -15.825 -4.980 -0.080 1.00 81.56 183 ALA A C 1
ATOM 1452 O O . ALA A 1 183 ? -14.746 -4.741 -0.614 1.00 81.56 183 ALA A O 1
ATOM 1453 N N . VAL A 1 184 ? -16.375 -6.199 -0.102 1.00 87.75 184 VAL A N 1
ATOM 1454 C CA . VAL A 1 184 ? -15.785 -7.325 -0.835 1.00 87.75 184 VAL A CA 1
ATOM 1455 C C . VAL A 1 184 ? -16.062 -7.156 -2.324 1.00 87.75 184 VAL A C 1
ATOM 1457 O O . VAL A 1 184 ? -17.211 -6.991 -2.733 1.00 87.75 184 VAL A O 1
ATOM 1460 N N . VAL A 1 185 ? -15.016 -7.239 -3.139 1.00 88.38 185 VAL A N 1
ATOM 1461 C CA . VAL A 1 185 ? -15.105 -7.062 -4.595 1.00 8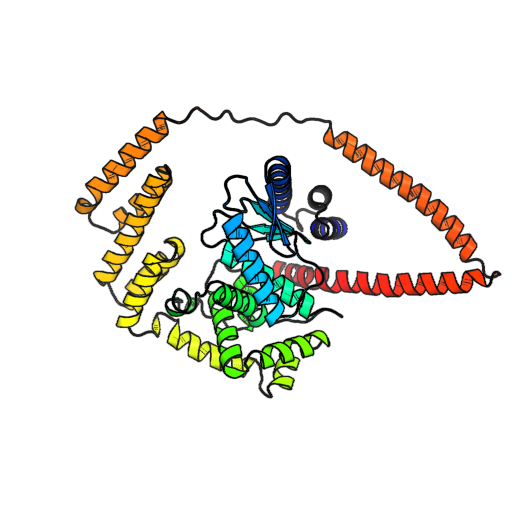8.38 185 VAL A CA 1
ATOM 1462 C C . VAL A 1 185 ? -14.427 -8.215 -5.332 1.00 88.38 185 VAL A C 1
ATOM 1464 O O . VAL A 1 185 ? -13.627 -8.948 -4.763 1.00 88.38 185 VAL A O 1
ATOM 1467 N N . THR A 1 186 ? -14.727 -8.420 -6.610 1.00 89.00 186 THR A N 1
ATOM 1468 C CA . THR A 1 186 ? -13.967 -9.370 -7.453 1.00 89.00 186 THR A CA 1
ATOM 1469 C C . THR A 1 186 ? -12.620 -8.779 -7.885 1.00 89.00 186 THR A C 1
ATOM 1471 O O . THR A 1 186 ? -12.418 -7.574 -7.761 1.00 89.00 186 THR A O 1
ATOM 1474 N N . PHE A 1 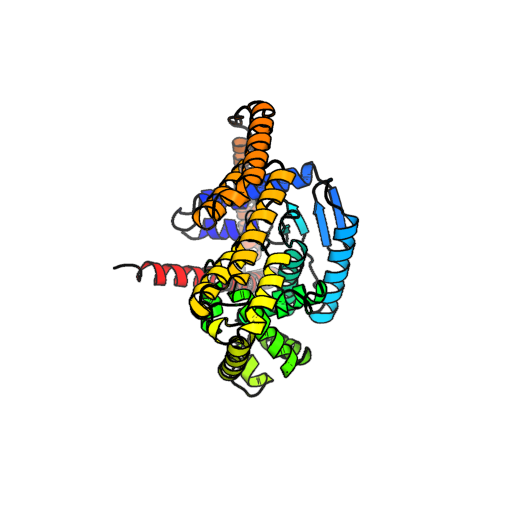187 ? -11.684 -9.579 -8.413 1.00 87.38 187 PHE A N 1
ATOM 1475 C CA . PHE A 1 187 ? -10.406 -9.048 -8.906 1.00 87.38 187 PHE A CA 1
ATOM 1476 C C . PHE A 1 187 ? -10.612 -8.039 -10.029 1.00 87.38 187 PHE A C 1
ATOM 1478 O O . PHE A 1 187 ? -10.007 -6.971 -9.987 1.00 87.38 187 PHE A O 1
ATOM 1485 N N . ASP A 1 188 ? -11.531 -8.308 -10.955 1.00 80.62 188 ASP A N 1
ATOM 1486 C CA . ASP A 1 188 ? -11.879 -7.371 -12.031 1.00 80.62 188 ASP A CA 1
ATOM 1487 C C . ASP A 1 188 ? -12.420 -6.035 -11.493 1.00 80.62 188 ASP A C 1
ATOM 1489 O O . ASP A 1 188 ? -12.218 -4.981 -12.095 1.00 80.62 188 ASP A O 1
ATOM 1493 N N . GLN A 1 189 ? -13.058 -6.063 -10.321 1.00 83.94 189 GLN A N 1
ATOM 1494 C CA . GLN A 1 189 ? -13.540 -4.875 -9.621 1.00 83.94 189 GLN A CA 1
ATOM 1495 C C . GLN A 1 189 ? -12.492 -4.238 -8.701 1.00 83.94 189 GLN A C 1
ATOM 1497 O O . GLN A 1 189 ? -12.672 -3.078 -8.342 1.00 83.94 189 GLN A O 1
ATOM 1502 N N . LEU A 1 190 ? -11.394 -4.921 -8.348 1.00 77.75 190 LEU A N 1
ATOM 1503 C CA . LEU A 1 190 ? -10.327 -4.323 -7.536 1.00 77.75 190 LEU A CA 1
ATOM 1504 C C . LEU A 1 190 ? -9.747 -3.105 -8.255 1.00 77.75 190 LEU A C 1
ATOM 1506 O O . LEU A 1 190 ? -9.663 -2.040 -7.658 1.00 77.75 190 LEU A O 1
ATOM 1510 N N . SER A 1 191 ? -9.434 -3.223 -9.552 1.00 69.62 191 SER A N 1
ATOM 1511 C CA . SER A 1 191 ? -8.858 -2.131 -10.349 1.00 69.62 191 SER A CA 1
ATOM 1512 C C . SER A 1 191 ? -9.624 -0.800 -10.250 1.00 69.62 191 SER A C 1
ATOM 1514 O O . SER A 1 191 ? -8.986 0.199 -9.902 1.00 69.62 191 SER A O 1
ATOM 1516 N N . PRO A 1 192 ? -10.949 -0.749 -10.510 1.00 65.50 192 PRO A N 1
ATOM 1517 C CA . PRO A 1 192 ? -11.737 0.461 -10.289 1.00 65.50 192 PRO A CA 1
ATOM 1518 C C . PRO A 1 192 ? -11.964 0.772 -8.803 1.00 65.50 192 PRO A C 1
ATOM 1520 O O . PRO A 1 192 ? -12.049 1.947 -8.456 1.00 65.50 192 PRO A O 1
ATOM 1523 N N . ALA A 1 193 ? -12.025 -0.224 -7.915 1.00 68.88 193 ALA A N 1
ATOM 1524 C CA . ALA A 1 193 ? -12.295 0.006 -6.495 1.00 68.88 193 ALA A CA 1
ATOM 1525 C C . ALA A 1 193 ? -11.178 0.760 -5.759 1.00 68.88 193 ALA A C 1
ATOM 1527 O O . ALA A 1 193 ? -11.463 1.447 -4.790 1.00 68.88 193 ALA A O 1
ATOM 1528 N N . PHE A 1 194 ? -9.937 0.725 -6.247 1.00 65.94 194 PHE A N 1
ATOM 1529 C CA . PHE A 1 194 ? -8.852 1.574 -5.729 1.00 65.94 194 PHE A CA 1
ATOM 1530 C C . PHE A 1 194 ? -9.069 3.080 -5.962 1.00 65.94 194 PHE A C 1
ATOM 1532 O O . PHE A 1 194 ? -8.350 3.894 -5.403 1.00 65.94 194 PHE A O 1
ATOM 1539 N N . SER A 1 195 ? -10.019 3.470 -6.819 1.00 61.34 195 SER A N 1
ATOM 1540 C CA . SER A 1 195 ? -10.449 4.874 -6.932 1.00 61.34 195 SER A CA 1
ATOM 1541 C C . SER A 1 195 ? -11.580 5.231 -5.964 1.00 61.34 195 SER A C 1
ATOM 1543 O O . SER A 1 195 ? -12.029 6.375 -5.936 1.00 61.34 195 SER A O 1
ATOM 1545 N N . TRP A 1 196 ? -12.082 4.251 -5.207 1.00 67.94 196 TRP A N 1
ATOM 1546 C CA . TRP A 1 196 ? -13.080 4.470 -4.170 1.00 67.94 196 TRP A CA 1
ATOM 1547 C C . TRP A 1 196 ? -12.381 4.863 -2.874 1.00 67.94 196 TRP A C 1
ATOM 1549 O O . TRP A 1 196 ? -11.256 4.453 -2.616 1.00 67.94 196 TRP A O 1
ATOM 1559 N N . ASP A 1 197 ? -13.094 5.591 -2.026 1.00 57.91 197 ASP A N 1
ATOM 1560 C CA . ASP A 1 197 ? -12.620 6.084 -0.726 1.00 57.91 197 ASP A CA 1
ATOM 1561 C C . ASP A 1 197 ? -12.528 4.960 0.342 1.00 57.91 197 ASP A C 1
ATOM 1563 O O . ASP A 1 197 ? -12.883 5.138 1.505 1.00 57.91 197 ASP A O 1
ATOM 1567 N N . ASN A 1 198 ? -12.157 3.740 -0.068 1.00 60.00 198 ASN A N 1
ATOM 1568 C CA . ASN A 1 198 ? -12.240 2.518 0.731 1.00 60.00 198 ASN A CA 1
ATOM 1569 C C . ASN A 1 198 ? -10.872 1.825 0.846 1.00 60.00 198 ASN A C 1
ATOM 1571 O O . ASN A 1 198 ? -10.473 1.065 -0.036 1.00 60.00 198 ASN A O 1
ATOM 1575 N N . SER A 1 199 ? -10.235 1.952 2.011 1.00 64.19 199 SER A N 1
ATOM 1576 C CA . SER A 1 199 ? -8.963 1.298 2.383 1.00 64.19 199 SER A CA 1
ATOM 1577 C C . SER A 1 199 ? -8.993 -0.245 2.418 1.00 64.19 199 SER A C 1
ATOM 1579 O O . SER A 1 199 ? -7.979 -0.903 2.636 1.00 64.19 199 SER A O 1
ATOM 1581 N N . PHE A 1 200 ? -10.151 -0.874 2.194 1.00 75.06 200 PHE A N 1
ATOM 1582 C CA . PHE A 1 200 ? -10.314 -2.334 2.245 1.00 75.06 200 PHE A CA 1
ATOM 1583 C C . PHE A 1 200 ? -9.808 -3.063 0.990 1.00 75.06 200 PHE A C 1
ATOM 1585 O O . PHE A 1 200 ? -9.595 -4.278 1.021 1.00 75.06 200 PHE A O 1
ATOM 1592 N N . VAL A 1 201 ? -9.629 -2.340 -0.117 1.00 78.88 201 VAL A N 1
ATOM 1593 C CA . VAL A 1 201 ? -9.239 -2.902 -1.420 1.00 78.88 201 VAL A CA 1
ATOM 1594 C C . VAL A 1 201 ? -7.788 -3.396 -1.384 1.00 78.88 201 VAL A C 1
ATOM 1596 O O . VAL A 1 201 ? -7.500 -4.505 -1.838 1.00 78.88 201 VAL A O 1
ATOM 1599 N N . GLU A 1 202 ? -6.902 -2.630 -0.747 1.00 82.38 202 GLU A N 1
ATOM 1600 C CA . GLU A 1 202 ? -5.514 -3.009 -0.459 1.00 82.38 202 GLU A CA 1
ATOM 1601 C C . GLU A 1 202 ? -5.429 -4.288 0.370 1.00 82.38 202 GLU A C 1
ATOM 1603 O O . GLU A 1 202 ? -4.693 -5.214 0.030 1.00 82.38 202 GLU A O 1
ATOM 1608 N N . LEU A 1 203 ? -6.249 -4.387 1.420 1.00 86.62 203 LEU A N 1
ATOM 1609 C CA . LEU A 1 203 ? -6.300 -5.564 2.282 1.00 86.62 203 LEU A CA 1
ATOM 1610 C C . LEU A 1 203 ? -6.703 -6.823 1.506 1.00 86.62 203 LEU A C 1
ATOM 1612 O O . LEU A 1 203 ? -6.139 -7.899 1.719 1.00 86.62 203 LEU A O 1
ATOM 1616 N N . GLN A 1 204 ? -7.682 -6.706 0.608 1.00 89.69 204 GLN A N 1
ATOM 1617 C CA . GLN A 1 204 ? -8.106 -7.826 -0.223 1.00 89.69 204 GLN A CA 1
ATOM 1618 C C . GLN A 1 204 ? -7.036 -8.199 -1.260 1.00 89.69 204 GLN A C 1
ATOM 1620 O O . GLN A 1 204 ? -6.799 -9.388 -1.489 1.00 89.69 204 GLN A O 1
ATOM 1625 N N . GLY A 1 205 ? -6.354 -7.208 -1.847 1.00 90.56 205 GLY A N 1
ATOM 1626 C CA . GLY A 1 205 ? -5.192 -7.425 -2.711 1.00 90.56 205 GLY A CA 1
ATOM 1627 C C . GLY A 1 205 ? -4.087 -8.187 -1.979 1.00 90.56 205 GLY A C 1
ATOM 1628 O O . GLY A 1 205 ? -3.642 -9.237 -2.448 1.00 90.56 205 GLY A O 1
ATOM 1629 N N . ARG A 1 206 ? -3.723 -7.730 -0.775 1.00 90.94 206 ARG A N 1
ATOM 1630 C CA . ARG A 1 206 ? -2.759 -8.405 0.101 1.00 90.94 206 ARG A CA 1
ATOM 1631 C C . ARG A 1 206 ? -3.188 -9.837 0.408 1.00 90.94 206 ARG A C 1
ATOM 1633 O O . ARG A 1 206 ? -2.366 -10.740 0.304 1.00 90.94 206 ARG A O 1
ATOM 1640 N N . HIS A 1 207 ? -4.470 -10.078 0.709 1.00 91.56 207 HIS A N 1
ATOM 1641 C CA . HIS A 1 207 ? -4.987 -11.436 0.929 1.00 91.56 207 HIS A CA 1
ATOM 1642 C C . HIS A 1 207 ? -4.756 -12.354 -0.259 1.00 91.56 207 HIS A C 1
ATOM 1644 O O . HIS A 1 207 ? -4.262 -13.470 -0.106 1.00 91.56 207 HIS A O 1
ATOM 1650 N N . ALA A 1 208 ? -5.139 -11.883 -1.442 1.00 93.56 208 ALA A N 1
ATOM 1651 C CA . ALA A 1 208 ? -5.007 -12.643 -2.668 1.00 93.56 208 ALA A CA 1
ATOM 1652 C C . ALA A 1 208 ? -3.539 -12.982 -2.939 1.00 93.56 208 ALA A C 1
ATOM 1654 O O . ALA A 1 208 ? -3.218 -14.129 -3.251 1.00 93.56 208 ALA A O 1
ATOM 1655 N N . PHE A 1 209 ? -2.638 -12.016 -2.751 1.00 94.88 209 PHE A N 1
ATOM 1656 C CA . PHE A 1 209 ? -1.210 -12.236 -2.935 1.00 94.88 209 PHE A CA 1
ATOM 1657 C C . PHE A 1 209 ? -0.603 -13.153 -1.861 1.00 94.88 209 PHE A C 1
ATOM 1659 O O . PHE A 1 209 ? 0.195 -14.030 -2.183 1.00 94.88 209 PHE A O 1
ATOM 1666 N N . HIS A 1 210 ? -1.036 -13.040 -0.606 1.00 93.62 210 HIS A N 1
ATOM 1667 C CA . HIS A 1 210 ? -0.642 -13.961 0.458 1.00 93.62 210 HIS A CA 1
ATOM 1668 C C . HIS A 1 210 ? -1.042 -15.406 0.126 1.00 93.62 210 HIS A C 1
ATOM 1670 O O . HIS A 1 210 ? -0.208 -16.307 0.170 1.00 93.62 210 HIS A O 1
ATOM 1676 N N . LYS A 1 211 ? -2.289 -15.630 -0.312 1.00 94.19 211 LYS A N 1
ATOM 1677 C CA . LYS A 1 211 ? -2.753 -16.948 -0.782 1.00 94.19 211 LYS A CA 1
ATOM 1678 C C . LYS A 1 211 ? -2.001 -17.442 -2.007 1.00 94.19 211 LYS A C 1
ATOM 1680 O O . LYS A 1 211 ? -1.745 -18.638 -2.136 1.00 94.19 211 LYS A O 1
ATOM 1685 N N . PHE A 1 212 ? -1.629 -16.531 -2.898 1.00 96.00 212 PHE A N 1
ATOM 1686 C CA . PHE A 1 212 ? -0.799 -16.860 -4.045 1.00 96.00 212 PHE A CA 1
ATOM 1687 C C . PHE A 1 212 ? 0.573 -17.375 -3.589 1.00 96.00 212 PHE A C 1
ATOM 1689 O O . PHE A 1 212 ? 1.025 -18.405 -4.085 1.00 96.00 212 PHE A O 1
ATOM 1696 N N . LEU A 1 213 ? 1.199 -16.719 -2.608 1.00 95.38 213 LEU A N 1
ATOM 1697 C CA . LEU A 1 213 ? 2.458 -17.174 -2.017 1.00 95.38 213 LEU A CA 1
ATOM 1698 C C . LEU A 1 213 ? 2.310 -18.503 -1.264 1.00 95.38 213 LEU A C 1
ATOM 1700 O O . LEU A 1 213 ? 3.182 -19.351 -1.406 1.00 95.38 213 LEU A O 1
ATOM 1704 N N . GLU A 1 214 ? 1.227 -18.720 -0.512 1.00 94.62 214 GLU A N 1
ATOM 1705 C CA . GLU A 1 214 ? 0.972 -20.011 0.152 1.00 94.62 214 GLU A CA 1
ATOM 1706 C C . GLU A 1 214 ? 0.861 -21.162 -0.861 1.00 94.62 214 GLU A C 1
ATOM 1708 O O . GLU A 1 214 ? 1.323 -22.268 -0.595 1.00 94.62 214 GLU A O 1
ATOM 1713 N N . LYS A 1 215 ? 0.245 -20.909 -2.025 1.00 96.25 215 LYS A N 1
ATOM 1714 C CA . LYS A 1 215 ? -0.049 -21.943 -3.028 1.00 96.25 215 LYS A CA 1
ATOM 1715 C C . LYS A 1 215 ? 1.092 -22.187 -4.015 1.00 96.25 215 LYS A C 1
ATOM 1717 O O . LYS A 1 215 ? 1.315 -23.327 -4.415 1.00 96.25 215 LYS A O 1
ATOM 1722 N N . TYR A 1 216 ? 1.776 -21.132 -4.450 1.00 96.38 216 TYR A N 1
ATOM 1723 C CA . TYR A 1 216 ? 2.753 -21.192 -5.546 1.00 96.38 216 TYR A CA 1
ATOM 1724 C C . TYR A 1 216 ? 4.158 -20.740 -5.152 1.00 96.38 216 TYR A C 1
ATOM 1726 O O . TYR A 1 216 ? 5.075 -20.819 -5.977 1.00 96.38 216 TYR A O 1
ATOM 1734 N N . GLU A 1 217 ? 4.326 -20.275 -3.915 1.00 95.88 217 GLU A N 1
ATOM 1735 C CA . GLU A 1 217 ? 5.577 -19.765 -3.368 1.00 95.88 217 GLU A CA 1
ATOM 1736 C C . GLU A 1 217 ? 6.172 -18.606 -4.190 1.00 95.88 217 GLU A C 1
ATOM 1738 O O . GLU A 1 217 ? 5.587 -18.057 -5.129 1.00 95.88 217 GLU A O 1
ATOM 1743 N N . TRP A 1 218 ? 7.394 -18.214 -3.836 1.00 95.00 218 TRP A N 1
ATOM 1744 C CA . TRP A 1 218 ? 8.151 -17.208 -4.579 1.00 95.00 218 TRP A CA 1
ATOM 1745 C C . TRP A 1 218 ? 8.514 -17.648 -5.997 1.00 95.00 218 TRP A C 1
ATOM 1747 O O . TRP A 1 218 ? 8.714 -16.802 -6.867 1.00 95.00 218 TRP A O 1
ATOM 1757 N N . GLU A 1 219 ? 8.575 -18.954 -6.251 1.00 95.31 219 GLU A N 1
ATOM 1758 C CA . GLU A 1 219 ? 8.824 -19.458 -7.596 1.00 95.31 219 GLU A CA 1
ATOM 1759 C C . GLU A 1 219 ? 7.648 -19.155 -8.534 1.00 95.31 219 GLU A C 1
ATOM 1761 O O . GLU A 1 219 ? 7.864 -18.762 -9.680 1.00 95.31 219 GLU A O 1
ATOM 1766 N N . GLY A 1 220 ? 6.406 -19.209 -8.038 1.00 95.69 220 GLY A N 1
ATOM 1767 C CA . GLY A 1 220 ? 5.233 -18.737 -8.771 1.00 95.69 220 GLY A CA 1
ATOM 1768 C C . GLY A 1 220 ? 5.329 -17.261 -9.159 1.00 95.69 220 GLY A C 1
ATOM 1769 O O . GLY A 1 220 ? 5.039 -16.910 -10.302 1.00 95.69 220 GLY A O 1
ATOM 1770 N N . VAL A 1 221 ? 5.806 -16.399 -8.251 1.00 94.56 221 VAL A N 1
ATOM 1771 C CA . VAL A 1 221 ? 6.003 -14.963 -8.532 1.00 94.56 221 VAL A CA 1
ATOM 1772 C C . VAL A 1 221 ? 7.002 -14.767 -9.674 1.00 94.56 221 VAL A C 1
ATOM 1774 O O . VAL A 1 221 ? 6.733 -14.013 -10.609 1.00 94.56 221 VAL A O 1
ATOM 1777 N N . ARG A 1 222 ? 8.138 -15.476 -9.637 1.00 92.81 222 ARG A N 1
ATOM 1778 C CA . ARG A 1 222 ? 9.170 -15.392 -10.684 1.00 92.81 222 ARG A CA 1
ATOM 1779 C C . ARG A 1 222 ? 8.652 -15.851 -12.041 1.00 92.81 222 ARG A C 1
ATOM 1781 O O . ARG A 1 222 ? 8.939 -15.191 -13.039 1.00 92.81 222 ARG A O 1
ATOM 1788 N N . ARG A 1 223 ? 7.870 -16.937 -12.082 1.00 93.44 223 ARG A N 1
ATOM 1789 C CA . ARG A 1 223 ? 7.237 -17.429 -13.316 1.00 93.44 223 ARG A CA 1
ATOM 1790 C C . ARG A 1 223 ? 6.262 -16.410 -13.897 1.00 93.44 223 ARG A C 1
ATOM 1792 O O . ARG A 1 223 ? 6.362 -16.097 -15.081 1.00 93.44 223 ARG A O 1
ATOM 1799 N N . VAL A 1 224 ? 5.412 -15.807 -13.060 1.00 92.88 224 VAL A N 1
ATOM 1800 C CA . VAL A 1 224 ? 4.510 -14.727 -13.491 1.00 92.88 224 VAL A CA 1
ATOM 1801 C C . VAL A 1 224 ? 5.305 -13.554 -14.055 1.00 92.88 224 VAL A C 1
ATOM 1803 O O . VAL A 1 224 ? 5.082 -13.178 -15.200 1.00 92.88 224 VAL A O 1
ATOM 1806 N N . ILE A 1 225 ? 6.279 -13.017 -13.315 1.00 90.50 225 ILE A N 1
ATOM 1807 C CA . ILE A 1 225 ? 7.113 -11.900 -13.787 1.00 90.50 225 ILE A CA 1
ATOM 1808 C C . ILE A 1 225 ? 7.804 -12.257 -15.111 1.00 90.50 225 ILE A C 1
ATOM 1810 O O . ILE A 1 225 ? 7.777 -11.463 -16.045 1.00 90.50 225 ILE A O 1
ATOM 1814 N N . SER A 1 226 ? 8.374 -13.457 -15.235 1.00 87.81 226 SER A N 1
ATOM 1815 C CA . SER A 1 226 ? 9.021 -13.922 -16.468 1.00 87.81 226 SER A CA 1
ATOM 1816 C C . SER A 1 226 ? 8.055 -13.969 -17.656 1.00 87.81 226 SER A C 1
ATOM 1818 O O . SER A 1 226 ? 8.364 -13.435 -18.724 1.00 87.81 226 SER A O 1
ATOM 1820 N N . GLY A 1 227 ? 6.862 -14.541 -17.475 1.00 87.38 227 GLY A N 1
ATOM 1821 C CA . GLY A 1 227 ? 5.830 -14.572 -18.511 1.00 87.38 227 GLY A CA 1
ATOM 1822 C C . GLY A 1 227 ? 5.346 -13.170 -18.888 1.00 87.38 227 GLY A C 1
ATOM 1823 O O . GLY A 1 227 ? 5.161 -12.873 -20.071 1.00 87.38 227 GLY A O 1
ATOM 1824 N N . LEU A 1 228 ? 5.219 -12.283 -17.900 1.00 86.38 228 LEU A N 1
ATOM 1825 C CA . LEU A 1 228 ? 4.836 -10.891 -18.101 1.00 86.38 228 LEU A CA 1
ATOM 1826 C C . LEU A 1 228 ? 5.896 -10.115 -18.905 1.00 86.38 228 LEU A C 1
ATOM 1828 O O . LEU A 1 228 ? 5.557 -9.402 -19.849 1.00 86.38 228 LEU A O 1
ATOM 1832 N N . ARG A 1 229 ? 7.188 -10.316 -18.621 1.00 82.38 229 ARG A N 1
ATOM 1833 C CA . ARG A 1 229 ? 8.300 -9.713 -19.385 1.00 82.38 229 ARG A CA 1
ATOM 1834 C C . ARG A 1 229 ? 8.291 -10.081 -20.868 1.00 82.38 229 ARG A C 1
ATOM 1836 O O . ARG A 1 229 ? 8.832 -9.336 -21.678 1.00 82.38 229 ARG A O 1
ATOM 1843 N N . GLN A 1 230 ? 7.672 -11.202 -21.239 1.00 81.50 230 GLN A N 1
ATOM 1844 C CA . GLN A 1 230 ? 7.501 -11.609 -22.638 1.00 81.50 230 GLN A CA 1
ATOM 1845 C C . GLN A 1 230 ? 6.337 -10.883 -23.344 1.00 81.50 230 GLN A C 1
ATOM 1847 O O . GLN A 1 230 ? 6.026 -11.208 -24.488 1.00 81.50 230 GLN A O 1
ATOM 1852 N N . GLY A 1 231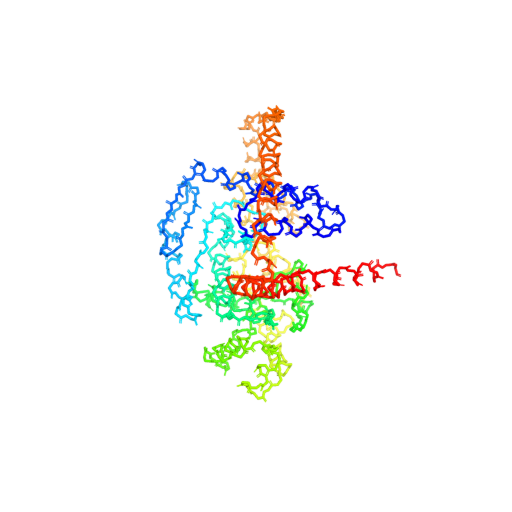 ? 5.676 -9.925 -22.683 1.00 77.31 231 GLY A N 1
ATOM 1853 C CA . GLY A 1 231 ? 4.566 -9.148 -23.244 1.00 77.31 231 GLY A CA 1
ATOM 1854 C C . GLY A 1 231 ? 3.243 -9.913 -23.327 1.00 77.31 231 GLY A C 1
ATOM 1855 O O . GLY A 1 231 ? 2.372 -9.548 -24.114 1.00 77.31 231 GLY A O 1
ATOM 1856 N N . ARG A 1 232 ? 3.082 -10.995 -22.555 1.00 81.88 232 ARG A N 1
ATOM 1857 C CA . ARG A 1 232 ? 1.841 -11.783 -22.522 1.00 81.88 232 ARG A CA 1
ATOM 1858 C C . ARG A 1 232 ? 0.826 -11.155 -21.552 1.00 81.88 232 ARG A C 1
ATOM 1860 O O . ARG A 1 232 ? 1.234 -10.691 -20.488 1.00 81.88 232 ARG A O 1
ATOM 1867 N N . PRO A 1 233 ? -0.488 -11.188 -21.853 1.00 86.19 233 PRO A N 1
ATOM 1868 C CA . PRO A 1 233 ? -1.519 -10.778 -20.898 1.00 86.19 233 PRO A CA 1
ATOM 1869 C C . PRO A 1 233 ? -1.469 -11.620 -19.621 1.00 86.19 233 PRO A C 1
ATOM 1871 O O . PRO A 1 233 ? -1.227 -12.829 -19.687 1.00 86.19 233 PRO A O 1
ATOM 1874 N N . PHE A 1 234 ? -1.757 -11.018 -18.465 1.00 88.62 234 PHE A N 1
ATOM 1875 C CA . PHE A 1 234 ? -1.628 -11.697 -17.173 1.00 88.62 234 PHE A CA 1
ATOM 1876 C C . PHE A 1 234 ? -2.497 -12.942 -17.055 1.00 88.62 234 PHE A C 1
ATOM 1878 O O . PHE A 1 234 ? -2.007 -13.969 -16.597 1.00 88.62 234 PHE A O 1
ATOM 1885 N N . ARG A 1 235 ? -3.752 -12.903 -17.526 1.00 90.25 235 ARG A N 1
ATOM 1886 C CA . ARG A 1 235 ? -4.630 -14.087 -17.512 1.00 90.25 235 ARG A CA 1
ATOM 1887 C C . ARG A 1 235 ? -4.016 -15.264 -18.277 1.00 90.25 235 ARG A C 1
ATOM 1889 O O . ARG A 1 235 ? -4.055 -16.395 -17.801 1.00 90.25 235 ARG A O 1
ATOM 1896 N N . SER A 1 236 ? -3.393 -14.990 -19.424 1.00 91.06 236 SER A N 1
ATOM 1897 C CA . SER A 1 236 ? -2.706 -16.004 -20.227 1.00 91.06 236 SER A CA 1
ATOM 1898 C C . SER A 1 236 ? -1.460 -16.537 -19.527 1.00 91.06 236 SER A C 1
ATOM 1900 O O . SER A 1 236 ? -1.248 -17.743 -19.522 1.00 91.06 236 SER A O 1
ATOM 1902 N N . VAL A 1 237 ? -0.650 -15.662 -18.919 1.00 92.12 237 VAL A N 1
ATOM 1903 C CA . VAL A 1 237 ? 0.511 -16.080 -18.115 1.00 92.12 237 VAL A CA 1
ATOM 1904 C C . VAL A 1 237 ? 0.056 -16.981 -16.973 1.00 92.12 237 VAL A C 1
ATOM 1906 O O . VAL A 1 237 ? 0.567 -18.082 -16.826 1.00 92.12 237 VAL A O 1
ATOM 1909 N N . PHE A 1 238 ? -0.955 -16.562 -16.216 1.00 94.12 238 PHE A N 1
ATOM 1910 C CA . PHE A 1 238 ? -1.471 -17.323 -15.085 1.00 94.12 238 PHE A CA 1
ATOM 1911 C C . PHE A 1 238 ? -1.950 -18.720 -15.509 1.00 94.12 238 PHE A C 1
ATOM 1913 O O . PHE A 1 238 ? -1.544 -19.720 -14.922 1.00 94.12 238 PHE A O 1
ATOM 1920 N N . MET A 1 239 ? -2.741 -18.803 -16.582 1.00 95.12 239 MET A N 1
ATOM 1921 C CA . MET A 1 239 ? -3.219 -20.084 -17.107 1.00 95.12 239 MET A CA 1
ATOM 1922 C C . MET A 1 239 ? -2.074 -20.992 -17.573 1.00 95.12 239 MET A C 1
ATOM 1924 O O . MET A 1 239 ? -2.098 -22.189 -17.308 1.00 95.12 239 MET A O 1
ATOM 1928 N N . LEU A 1 240 ? -1.069 -20.447 -18.262 1.00 95.00 240 LEU A N 1
ATOM 1929 C CA . LEU A 1 240 ? 0.053 -21.234 -18.777 1.00 95.00 240 LEU A CA 1
ATOM 1930 C C . LEU A 1 240 ? 0.977 -21.740 -17.665 1.00 95.00 240 LEU A C 1
ATOM 1932 O O . LEU A 1 240 ? 1.418 -22.883 -17.721 1.00 95.00 240 LEU A O 1
ATOM 1936 N N . GLU A 1 241 ? 1.257 -20.905 -16.665 1.00 96.12 241 GLU A N 1
ATOM 1937 C CA . GLU A 1 241 ? 2.199 -21.232 -15.590 1.00 96.12 241 GLU A CA 1
ATOM 1938 C C . GLU A 1 241 ? 1.587 -22.123 -14.499 1.00 96.12 241 GLU A C 1
ATOM 1940 O O . GLU A 1 241 ? 2.319 -22.836 -13.810 1.00 96.12 241 GLU A O 1
ATOM 1945 N N . PHE A 1 242 ? 0.261 -22.083 -14.316 1.00 96.25 242 PHE A N 1
ATOM 1946 C CA . PHE A 1 242 ? -0.422 -22.796 -13.227 1.00 96.25 242 PHE A CA 1
ATOM 1947 C C . PHE A 1 242 ? -1.494 -23.788 -13.691 1.00 96.25 242 PHE A C 1
ATOM 1949 O O . PHE A 1 242 ? -2.027 -24.528 -12.867 1.00 96.25 242 PHE A O 1
ATOM 1956 N N . GLY A 1 243 ? -1.832 -23.822 -14.983 1.00 96.06 243 GLY A N 1
ATOM 1957 C CA . GLY A 1 243 ? -2.840 -24.732 -15.538 1.00 96.06 243 GLY A CA 1
ATOM 1958 C C . GLY A 1 243 ? -4.273 -24.455 -15.074 1.00 96.06 243 GLY A C 1
ATOM 1959 O O . GLY A 1 243 ? -5.149 -25.293 -15.283 1.00 96.06 243 GLY A O 1
ATOM 1960 N N . VAL A 1 244 ? -4.524 -23.307 -14.436 1.00 94.56 244 VAL A N 1
ATOM 1961 C CA . VAL A 1 244 ? -5.833 -22.927 -13.891 1.00 94.56 244 VAL A CA 1
ATOM 1962 C C . VAL A 1 244 ? -6.206 -21.493 -14.283 1.00 94.56 244 VAL A C 1
ATOM 1964 O O . VAL A 1 244 ? -5.331 -20.623 -14.303 1.00 94.56 244 VAL A O 1
ATOM 1967 N N . PRO A 1 245 ? -7.490 -21.204 -14.567 1.00 93.94 245 PRO A N 1
ATOM 1968 C CA . PRO A 1 245 ? -7.947 -19.837 -14.802 1.00 93.94 245 PRO A CA 1
ATOM 1969 C C . PRO A 1 245 ? -7.789 -18.961 -13.553 1.00 93.94 245 PRO A C 1
ATOM 1971 O O . PRO A 1 245 ? -7.963 -19.432 -12.423 1.00 93.94 245 PRO A O 1
ATOM 1974 N N . VAL A 1 246 ? -7.521 -17.667 -13.746 1.00 92.12 246 VAL A N 1
ATOM 1975 C CA . VAL A 1 246 ? -7.380 -16.712 -12.632 1.00 92.12 246 VAL A CA 1
ATOM 1976 C C . VAL A 1 246 ? -8.682 -16.575 -11.835 1.00 92.12 246 VAL A C 1
ATOM 1978 O O . VAL A 1 246 ? -8.650 -16.354 -10.631 1.00 92.12 246 VAL A O 1
ATOM 1981 N N . GLU A 1 247 ? -9.830 -16.772 -12.481 1.00 92.88 247 GLU A N 1
ATOM 1982 C CA . GLU A 1 247 ? -11.167 -16.678 -11.892 1.00 92.88 247 GLU A CA 1
ATOM 1983 C C . GLU A 1 247 ? -11.430 -17.806 -10.885 1.00 92.88 247 GLU A C 1
ATOM 1985 O O . GLU A 1 247 ? -12.123 -17.608 -9.881 1.00 92.88 247 GLU A O 1
ATOM 1990 N N . LEU A 1 248 ? -10.844 -18.986 -11.121 1.00 93.81 248 LEU A N 1
ATOM 1991 C CA . LEU A 1 248 ? -10.915 -20.095 -10.176 1.00 93.81 248 LEU A CA 1
ATOM 1992 C C . LEU A 1 248 ? -10.097 -19.769 -8.922 1.00 93.81 248 LEU A C 1
ATOM 1994 O O . LEU A 1 248 ? -10.605 -19.886 -7.809 1.00 93.81 248 LEU A O 1
ATOM 1998 N N . PHE A 1 249 ? -8.873 -19.264 -9.106 1.00 94.94 249 PHE A N 1
ATOM 1999 C CA . PHE A 1 249 ? -8.037 -18.800 -7.998 1.00 94.94 249 PHE A CA 1
ATOM 2000 C C . PHE A 1 249 ? -8.697 -17.647 -7.224 1.00 94.94 249 PHE A C 1
ATOM 2002 O O . PHE A 1 249 ? -8.742 -17.675 -5.997 1.00 94.94 249 PHE A O 1
ATOM 2009 N N . GLN A 1 250 ? -9.304 -16.681 -7.921 1.00 94.31 250 GLN A N 1
ATOM 2010 C CA . GLN A 1 250 ? -10.093 -15.613 -7.304 1.00 94.31 250 GLN A CA 1
ATOM 2011 C C . GLN A 1 250 ? -11.205 -16.178 -6.417 1.00 94.31 250 GLN A C 1
ATOM 2013 O O . GLN A 1 250 ? -11.392 -15.712 -5.296 1.00 94.31 250 GLN A O 1
ATOM 2018 N N . SER A 1 251 ? -11.954 -17.165 -6.908 1.00 93.62 251 SER A N 1
ATOM 2019 C CA . SER A 1 251 ? -13.072 -17.753 -6.164 1.00 93.62 251 SER A CA 1
ATOM 2020 C C . SER A 1 251 ? -12.598 -18.433 -4.874 1.00 93.62 251 SER A C 1
ATOM 2022 O O . SER A 1 251 ? -13.226 -18.270 -3.827 1.00 93.62 251 SER A O 1
ATOM 2024 N N . GLU A 1 252 ? -11.460 -19.134 -4.924 1.00 93.31 252 GLU A N 1
ATOM 2025 C CA . GLU A 1 252 ? -10.804 -19.705 -3.740 1.00 93.31 252 GLU A CA 1
ATOM 2026 C C . GLU A 1 252 ? -10.397 -18.608 -2.742 1.00 93.31 252 GLU A C 1
ATOM 2028 O O . GLU A 1 252 ? -10.757 -18.681 -1.564 1.00 93.31 252 GLU A O 1
ATOM 2033 N N . CYS A 1 253 ? -9.715 -17.559 -3.216 1.00 92.62 253 CYS A N 1
ATOM 2034 C CA . CYS A 1 253 ? -9.275 -16.438 -2.383 1.00 92.62 253 CYS A CA 1
ATOM 2035 C C . CYS A 1 253 ? -10.442 -15.697 -1.730 1.00 92.62 253 CYS A C 1
ATOM 2037 O O . CYS A 1 253 ? -10.389 -15.402 -0.540 1.00 92.62 253 CYS A O 1
ATOM 2039 N N . LEU A 1 254 ? -11.507 -15.401 -2.479 1.00 92.38 254 LEU A N 1
ATOM 2040 C CA . LEU A 1 254 ? -12.679 -14.714 -1.939 1.00 92.38 254 LEU A CA 1
ATOM 2041 C C . LEU A 1 254 ? -13.405 -15.574 -0.907 1.00 92.38 254 LEU A C 1
ATOM 2043 O O . LEU A 1 254 ? -13.857 -15.049 0.107 1.00 92.38 254 LEU A O 1
ATOM 2047 N N . CYS A 1 255 ? -13.488 -16.889 -1.119 1.00 92.19 255 CYS A N 1
ATOM 2048 C CA . CYS A 1 255 ? -14.085 -17.800 -0.146 1.00 92.19 255 CYS A CA 1
ATOM 2049 C C . CYS A 1 255 ? -13.328 -17.773 1.194 1.00 92.19 255 CYS A C 1
ATOM 2051 O O . CYS A 1 255 ? -13.957 -17.699 2.253 1.00 92.19 255 CYS A O 1
ATOM 2053 N N . ASP A 1 256 ? -11.993 -17.787 1.163 1.00 91.75 256 ASP A N 1
ATOM 2054 C CA . ASP A 1 256 ? -11.171 -17.704 2.376 1.00 91.75 256 ASP A CA 1
ATOM 2055 C C . ASP A 1 256 ? -11.215 -16.312 3.028 1.00 91.75 256 ASP A C 1
ATOM 2057 O O . ASP A 1 256 ? -11.400 -16.188 4.245 1.00 91.75 256 ASP A O 1
ATOM 2061 N N . PHE A 1 257 ? -11.144 -15.252 2.220 1.00 91.50 257 PHE A N 1
ATOM 2062 C CA . PHE A 1 257 ? -11.241 -13.869 2.684 1.00 91.50 257 PHE A CA 1
ATOM 2063 C C . PHE A 1 257 ? -12.565 -13.609 3.399 1.00 91.50 257 PHE A C 1
ATOM 2065 O O . PHE A 1 257 ? -12.594 -13.078 4.510 1.00 91.50 257 PHE A O 1
ATOM 2072 N N . VAL A 1 258 ? -13.673 -14.051 2.799 1.00 91.62 258 VAL A N 1
ATOM 2073 C CA . VAL A 1 258 ? -15.012 -13.912 3.373 1.00 91.62 258 VAL A CA 1
ATOM 2074 C C . VAL A 1 258 ? -15.111 -14.644 4.710 1.00 91.62 258 VAL A C 1
ATOM 2076 O O . VAL A 1 258 ? -15.669 -14.100 5.656 1.00 91.62 258 VAL A O 1
ATOM 2079 N N . LYS A 1 259 ? -14.523 -15.836 4.847 1.00 89.75 259 LYS A N 1
ATOM 2080 C CA . LYS A 1 259 ? -14.532 -16.579 6.119 1.00 89.75 259 LYS A CA 1
ATOM 2081 C C . LYS A 1 259 ? -13.681 -15.925 7.211 1.00 89.75 259 LYS A C 1
ATOM 2083 O O . LYS A 1 259 ? -14.025 -16.028 8.386 1.00 89.75 259 LYS A O 1
ATOM 2088 N N . SER A 1 260 ? -12.567 -15.294 6.844 1.00 87.62 260 SER A N 1
ATOM 2089 C CA . SER A 1 260 ? -11.543 -14.851 7.800 1.00 87.62 260 SER A CA 1
ATOM 2090 C C . SER A 1 260 ? -11.574 -13.356 8.136 1.00 87.62 260 SER A C 1
ATOM 2092 O O . SER A 1 260 ? -11.081 -12.974 9.205 1.00 87.62 260 SER A O 1
ATOM 2094 N N . LYS A 1 261 ? -12.137 -12.518 7.253 1.00 90.31 261 LYS A N 1
ATOM 2095 C CA . LYS A 1 261 ? -12.123 -11.046 7.358 1.00 90.31 261 LYS A CA 1
ATOM 2096 C C . LYS A 1 261 ? -13.506 -10.402 7.383 1.00 90.31 261 LYS A C 1
ATOM 2098 O O . LYS A 1 261 ? -13.645 -9.335 7.977 1.00 90.31 261 LYS A O 1
ATOM 2103 N N . VAL A 1 262 ? -14.526 -11.011 6.773 1.00 89.94 262 VAL A N 1
ATOM 2104 C CA . VAL A 1 262 ? -15.847 -10.370 6.671 1.00 89.94 262 VAL A CA 1
ATOM 2105 C C . VAL A 1 262 ? -16.610 -10.475 7.980 1.00 89.94 262 VAL A C 1
ATOM 2107 O O . VAL A 1 262 ? -16.832 -11.560 8.519 1.00 89.94 262 VAL A O 1
ATOM 2110 N N . LEU A 1 263 ? -17.041 -9.319 8.476 1.00 87.56 263 LEU A N 1
ATOM 2111 C CA . LEU A 1 263 ? -17.582 -9.171 9.818 1.00 87.56 263 LEU A CA 1
ATOM 2112 C C . LEU A 1 263 ? -18.807 -10.058 10.077 1.00 87.56 263 LEU A C 1
ATOM 2114 O O . LEU A 1 263 ? -18.906 -10.652 11.145 1.00 87.56 263 LEU A O 1
ATOM 2118 N N . SER A 1 264 ? -19.702 -10.209 9.097 1.00 85.75 264 SER A N 1
ATOM 2119 C CA . SER A 1 264 ? -20.898 -11.057 9.212 1.00 85.75 264 SER A CA 1
ATOM 2120 C C . SER A 1 264 ? -20.603 -12.563 9.282 1.00 85.75 264 SER A C 1
ATOM 2122 O O . SER A 1 264 ? -21.486 -13.352 9.620 1.00 85.75 264 SER A O 1
ATOM 2124 N N . ARG A 1 265 ? -19.381 -12.984 8.932 1.00 88.94 265 ARG A N 1
ATOM 2125 C CA . ARG A 1 265 ? -18.991 -14.396 8.791 1.00 88.94 265 ARG A CA 1
ATOM 2126 C C . ARG A 1 265 ? -18.057 -14.881 9.891 1.00 88.94 265 ARG A C 1
ATOM 2128 O O . ARG A 1 265 ? -17.891 -16.089 10.053 1.00 88.94 265 ARG A O 1
ATOM 2135 N N . ILE A 1 266 ? -17.475 -13.965 10.659 1.00 89.00 266 ILE A N 1
ATOM 2136 C CA . ILE A 1 266 ? -16.567 -14.289 11.759 1.00 89.00 266 ILE A CA 1
ATOM 2137 C C . ILE A 1 266 ? -17.376 -14.582 13.037 1.00 89.00 266 ILE A C 1
ATOM 2139 O O . ILE A 1 266 ? -18.336 -13.875 13.345 1.00 89.00 266 ILE A O 1
ATOM 2143 N N . PRO A 1 267 ? -16.987 -15.586 13.848 1.00 87.31 267 PRO A N 1
ATOM 2144 C CA . PRO A 1 267 ? -17.599 -15.824 15.152 1.00 87.31 267 PRO A CA 1
ATOM 2145 C C . PRO A 1 267 ? -17.563 -14.588 16.064 1.00 87.31 267 PRO A C 1
ATOM 2147 O O . PRO A 1 267 ? -16.503 -14.004 16.288 1.00 87.31 267 PRO A O 1
ATOM 2150 N N . ARG A 1 268 ? -18.699 -14.249 16.691 1.00 83.56 268 ARG A N 1
ATOM 2151 C CA . ARG A 1 268 ? -18.866 -13.074 17.576 1.00 83.56 268 ARG A CA 1
ATOM 2152 C C . ARG A 1 268 ? -17.744 -12.885 18.603 1.00 83.56 268 ARG A C 1
ATOM 2154 O O . ARG A 1 268 ? -17.277 -11.767 18.793 1.00 83.56 268 ARG A O 1
ATOM 2161 N N . LYS A 1 269 ? -17.286 -13.971 19.241 1.00 82.31 269 LYS A N 1
ATOM 2162 C CA . LYS A 1 269 ? -16.200 -13.923 20.240 1.00 82.31 269 LYS A CA 1
ATOM 2163 C C . LYS A 1 269 ? -14.877 -13.413 19.654 1.00 82.31 269 LYS A C 1
ATOM 2165 O O . LYS A 1 269 ? -14.131 -12.732 20.347 1.00 82.31 269 LYS A O 1
ATOM 2170 N N . LEU A 1 270 ? -14.596 -13.722 18.388 1.00 88.31 270 LEU A N 1
ATOM 2171 C CA . LEU A 1 270 ? -13.377 -13.289 17.706 1.00 88.31 270 LEU A CA 1
ATOM 2172 C C . LEU A 1 270 ? -13.471 -11.834 17.235 1.00 88.31 270 LEU A C 1
ATOM 2174 O O . LEU A 1 270 ? -12.458 -11.141 17.239 1.00 88.31 270 LEU A O 1
ATOM 2178 N N . ILE A 1 271 ? -14.670 -11.350 16.885 1.00 88.44 271 ILE A N 1
ATOM 2179 C CA . ILE A 1 271 ? -14.877 -9.963 16.437 1.00 88.44 271 ILE A CA 1
ATOM 2180 C C . ILE A 1 271 ? -14.468 -8.971 17.528 1.00 88.44 271 ILE A C 1
ATOM 2182 O O . ILE A 1 271 ? -13.699 -8.057 17.254 1.00 88.44 271 ILE A O 1
ATOM 2186 N N . VAL A 1 272 ? -14.919 -9.169 18.772 1.00 87.69 272 VAL A N 1
ATOM 2187 C CA . VAL A 1 272 ? -14.588 -8.256 19.884 1.00 87.69 272 VAL A CA 1
ATOM 2188 C C . VAL A 1 272 ? -13.080 -8.223 20.145 1.00 87.69 272 VAL A C 1
ATOM 2190 O O . VAL A 1 272 ? -12.513 -7.148 20.327 1.00 87.69 272 VAL A O 1
ATOM 2193 N N . GLY A 1 273 ? -12.413 -9.383 20.109 1.00 88.94 273 GLY A N 1
ATOM 2194 C CA . GLY A 1 273 ? -10.958 -9.468 20.263 1.00 88.94 273 GLY A CA 1
ATOM 2195 C C . GLY A 1 273 ? -10.207 -8.699 19.173 1.00 88.94 273 GLY A C 1
ATOM 2196 O O . GLY A 1 273 ? -9.336 -7.888 19.484 1.00 88.94 273 GLY A O 1
ATOM 2197 N N . LYS A 1 274 ? -10.603 -8.890 17.909 1.00 91.00 274 LYS A N 1
ATOM 2198 C CA . LYS A 1 274 ? -10.036 -8.178 16.756 1.00 91.00 274 LYS A CA 1
ATOM 2199 C C . LYS A 1 274 ? -10.278 -6.672 16.831 1.00 91.00 274 LYS A C 1
ATOM 2201 O O . LYS A 1 274 ? -9.337 -5.904 16.687 1.00 91.00 274 LYS A O 1
ATOM 2206 N N . LEU A 1 275 ? -11.505 -6.237 17.129 1.00 90.19 275 LEU A N 1
ATOM 2207 C CA . LEU A 1 275 ? -11.832 -4.815 17.287 1.00 90.19 275 LEU A CA 1
ATOM 2208 C C . LEU A 1 275 ? -11.034 -4.171 18.418 1.00 90.19 275 LEU A C 1
ATOM 2210 O O . LEU A 1 275 ? -10.559 -3.053 18.253 1.00 90.19 275 LEU A O 1
ATOM 2214 N N . ARG A 1 276 ? -10.843 -4.870 19.544 1.00 89.50 276 ARG A N 1
ATOM 2215 C CA . ARG A 1 276 ? -10.018 -4.371 20.651 1.00 89.50 276 ARG A CA 1
ATOM 2216 C C . ARG A 1 276 ? -8.562 -4.203 20.234 1.00 89.50 276 ARG A C 1
ATOM 2218 O O . ARG A 1 276 ? -7.946 -3.193 20.564 1.00 89.50 276 ARG A O 1
ATOM 2225 N N . TRP A 1 277 ? -8.025 -5.163 19.482 1.00 90.12 277 TRP A N 1
ATOM 2226 C CA . TRP A 1 277 ? -6.691 -5.028 18.910 1.00 90.12 277 TRP A CA 1
ATOM 2227 C C . TRP A 1 277 ? -6.622 -3.833 17.947 1.00 90.12 277 TRP A C 1
ATOM 2229 O O . TRP A 1 277 ? -5.731 -2.997 18.087 1.00 90.12 277 TRP A O 1
ATOM 2239 N N . LEU A 1 278 ? -7.589 -3.691 17.033 1.00 88.88 278 LEU A N 1
ATOM 2240 C CA . LEU A 1 278 ? -7.647 -2.579 16.078 1.00 88.88 278 LEU A CA 1
ATOM 2241 C C . LEU A 1 278 ? -7.739 -1.228 16.800 1.00 88.88 278 LEU A C 1
ATOM 2243 O O . LEU A 1 278 ? -6.969 -0.330 16.501 1.00 88.88 278 LEU A O 1
ATOM 2247 N N . ALA A 1 279 ? -8.584 -1.093 17.820 1.00 86.69 279 ALA A N 1
ATOM 2248 C CA . ALA A 1 279 ? -8.694 0.114 18.646 1.00 86.69 279 ALA A CA 1
ATOM 2249 C C . ALA A 1 279 ? -7.366 0.531 19.307 1.00 86.69 279 ALA A C 1
ATOM 2251 O O . ALA A 1 279 ? -7.086 1.717 19.494 1.00 86.69 279 ALA A O 1
ATOM 2252 N N . GLY A 1 280 ? -6.536 -0.451 19.668 1.00 83.38 280 GLY A N 1
ATOM 2253 C CA . GLY A 1 280 ? -5.210 -0.216 20.231 1.00 83.38 280 GLY A CA 1
ATOM 2254 C C . GLY A 1 280 ? -4.190 0.280 19.205 1.00 83.38 280 GLY A C 1
ATOM 2255 O O . GLY A 1 280 ? -3.328 1.083 19.570 1.00 83.38 280 GLY A O 1
ATOM 2256 N N . ASN A 1 281 ? -4.314 -0.161 17.948 1.00 81.00 281 ASN A N 1
ATOM 2257 C CA . ASN A 1 281 ? -3.241 -0.128 16.946 1.00 81.00 281 ASN A CA 1
ATOM 2258 C C . ASN A 1 281 ? -3.597 0.593 15.630 1.00 81.00 281 ASN A C 1
ATOM 2260 O O . ASN A 1 281 ? -2.743 0.703 14.755 1.00 81.00 281 ASN A O 1
ATOM 2264 N N . ARG A 1 282 ? -4.839 1.053 15.450 1.00 78.44 282 ARG A N 1
ATOM 2265 C CA . ARG A 1 282 ? -5.341 1.693 14.222 1.00 78.44 282 ARG A CA 1
ATOM 2266 C C . ARG A 1 282 ? -6.013 3.033 14.527 1.00 78.44 282 ARG A C 1
ATOM 2268 O O . ARG A 1 282 ? -6.490 3.236 15.650 1.00 78.44 282 ARG A O 1
ATOM 2275 N N . PRO A 1 283 ? -6.080 3.944 13.543 1.00 76.06 283 PRO A N 1
ATOM 2276 C CA . PRO A 1 283 ? -6.722 5.234 13.727 1.00 76.06 283 PRO A CA 1
ATOM 2277 C C . PRO A 1 283 ? -8.228 5.109 13.994 1.00 76.06 283 PRO A C 1
ATOM 2279 O O . PRO A 1 283 ? -8.906 4.253 13.417 1.00 76.06 283 PRO A O 1
ATOM 2282 N N . PRO A 1 284 ? -8.804 6.011 14.812 1.00 82.00 284 PRO A N 1
ATOM 2283 C CA . PRO A 1 284 ? -10.239 6.022 15.094 1.00 82.00 284 PRO A CA 1
ATOM 2284 C C . PRO A 1 284 ? -11.126 6.080 13.846 1.00 82.00 284 PRO A C 1
ATOM 2286 O O . PRO A 1 284 ? -12.204 5.487 13.839 1.00 82.00 284 PRO A O 1
ATOM 2289 N N . SER A 1 285 ? -10.690 6.781 12.795 1.00 77.81 285 SER A N 1
ATOM 2290 C CA . SER A 1 285 ? -11.422 6.918 11.529 1.00 77.81 285 SER A CA 1
ATOM 2291 C C . SER A 1 285 ? -11.703 5.572 10.859 1.00 77.81 285 SER A C 1
ATOM 2293 O O . SER A 1 285 ? -12.776 5.402 10.288 1.00 77.81 285 SER A O 1
ATOM 2295 N N . GLU A 1 286 ? -10.795 4.603 10.984 1.00 78.06 286 GLU A N 1
ATOM 2296 C CA . GLU A 1 286 ? -10.965 3.252 10.442 1.00 78.06 286 GLU A CA 1
ATOM 2297 C C . GLU A 1 286 ? -11.754 2.336 11.384 1.00 78.06 286 GLU A C 1
ATOM 2299 O O . GLU A 1 286 ? -12.597 1.548 10.949 1.00 78.06 286 GLU A O 1
ATOM 2304 N N . VAL A 1 287 ? -11.500 2.433 12.692 1.00 86.38 287 VAL A N 1
ATOM 2305 C CA . VAL A 1 287 ? -12.045 1.482 13.675 1.00 86.38 287 VAL A CA 1
ATOM 2306 C C . VAL A 1 287 ? -13.491 1.803 14.050 1.00 86.38 287 VAL A C 1
ATOM 2308 O O . VAL A 1 287 ? -14.310 0.893 14.196 1.00 86.38 287 VAL A O 1
ATOM 2311 N N . LEU A 1 288 ? -13.849 3.083 14.186 1.00 87.12 288 LEU A N 1
ATOM 2312 C CA . LEU A 1 288 ? -15.190 3.491 14.620 1.00 87.12 288 LEU A CA 1
ATOM 2313 C C . LEU A 1 288 ? -16.301 3.031 13.655 1.00 87.12 288 LEU A C 1
ATOM 2315 O O . LEU A 1 288 ? -17.309 2.509 14.138 1.00 87.12 288 LEU A O 1
ATOM 2319 N N . PRO A 1 289 ? -16.166 3.145 12.315 1.00 86.50 289 PRO A N 1
ATOM 2320 C CA . PRO A 1 289 ? -17.145 2.575 11.388 1.00 86.50 289 PRO A CA 1
ATOM 2321 C C . PRO A 1 289 ? -17.330 1.061 11.558 1.00 86.50 289 PRO A C 1
ATOM 2323 O O . PRO A 1 289 ? -18.463 0.576 11.485 1.00 86.50 289 PRO A O 1
ATOM 2326 N N . LEU A 1 290 ? -16.245 0.323 11.825 1.00 87.31 290 LEU A N 1
ATOM 2327 C CA . LEU A 1 290 ? -16.287 -1.124 12.052 1.00 87.31 290 LEU A CA 1
ATOM 2328 C C . LEU A 1 290 ? -17.011 -1.467 13.355 1.00 87.31 290 LEU A C 1
ATOM 2330 O O . LEU A 1 290 ? -17.879 -2.340 13.345 1.00 87.31 290 LEU A O 1
ATOM 2334 N N . ILE A 1 291 ? -16.726 -0.758 14.453 1.00 88.56 291 ILE A N 1
ATOM 2335 C CA . ILE A 1 291 ? -17.436 -0.944 15.729 1.00 88.56 291 ILE A CA 1
ATOM 2336 C C . ILE A 1 291 ? -18.931 -0.692 15.539 1.00 88.56 291 ILE A C 1
ATOM 2338 O O . ILE A 1 291 ? -19.746 -1.550 15.866 1.00 88.56 291 ILE A O 1
ATOM 2342 N N . ARG A 1 292 ? -19.300 0.429 14.916 1.00 86.81 292 ARG A N 1
ATOM 2343 C CA . ARG A 1 292 ? -20.704 0.809 14.696 1.00 86.81 292 ARG A CA 1
ATOM 2344 C C . ARG A 1 292 ? -21.468 -0.212 13.863 1.00 86.81 292 ARG A C 1
ATOM 2346 O O . ARG A 1 292 ? -22.606 -0.546 14.179 1.00 86.81 292 ARG A O 1
ATOM 2353 N N . LYS A 1 293 ? -20.859 -0.732 12.795 1.00 85.06 293 LYS A N 1
ATOM 2354 C CA . LYS A 1 293 ? -21.486 -1.797 11.999 1.00 85.06 293 LYS A CA 1
ATOM 2355 C C . LYS A 1 293 ? -21.528 -3.131 12.748 1.00 85.06 293 LYS A C 1
ATOM 2357 O O . LYS A 1 293 ? -22.479 -3.888 12.570 1.00 85.06 293 LYS A O 1
ATOM 2362 N N . SER A 1 294 ? -20.569 -3.385 13.636 1.00 85.81 294 SER A N 1
ATOM 2363 C CA . SER A 1 294 ? -20.595 -4.549 14.528 1.00 85.81 294 SER A CA 1
ATOM 2364 C C . SER A 1 294 ? -21.729 -4.478 15.545 1.00 85.81 294 SER A C 1
ATOM 2366 O O . SER A 1 294 ? -22.352 -5.499 15.803 1.00 85.81 294 SER A O 1
ATOM 2368 N N . GLU A 1 295 ? -22.052 -3.298 16.082 1.00 85.56 295 GLU A N 1
ATOM 2369 C CA . GLU A 1 295 ? -23.207 -3.114 16.977 1.00 85.56 295 GLU A CA 1
ATOM 2370 C C . GLU A 1 295 ? -24.531 -3.458 16.284 1.00 85.56 295 GLU A C 1
ATOM 2372 O O . GLU A 1 295 ? -25.409 -4.072 16.887 1.00 85.56 295 GLU A O 1
ATOM 2377 N N . ILE A 1 296 ? -24.674 -3.106 15.001 1.00 83.50 296 ILE A N 1
ATOM 2378 C CA . ILE A 1 296 ? -25.865 -3.452 14.210 1.00 83.50 296 ILE A CA 1
ATOM 2379 C C . ILE A 1 296 ? -25.984 -4.974 14.057 1.00 83.50 296 ILE A C 1
ATOM 2381 O O . ILE A 1 296 ? -27.077 -5.522 14.177 1.00 83.50 296 ILE A O 1
ATOM 2385 N N . LEU A 1 297 ? -24.865 -5.661 13.810 1.00 79.81 297 LEU A N 1
ATOM 2386 C CA . LEU A 1 297 ? -24.846 -7.101 13.538 1.00 79.81 297 LEU A CA 1
ATOM 2387 C C . LEU A 1 297 ? -24.916 -7.967 14.800 1.00 79.81 297 LEU A C 1
ATOM 2389 O O . LEU A 1 297 ? -25.531 -9.030 14.789 1.00 79.81 297 LEU A O 1
ATOM 2393 N N . LEU A 1 298 ? -24.279 -7.538 15.888 1.00 80.69 298 LEU A N 1
ATOM 2394 C CA . LEU A 1 298 ? -24.146 -8.322 17.118 1.00 80.69 298 LEU A CA 1
ATOM 2395 C C . LEU A 1 298 ? -25.137 -7.891 18.214 1.00 80.69 298 LEU A C 1
ATOM 2397 O O . LEU A 1 298 ? -25.207 -8.540 19.265 1.00 80.69 298 LEU A O 1
ATOM 2401 N N . GLY A 1 299 ? -25.897 -6.822 17.964 1.00 78.88 299 GLY A N 1
ATOM 2402 C CA . GLY A 1 299 ? -26.703 -6.110 18.951 1.00 78.88 299 GLY A CA 1
ATOM 2403 C C . GLY A 1 299 ? -25.861 -5.151 19.796 1.00 78.88 299 GLY A C 1
ATOM 2404 O O . GLY A 1 299 ? -24.632 -5.136 19.719 1.00 78.88 299 GLY A O 1
ATOM 2405 N N . LYS A 1 300 ? -26.518 -4.352 20.646 1.00 75.31 300 LYS A N 1
ATOM 2406 C CA . LYS A 1 300 ? -25.812 -3.509 21.621 1.00 75.31 300 LYS A CA 1
ATOM 2407 C C . LYS A 1 300 ? -25.100 -4.393 22.640 1.00 75.31 300 LYS A C 1
ATOM 2409 O O . LYS A 1 300 ? -25.743 -5.122 23.393 1.00 75.31 300 LYS A O 1
ATOM 2414 N N . ILE A 1 301 ? -23.772 -4.333 22.648 1.00 81.88 301 ILE A N 1
ATOM 2415 C CA . ILE A 1 301 ? -22.924 -5.034 23.611 1.00 81.88 301 ILE A CA 1
ATOM 2416 C C . ILE A 1 301 ? -22.177 -3.977 24.404 1.00 81.88 301 ILE A C 1
ATOM 2418 O O . ILE A 1 301 ? -21.493 -3.141 23.819 1.00 81.88 301 ILE A O 1
ATOM 2422 N N . GLN A 1 302 ? -22.244 -4.068 25.729 1.00 82.62 302 GLN A N 1
ATOM 2423 C CA . GLN A 1 302 ? -21.539 -3.165 26.639 1.00 82.62 302 GLN A CA 1
ATOM 2424 C C . GLN A 1 302 ? -20.027 -3.089 26.348 1.00 82.62 302 GLN A C 1
ATOM 2426 O O . GLN A 1 302 ? -19.408 -2.043 26.511 1.00 82.62 302 GLN A O 1
ATOM 2431 N N . GLU A 1 303 ? -19.436 -4.182 25.863 1.00 83.56 303 GLU A N 1
ATOM 2432 C CA . GLU A 1 303 ? -18.027 -4.251 25.462 1.00 83.56 303 GLU A CA 1
ATOM 2433 C C . GLU A 1 303 ? -17.701 -3.377 24.240 1.00 83.56 303 GLU A C 1
ATOM 2435 O O . GLU A 1 303 ? -16.631 -2.776 24.206 1.00 83.56 303 GLU A O 1
ATOM 2440 N N . LEU A 1 304 ? -18.602 -3.286 23.252 1.00 85.94 304 LEU A N 1
ATOM 2441 C CA . LEU A 1 304 ? -18.411 -2.433 22.071 1.00 85.94 304 LEU A CA 1
ATOM 2442 C C . LEU A 1 304 ? -18.597 -0.956 22.425 1.00 85.94 304 LEU A C 1
ATOM 2444 O O . LEU A 1 304 ? -17.808 -0.128 21.979 1.00 85.94 304 LEU A O 1
ATOM 2448 N N . GLU A 1 305 ? -19.566 -0.648 23.290 1.00 85.62 305 GLU A N 1
ATOM 2449 C CA . GLU A 1 305 ? -19.772 0.708 23.812 1.00 85.62 305 GLU A CA 1
ATOM 2450 C C . GLU A 1 305 ? -18.568 1.178 24.649 1.00 85.62 305 GLU A C 1
ATOM 2452 O O . GLU A 1 305 ? -18.133 2.323 24.516 1.00 85.62 305 GLU A O 1
ATOM 2457 N N . SER A 1 306 ? -17.995 0.297 25.483 1.00 86.62 306 SER A N 1
ATOM 2458 C CA . SER A 1 306 ? -16.756 0.582 26.226 1.00 86.62 306 SER A CA 1
ATOM 2459 C C . SER A 1 306 ? -15.591 0.845 25.277 1.00 86.62 306 SER A C 1
ATOM 2461 O O . SER A 1 306 ? -14.842 1.798 25.470 1.00 86.62 306 SER A O 1
ATOM 2463 N N . LEU A 1 307 ? -15.463 0.037 24.221 1.00 87.75 307 LEU A N 1
ATOM 2464 C CA . LEU A 1 307 ? -14.374 0.164 23.262 1.00 87.75 307 LEU A CA 1
ATOM 2465 C C . LEU A 1 307 ? -14.478 1.440 22.413 1.00 87.75 307 LEU A C 1
ATOM 2467 O O . LEU A 1 307 ? -13.480 2.133 22.231 1.00 87.75 307 LEU A O 1
ATOM 2471 N N . GLU A 1 308 ? -15.675 1.782 21.918 1.00 89.62 308 GLU A N 1
ATOM 2472 C CA . GLU A 1 308 ? -15.921 3.048 21.208 1.00 89.62 308 GLU A CA 1
ATOM 2473 C C . GLU A 1 308 ? -15.531 4.237 22.101 1.00 89.62 308 GLU A C 1
ATOM 2475 O O . GLU A 1 308 ? -14.821 5.148 21.664 1.00 89.62 308 GLU A O 1
ATOM 2480 N N . ARG A 1 309 ? -15.918 4.191 23.380 1.00 86.62 309 ARG A N 1
ATOM 2481 C CA . ARG A 1 309 ? -15.572 5.215 24.366 1.00 86.62 309 ARG A CA 1
ATOM 2482 C C . ARG A 1 309 ? -14.059 5.333 24.589 1.00 86.62 309 ARG A C 1
ATOM 2484 O O . ARG A 1 309 ? -13.536 6.446 24.564 1.00 86.62 309 ARG A O 1
ATOM 2491 N N . GLU A 1 310 ? -13.360 4.217 24.783 1.00 88.00 310 GLU A N 1
ATOM 2492 C CA . GLU A 1 310 ? -11.902 4.182 24.976 1.00 88.00 310 GLU A CA 1
ATOM 2493 C C . GLU A 1 310 ? -11.147 4.812 23.796 1.00 88.00 310 GLU A C 1
ATOM 2495 O O . GLU A 1 310 ? -10.218 5.596 24.005 1.00 88.00 310 GLU A O 1
ATOM 2500 N N . ILE A 1 311 ? -11.575 4.534 22.558 1.00 88.31 311 ILE A N 1
ATOM 2501 C CA . ILE A 1 311 ? -10.984 5.122 21.346 1.00 88.31 311 ILE A CA 1
ATOM 2502 C C . ILE A 1 311 ? -11.126 6.645 21.358 1.00 88.31 311 ILE A C 1
ATOM 2504 O O . ILE A 1 311 ? -10.150 7.364 21.120 1.00 88.31 311 ILE A O 1
ATOM 2508 N N . TYR A 1 312 ? -12.329 7.149 21.647 1.00 88.31 312 TYR A N 1
ATOM 2509 C CA . TYR A 1 312 ? -12.567 8.588 21.715 1.00 88.31 312 TYR A CA 1
ATOM 2510 C C . TYR A 1 312 ? -11.742 9.254 22.816 1.00 88.31 312 TYR A C 1
ATOM 2512 O O . TYR A 1 312 ? -11.104 10.274 22.561 1.00 88.31 312 TYR A O 1
ATOM 2520 N N . GLU A 1 313 ? -11.710 8.683 24.022 1.00 87.19 313 GLU A N 1
ATOM 2521 C CA . GLU A 1 313 ? -10.924 9.230 25.132 1.00 87.19 313 GLU A CA 1
ATOM 2522 C C . GLU A 1 313 ? -9.423 9.263 24.803 1.00 87.19 313 GLU A C 1
ATOM 2524 O O . GLU A 1 313 ? -8.767 10.279 25.049 1.00 87.19 313 GLU A O 1
ATOM 2529 N N . LYS A 1 314 ? -8.885 8.202 24.184 1.00 87.00 314 LYS A N 1
ATOM 2530 C CA . LYS A 1 314 ? -7.487 8.148 23.728 1.00 87.00 314 LYS A CA 1
ATOM 2531 C C . LYS A 1 314 ? -7.185 9.255 22.717 1.00 87.00 314 LYS A C 1
ATOM 2533 O O . LYS A 1 314 ? -6.191 9.961 22.879 1.00 87.00 314 LYS A O 1
ATOM 2538 N N . LYS A 1 315 ? -8.044 9.449 21.709 1.00 84.75 315 LYS A N 1
ATOM 2539 C CA . LYS A 1 315 ? -7.839 10.484 20.682 1.00 84.75 315 LYS A CA 1
ATOM 2540 C C . LYS A 1 315 ? -7.960 11.896 21.253 1.00 84.75 315 LYS A C 1
ATOM 2542 O O . LYS A 1 315 ? -7.132 12.739 20.932 1.00 84.75 315 LYS A O 1
ATOM 2547 N N . ILE A 1 316 ? -8.915 12.142 22.154 1.00 86.06 316 ILE A N 1
ATOM 2548 C CA . ILE A 1 316 ? -9.041 13.428 22.859 1.00 86.06 316 ILE A CA 1
ATOM 2549 C C . ILE A 1 316 ? -7.746 13.740 23.615 1.00 86.06 316 ILE A C 1
ATOM 2551 O O . ILE A 1 316 ? -7.180 14.814 23.431 1.00 86.06 316 ILE A O 1
ATOM 2555 N N . ARG A 1 317 ? -7.235 12.789 24.408 1.00 84.81 317 ARG A N 1
ATOM 2556 C CA . ARG A 1 317 ? -5.970 12.956 25.143 1.00 84.81 317 ARG A CA 1
ATOM 2557 C C . ARG A 1 317 ? -4.785 13.189 24.208 1.00 84.81 317 ARG A C 1
ATOM 2559 O O . ARG A 1 317 ? -3.951 14.041 24.498 1.00 84.81 317 ARG A O 1
ATOM 2566 N N . GLN A 1 318 ? -4.731 12.480 23.080 1.00 83.31 318 GLN A N 1
ATOM 2567 C CA . GLN A 1 318 ? -3.704 12.698 22.064 1.00 83.31 318 GLN A CA 1
ATOM 2568 C C . GLN A 1 318 ? -3.767 14.132 21.530 1.00 83.31 318 GLN A C 1
ATOM 2570 O O . GLN A 1 318 ? -2.764 14.831 21.616 1.00 83.31 318 GLN A O 1
ATOM 2575 N N . CYS A 1 319 ? -4.935 14.602 21.074 1.00 80.31 319 CYS A N 1
ATOM 2576 C CA . CYS A 1 319 ? -5.131 15.969 20.580 1.00 80.31 319 CYS A CA 1
ATOM 2577 C C . CYS A 1 319 ? -4.754 17.026 21.631 1.00 80.31 319 CYS A C 1
ATOM 2579 O O . CYS A 1 319 ? -4.136 18.033 21.294 1.00 80.31 319 CYS A O 1
ATOM 2581 N N . LEU A 1 320 ? -5.068 16.793 22.908 1.00 82.38 320 LEU A N 1
ATOM 2582 C CA . LEU A 1 320 ? -4.658 17.685 23.996 1.00 82.38 320 LEU A CA 1
ATOM 2583 C C . LEU A 1 320 ? -3.137 17.713 24.187 1.00 82.38 320 LEU A C 1
ATOM 2585 O O . LEU A 1 320 ? -2.568 18.792 24.330 1.00 82.38 320 LEU A O 1
ATOM 2589 N N . SER A 1 321 ? -2.467 16.557 24.114 1.00 80.81 321 SER A N 1
ATOM 2590 C CA . SER A 1 321 ? -1.005 16.467 24.251 1.00 80.81 321 SER A CA 1
ATOM 2591 C C . SER A 1 321 ? -0.243 17.218 23.154 1.00 80.81 321 SER A C 1
ATOM 2593 O O . SER A 1 321 ? 0.806 17.794 23.426 1.00 80.81 321 SER A O 1
ATOM 2595 N N . ILE A 1 322 ? -0.804 17.277 21.939 1.00 81.50 322 ILE A N 1
ATOM 2596 C CA . ILE A 1 322 ? -0.236 18.018 20.801 1.00 81.50 322 ILE A CA 1
ATOM 2597 C C . ILE A 1 322 ? -0.756 19.464 20.712 1.00 81.50 322 ILE A C 1
ATOM 2599 O O . ILE A 1 322 ? -0.493 20.141 19.728 1.00 81.50 322 ILE A O 1
ATOM 2603 N N . LYS A 1 323 ? -1.483 19.961 21.727 1.00 80.69 323 LYS A N 1
ATOM 2604 C CA . LYS A 1 323 ? -2.088 21.308 21.753 1.00 80.69 323 LYS A CA 1
ATOM 2605 C C . LYS A 1 323 ? -3.043 21.596 20.574 1.00 80.69 323 LYS A C 1
ATOM 2607 O O . LYS A 1 323 ? -3.112 22.720 20.084 1.00 80.69 323 LYS A O 1
ATOM 2612 N N . HIS A 1 324 ? -3.847 20.612 20.160 1.00 77.44 324 HIS A N 1
ATOM 2613 C CA . HIS A 1 324 ? -4.930 20.758 19.171 1.00 77.44 324 HIS A CA 1
ATOM 2614 C C . HIS A 1 324 ? -6.328 20.705 19.835 1.00 77.44 324 HIS A C 1
ATOM 2616 O O . HIS A 1 324 ? -7.086 19.744 19.655 1.00 77.44 324 HIS A O 1
ATOM 2622 N N . PRO A 1 325 ? -6.726 21.734 20.610 1.00 78.12 325 PRO A N 1
ATOM 2623 C CA . PRO A 1 325 ? -7.953 21.705 21.409 1.00 78.12 325 PRO A CA 1
ATOM 2624 C C . PRO A 1 325 ? -9.242 21.680 20.572 1.00 78.12 325 PRO A C 1
ATOM 2626 O O . PRO A 1 325 ? -10.238 21.102 21.001 1.00 78.12 325 PRO A O 1
ATOM 2629 N N . ASN A 1 326 ? -9.237 22.250 19.363 1.00 76.94 326 ASN A N 1
ATOM 2630 C CA . ASN A 1 326 ? -10.405 22.241 18.473 1.00 76.94 326 ASN A CA 1
ATOM 2631 C C . ASN A 1 326 ? -10.741 20.830 17.978 1.00 76.94 326 ASN A C 1
ATOM 2633 O O . ASN A 1 326 ? -11.909 20.438 17.941 1.00 76.94 326 ASN A O 1
ATOM 2637 N N . GLU A 1 327 ? -9.718 20.040 17.653 1.00 78.19 327 GLU A N 1
ATOM 2638 C CA . GLU A 1 327 ? -9.902 18.641 17.279 1.00 78.19 327 GLU A CA 1
ATOM 2639 C C . GLU A 1 327 ? -10.366 17.821 18.494 1.00 78.19 327 GLU A C 1
ATOM 2641 O O . GLU A 1 327 ? -11.307 17.034 18.399 1.00 78.19 327 GLU A O 1
ATOM 2646 N N . ALA A 1 328 ? -9.797 18.081 19.678 1.00 83.06 328 ALA A N 1
ATOM 2647 C CA . ALA A 1 328 ? -10.246 17.465 20.926 1.00 83.06 328 ALA A CA 1
ATOM 2648 C C . ALA A 1 328 ? -11.729 17.770 21.232 1.00 83.06 328 ALA A C 1
ATOM 2650 O O . ALA A 1 328 ? -12.476 16.872 21.629 1.00 83.06 328 ALA A O 1
ATOM 2651 N N . LEU A 1 329 ? -12.191 19.007 21.001 1.00 82.38 329 LEU A N 1
ATOM 2652 C CA . LEU A 1 329 ? -13.602 19.398 21.126 1.00 82.38 329 LEU A CA 1
ATOM 2653 C C . LEU A 1 329 ? -14.497 18.668 20.122 1.00 82.38 329 LEU A C 1
ATOM 2655 O O . LEU A 1 329 ? -15.589 18.226 20.491 1.00 82.38 329 LEU A O 1
ATOM 2659 N N . PHE A 1 330 ? -14.042 18.516 18.876 1.00 85.12 330 PHE A N 1
ATOM 2660 C CA . PHE A 1 330 ? -14.755 17.736 17.869 1.00 85.12 330 PHE A CA 1
ATOM 2661 C C . PHE A 1 330 ? -14.971 16.299 18.356 1.00 85.12 330 PHE A C 1
ATOM 2663 O O . PHE A 1 330 ? -16.118 15.851 18.427 1.00 85.12 330 PHE A O 1
ATOM 2670 N N . TRP A 1 331 ? -13.913 15.611 18.791 1.00 84.12 331 TRP A N 1
ATOM 2671 C CA . TRP A 1 331 ? -14.002 14.242 19.308 1.00 84.12 331 TRP A CA 1
ATOM 2672 C C . TRP A 1 331 ? -14.870 14.143 20.577 1.00 84.12 331 TRP A C 1
ATOM 2674 O O . TRP A 1 331 ? -15.712 13.246 20.685 1.00 84.12 331 TRP A O 1
ATOM 2684 N N . LEU A 1 332 ? -14.772 15.114 21.493 1.00 84.81 332 LEU A N 1
ATOM 2685 C CA . LEU A 1 332 ? -15.622 15.206 22.689 1.00 84.81 332 LEU A CA 1
ATOM 2686 C C . LEU A 1 332 ? -17.112 15.403 22.345 1.00 84.81 332 LEU A C 1
ATOM 2688 O O . LEU A 1 332 ? -18.001 14.923 23.054 1.00 84.81 332 LEU A O 1
ATOM 2692 N N . SER A 1 333 ? -17.420 16.111 21.259 1.00 84.06 333 SER A N 1
ATOM 2693 C CA . SER A 1 333 ? -18.803 16.266 20.801 1.00 84.06 333 SER A CA 1
ATOM 2694 C C . SER A 1 333 ? -19.388 14.945 20.288 1.00 84.06 333 SER A C 1
ATOM 2696 O O . SER A 1 333 ? -20.564 14.669 20.528 1.00 84.06 333 SER A O 1
ATOM 2698 N N . GLN A 1 334 ? -18.568 14.101 19.648 1.00 84.69 334 GLN A N 1
ATOM 2699 C CA . GLN A 1 334 ? -18.996 12.797 19.137 1.00 84.69 334 GLN A CA 1
ATOM 2700 C C . GLN A 1 334 ? -19.328 11.834 20.283 1.00 84.69 334 GLN A C 1
ATOM 2702 O O . GLN A 1 334 ? -20.404 11.238 20.281 1.00 84.69 334 GLN A O 1
ATOM 2707 N N . ILE A 1 335 ? -18.466 11.748 21.305 1.00 83.75 335 ILE A N 1
ATOM 2708 C CA . ILE A 1 335 ? -18.682 10.861 22.462 1.00 83.75 335 ILE A CA 1
ATOM 2709 C C . ILE A 1 335 ? -19.905 11.294 23.298 1.00 83.75 335 ILE A C 1
ATOM 2711 O O . ILE A 1 335 ? -20.688 10.453 23.741 1.00 83.75 335 ILE A O 1
ATOM 2715 N N . ARG A 1 336 ? -20.150 12.609 23.440 1.00 82.38 336 ARG A N 1
ATOM 2716 C CA . ARG A 1 336 ? -21.317 13.159 24.161 1.00 82.38 336 ARG A CA 1
ATOM 2717 C C . ARG A 1 336 ? -22.658 12.834 23.521 1.00 82.38 336 ARG A C 1
ATOM 2719 O O . ARG A 1 336 ? -23.645 12.692 24.231 1.00 82.38 336 ARG A O 1
ATOM 2726 N N . ARG A 1 337 ? -22.714 12.731 22.191 1.00 81.25 337 ARG A N 1
ATOM 2727 C CA . ARG A 1 337 ? -23.956 12.385 21.481 1.00 81.25 337 ARG A CA 1
ATOM 2728 C C . ARG A 1 337 ? -24.424 10.956 21.773 1.00 81.25 337 ARG A C 1
ATOM 2730 O O . ARG A 1 337 ? -25.584 10.656 21.514 1.00 81.25 337 ARG A O 1
ATOM 2737 N N . ARG A 1 338 ? -23.540 10.084 22.272 1.00 73.69 338 ARG A N 1
ATOM 2738 C CA . ARG A 1 338 ? -23.814 8.651 22.461 1.00 73.69 338 ARG A CA 1
ATOM 2739 C C . ARG A 1 338 ? -23.770 8.172 23.908 1.00 73.69 338 ARG A C 1
ATOM 2741 O O . ARG A 1 338 ? -24.505 7.247 24.237 1.00 73.69 338 ARG A O 1
ATOM 2748 N N . HIS A 1 339 ? -22.956 8.783 24.768 1.00 75.06 339 HIS A N 1
ATOM 2749 C CA . HIS A 1 339 ? -22.754 8.310 26.140 1.00 75.06 339 HIS A CA 1
ATOM 2750 C C . HIS A 1 339 ? -23.243 9.309 27.195 1.00 75.06 339 HIS A C 1
ATOM 2752 O O . HIS A 1 339 ? -23.205 10.524 27.005 1.00 75.06 339 HIS A O 1
ATOM 2758 N N . ASN A 1 340 ? -23.678 8.782 28.345 1.00 68.06 340 ASN A N 1
ATOM 2759 C CA . ASN A 1 340 ? -24.196 9.581 29.455 1.00 68.06 340 ASN A CA 1
ATOM 2760 C C . ASN A 1 340 ? -23.169 10.597 29.992 1.00 68.06 340 ASN A C 1
ATOM 2762 O O . ASN A 1 340 ? -22.006 10.282 30.258 1.00 68.06 340 ASN A O 1
ATOM 2766 N N . HIS A 1 341 ? -23.656 11.820 30.216 1.00 60.88 341 HIS A N 1
ATOM 2767 C CA . HIS A 1 341 ? -22.871 13.027 30.485 1.00 60.88 341 HIS A CA 1
ATOM 2768 C C . HIS A 1 341 ? -21.985 12.993 31.741 1.00 60.88 341 HIS A C 1
ATOM 2770 O O . HIS A 1 341 ? -20.967 13.685 31.780 1.00 60.88 341 HIS A O 1
ATOM 2776 N N . THR A 1 342 ? -22.348 12.221 32.765 1.00 62.75 342 THR A N 1
ATOM 2777 C CA . THR A 1 342 ? -21.715 12.268 34.095 1.00 62.75 342 THR A CA 1
ATOM 2778 C C . THR A 1 342 ? -20.253 11.830 34.093 1.00 62.75 342 THR A C 1
ATOM 2780 O O . THR A 1 342 ? -19.452 12.380 34.842 1.00 62.75 342 THR A O 1
ATOM 2783 N N . SER A 1 343 ? -19.875 10.901 33.215 1.00 64.81 343 SER A N 1
ATOM 2784 C CA . SER A 1 343 ? -18.502 10.379 33.147 1.00 64.81 343 SER A CA 1
ATOM 2785 C C . SER A 1 343 ? -17.531 11.232 32.313 1.00 64.81 343 SER A C 1
ATOM 2787 O O . SER A 1 343 ? -16.327 11.003 32.361 1.00 64.81 343 SER A O 1
ATOM 2789 N N . LEU A 1 344 ? -18.035 12.245 31.592 1.00 74.06 344 LEU A N 1
ATOM 2790 C CA . LEU A 1 344 ? -17.266 13.094 30.666 1.00 74.06 344 LEU A CA 1
ATOM 2791 C C . LEU A 1 344 ? -16.994 14.507 31.213 1.00 74.06 344 LEU A C 1
ATOM 2793 O O . LEU A 1 344 ? -16.458 15.360 30.503 1.00 74.06 344 LEU A O 1
ATOM 2797 N N . VAL A 1 345 ? -17.401 14.787 32.455 1.00 76.25 345 VAL A N 1
ATOM 2798 C CA . VAL A 1 345 ? -17.307 16.125 33.065 1.00 76.25 345 VAL A CA 1
ATOM 2799 C C . VAL A 1 345 ? -15.850 16.552 33.256 1.00 76.25 345 VAL A C 1
ATOM 2801 O O . VAL A 1 345 ? -15.502 17.674 32.894 1.00 76.25 345 VAL A O 1
ATOM 2804 N N . SER A 1 346 ? -14.993 15.657 33.755 1.00 79.69 346 SER A N 1
ATOM 2805 C CA . SER A 1 346 ? -13.559 15.920 33.943 1.00 79.69 346 SER A CA 1
ATOM 2806 C C . SER A 1 346 ? -12.844 16.157 32.611 1.00 79.69 346 SER A C 1
ATOM 2808 O O . SER A 1 346 ? -12.185 17.179 32.453 1.00 79.69 346 SER A O 1
ATOM 2810 N N . LEU A 1 347 ? -13.067 15.283 31.624 1.00 79.81 347 LEU A N 1
ATOM 2811 C CA . LEU A 1 347 ? -12.468 15.387 30.289 1.00 79.81 347 LEU A CA 1
ATOM 2812 C C . LEU A 1 347 ? -12.920 16.663 29.560 1.00 79.81 347 LEU A C 1
ATOM 2814 O O . LEU A 1 347 ? -12.139 17.332 28.894 1.00 79.81 347 LEU A O 1
ATOM 2818 N N . SER A 1 348 ? -14.188 17.054 29.721 1.00 80.31 348 SER A N 1
ATOM 2819 C CA . SER A 1 348 ? -14.685 18.306 29.149 1.00 80.31 348 SER A CA 1
ATOM 2820 C C . SER A 1 348 ? -14.096 19.545 29.803 1.00 80.31 348 SER A C 1
ATOM 2822 O O . SER A 1 348 ? -14.055 20.582 29.141 1.00 80.31 348 SER A O 1
ATOM 2824 N N . LYS A 1 349 ? -13.749 19.478 31.090 1.00 84.31 349 LYS A N 1
ATOM 2825 C CA . LYS A 1 349 ? -13.086 20.579 31.782 1.00 84.31 349 LYS A CA 1
ATOM 2826 C C . LYS A 1 349 ? -11.656 20.722 31.257 1.00 84.31 349 LYS A C 1
ATOM 2828 O O . LYS A 1 349 ? -11.297 21.797 30.807 1.00 84.31 349 LYS A O 1
ATOM 2833 N N . GLU A 1 350 ? -10.927 19.612 31.168 1.00 82.38 350 GLU A N 1
ATOM 2834 C CA . GLU A 1 350 ? -9.557 19.555 30.641 1.00 82.38 350 GLU A CA 1
ATOM 2835 C C . GLU A 1 350 ? -9.444 20.141 29.221 1.00 82.38 350 GLU A C 1
ATOM 2837 O O . GLU A 1 350 ? -8.617 21.017 28.972 1.00 82.38 350 GLU A O 1
ATOM 2842 N N . VAL A 1 351 ? -10.342 19.745 28.308 1.00 82.12 351 VAL A N 1
ATOM 2843 C CA . VAL A 1 351 ? -10.357 20.271 26.931 1.00 82.12 351 VAL A CA 1
ATOM 2844 C C . VAL A 1 351 ? -10.620 21.780 26.889 1.00 82.12 351 VAL A C 1
ATOM 2846 O O . VAL A 1 351 ? -9.999 22.486 26.098 1.00 82.12 351 VAL A O 1
ATOM 2849 N N . LYS A 1 352 ? -11.526 22.287 27.736 1.00 83.06 352 LYS A N 1
ATOM 2850 C CA . LYS A 1 352 ? -11.831 23.725 27.814 1.00 83.06 352 LYS A CA 1
ATOM 2851 C C . LYS A 1 352 ? -10.660 24.522 28.379 1.00 83.06 352 LYS A C 1
ATOM 2853 O O . LYS A 1 352 ? -10.327 25.561 27.820 1.00 83.06 352 LYS A O 1
ATOM 2858 N N . ASP A 1 353 ? -10.025 24.009 29.429 1.00 81.00 353 ASP A N 1
ATOM 2859 C CA . ASP A 1 353 ? -8.881 24.653 30.073 1.00 81.00 353 ASP A CA 1
ATOM 2860 C C . ASP A 1 353 ? -7.691 24.741 29.090 1.00 81.00 353 ASP A C 1
ATOM 2862 O O . ASP A 1 353 ? -7.059 25.790 28.970 1.00 81.00 353 ASP A O 1
ATOM 2866 N N . THR A 1 354 ? -7.434 23.687 28.298 1.00 75.75 354 THR A N 1
ATOM 2867 C CA . THR A 1 354 ? -6.403 23.708 27.237 1.00 75.75 354 THR A CA 1
ATOM 2868 C C . THR A 1 354 ? -6.772 24.626 26.068 1.00 75.75 354 THR A C 1
ATOM 2870 O O . THR A 1 354 ? -5.911 25.349 25.574 1.00 75.75 354 THR A O 1
ATOM 2873 N N . ALA A 1 355 ? -8.038 24.646 25.631 1.00 73.12 355 ALA A N 1
ATOM 2874 C CA . ALA A 1 355 ? -8.495 25.554 24.575 1.00 73.12 355 ALA A CA 1
ATOM 2875 C C . ALA A 1 355 ? -8.280 27.023 24.960 1.00 73.12 355 ALA A C 1
ATOM 2877 O O . ALA A 1 355 ? -7.714 27.790 24.184 1.00 73.12 355 ALA A O 1
ATOM 2878 N N . GLN A 1 356 ? -8.658 27.378 26.189 1.00 73.25 356 GLN A N 1
ATOM 2879 C CA . GLN A 1 356 ? -8.503 28.724 26.729 1.00 73.25 356 GLN A CA 1
ATOM 2880 C C . GLN A 1 356 ? -7.025 29.108 26.899 1.00 73.25 356 GLN A C 1
ATOM 2882 O O . GLN A 1 356 ? -6.659 30.259 26.684 1.00 73.25 356 GLN A O 1
ATOM 2887 N N . PHE A 1 357 ? -6.156 28.157 27.248 1.00 72.88 357 PHE A N 1
ATOM 2888 C CA . PHE A 1 357 ? -4.711 28.381 27.290 1.00 72.88 357 PHE A CA 1
ATOM 2889 C C . PHE A 1 357 ? -4.127 28.650 25.891 1.00 72.88 357 PHE A C 1
ATOM 2891 O O . PHE A 1 357 ? -3.413 29.633 25.707 1.00 72.88 357 PHE A O 1
ATOM 2898 N N . CYS A 1 358 ? -4.481 27.839 24.888 1.00 64.19 358 CYS A N 1
ATOM 2899 C CA . CYS A 1 358 ? -4.001 28.006 23.514 1.00 64.19 358 CYS A CA 1
ATOM 2900 C C . CYS A 1 358 ? -4.525 29.286 22.843 1.00 64.19 358 CYS A C 1
ATOM 2902 O O . CYS A 1 358 ? -3.764 29.938 22.138 1.00 64.19 358 CYS A O 1
ATOM 2904 N N . GLU A 1 359 ? -5.779 29.693 23.076 1.00 60.28 359 GLU A N 1
ATOM 2905 C CA . GLU A 1 359 ? -6.310 30.969 22.559 1.00 60.28 359 GLU A CA 1
ATOM 2906 C C . GLU A 1 359 ? -5.555 32.192 23.104 1.00 60.28 359 GLU A C 1
ATOM 2908 O O . GLU A 1 359 ? -5.418 33.192 22.400 1.00 60.28 359 GLU A O 1
ATOM 2913 N N . ASN A 1 360 ? -5.014 32.097 24.322 1.00 54.28 360 ASN A N 1
ATOM 2914 C CA . ASN A 1 360 ? -4.219 33.157 24.943 1.00 54.28 360 ASN A CA 1
ATOM 2915 C C . ASN A 1 360 ? -2.738 33.154 24.505 1.00 54.28 360 ASN A C 1
ATOM 2917 O O . ASN A 1 360 ? -2.054 34.156 24.703 1.00 54.28 360 ASN A O 1
ATOM 2921 N N . GLU A 1 361 ? -2.242 32.065 23.902 1.00 49.78 361 GLU A N 1
ATOM 2922 C CA . GLU A 1 361 ? -0.846 31.913 23.452 1.00 49.78 361 GLU A CA 1
ATOM 2923 C C . GLU A 1 361 ? -0.620 32.229 21.963 1.00 49.78 361 GLU A C 1
ATOM 2925 O O . GLU A 1 361 ? 0.532 32.244 21.541 1.00 49.78 361 GLU A O 1
ATOM 2930 N N . ILE A 1 362 ? -1.649 32.489 21.144 1.00 42.78 362 ILE A N 1
ATOM 2931 C CA . ILE A 1 362 ? -1.461 32.721 19.698 1.00 42.78 362 ILE A CA 1
ATOM 2932 C C . ILE A 1 362 ? -1.130 34.204 19.425 1.00 42.78 362 ILE A C 1
ATOM 2934 O O . ILE A 1 362 ? -2.031 35.049 19.480 1.00 42.78 362 ILE A O 1
ATOM 2938 N N . PRO A 1 363 ? 0.110 34.573 19.029 1.00 41.69 363 PRO A N 1
ATOM 2939 C CA . PRO A 1 363 ? 0.306 35.822 18.314 1.00 41.69 363 PRO A CA 1
ATOM 2940 C C . PRO A 1 363 ? -0.412 35.698 16.970 1.00 41.69 363 PRO A C 1
ATOM 2942 O O . PRO A 1 363 ? -0.240 34.716 16.248 1.00 41.69 363 PRO A O 1
ATOM 2945 N N . ARG A 1 364 ? -1.230 36.700 16.628 1.00 38.44 364 ARG A N 1
ATOM 2946 C CA . ARG A 1 364 ? -1.889 36.804 15.320 1.00 38.44 364 ARG A CA 1
ATOM 2947 C C . ARG A 1 364 ? -0.837 36.688 14.217 1.00 38.44 364 ARG A C 1
ATOM 2949 O O . ARG A 1 364 ? -0.129 37.654 13.940 1.00 38.44 364 ARG A O 1
ATOM 2956 N N . VAL A 1 365 ? -0.755 35.522 13.582 1.00 36.16 365 VAL A N 1
ATOM 2957 C CA . VAL A 1 365 ? 0.031 35.330 12.365 1.00 36.16 365 VAL A CA 1
ATOM 2958 C C . VAL A 1 365 ? -0.585 36.241 11.309 1.00 36.16 365 VAL A C 1
ATOM 2960 O O . VAL A 1 365 ? -1.712 36.037 10.856 1.00 36.16 365 VAL A O 1
ATOM 2963 N N . GLN A 1 366 ? 0.136 37.316 10.991 1.00 35.03 366 GLN A N 1
ATOM 2964 C CA . GLN A 1 366 ? -0.162 38.179 9.862 1.00 35.03 366 GLN A CA 1
ATOM 2965 C C . GLN A 1 366 ? -0.261 37.308 8.613 1.00 35.03 366 GLN A C 1
ATOM 2967 O O . GLN A 1 366 ? 0.683 36.604 8.262 1.00 35.03 366 GLN A O 1
ATOM 2972 N N . GLN A 1 367 ? -1.401 37.392 7.930 1.00 35.34 367 GLN A N 1
ATOM 2973 C CA . GLN A 1 367 ? -1.521 36.969 6.543 1.00 35.34 367 GLN A CA 1
ATOM 2974 C C . GLN A 1 367 ? -0.466 37.724 5.729 1.00 35.34 367 GLN A C 1
ATOM 2976 O O . GLN A 1 367 ? -0.652 38.892 5.378 1.00 35.34 367 GLN A O 1
ATOM 2981 N N . PHE A 1 368 ? 0.651 37.061 5.440 1.00 32.44 368 PHE A N 1
ATOM 2982 C CA . PHE A 1 368 ? 1.593 37.513 4.432 1.00 32.44 368 PHE A CA 1
ATOM 2983 C C . PHE A 1 368 ? 0.924 37.314 3.074 1.00 32.44 368 PHE A C 1
ATOM 2985 O O . PHE A 1 368 ? 0.994 36.262 2.450 1.00 32.44 368 PHE A O 1
ATOM 2992 N N . ARG A 1 369 ? 0.205 38.350 2.642 1.00 34.88 369 ARG A N 1
ATOM 2993 C CA . ARG A 1 369 ? -0.179 38.514 1.245 1.00 34.88 369 ARG A CA 1
ATOM 2994 C C . ARG A 1 369 ? 1.099 38.707 0.441 1.00 34.88 369 ARG A C 1
ATOM 2996 O O . ARG A 1 369 ? 1.827 39.680 0.636 1.00 34.88 369 ARG A O 1
ATOM 3003 N N . GLU A 1 370 ? 1.338 37.762 -0.450 1.00 35.66 370 GLU A N 1
ATOM 3004 C CA . GLU A 1 370 ? 2.435 37.742 -1.399 1.00 35.66 370 GLU A CA 1
ATOM 3005 C C . GLU A 1 370 ? 2.564 39.065 -2.158 1.00 35.66 370 GLU A C 1
ATOM 3007 O O . GLU A 1 370 ? 1.613 39.603 -2.733 1.00 35.66 370 GLU A O 1
ATOM 3012 N N . ARG A 1 371 ? 3.795 39.569 -2.199 1.00 43.72 371 ARG A N 1
ATOM 3013 C CA . ARG A 1 371 ? 4.219 40.619 -3.116 1.00 43.72 371 ARG A CA 1
ATOM 3014 C C . ARG A 1 371 ? 5.454 40.113 -3.848 1.00 43.72 371 ARG A C 1
ATOM 3016 O O . ARG A 1 371 ? 6.571 40.486 -3.516 1.00 43.72 371 ARG A O 1
ATOM 3023 N N . ILE A 1 372 ? 5.250 39.260 -4.850 1.00 39.44 372 ILE A N 1
ATOM 3024 C CA . ILE A 1 372 ? 6.284 38.927 -5.837 1.00 39.44 372 ILE A CA 1
ATOM 3025 C C . ILE A 1 372 ? 5.688 39.148 -7.228 1.00 39.44 372 ILE A C 1
ATOM 3027 O O . ILE A 1 372 ? 5.222 38.235 -7.898 1.00 39.44 372 ILE A O 1
ATOM 3031 N N . TYR A 1 373 ? 5.686 40.407 -7.662 1.00 47.31 373 TYR A N 1
ATOM 3032 C CA . TYR A 1 373 ? 5.438 40.763 -9.056 1.00 47.31 373 TYR A CA 1
ATOM 3033 C C . TYR A 1 373 ? 6.779 40.908 -9.788 1.00 47.31 373 TYR A C 1
ATOM 3035 O O . TYR A 1 373 ? 7.630 41.701 -9.393 1.00 47.31 373 TYR A O 1
ATOM 3043 N N . GLY A 1 374 ? 6.938 40.174 -10.895 1.00 44.34 374 GLY A N 1
ATOM 3044 C CA . GLY A 1 374 ? 7.697 40.641 -12.064 1.00 44.34 374 GLY A CA 1
ATOM 3045 C C . GLY A 1 374 ? 8.940 39.844 -12.470 1.00 44.34 374 GLY A C 1
ATOM 3046 O O . GLY A 1 374 ? 9.113 39.569 -13.656 1.00 44.34 374 GLY A O 1
ATOM 3047 N N . PHE A 1 375 ? 9.803 39.447 -11.534 1.00 46.53 375 PHE A N 1
ATOM 3048 C CA . PHE A 1 375 ? 11.138 38.9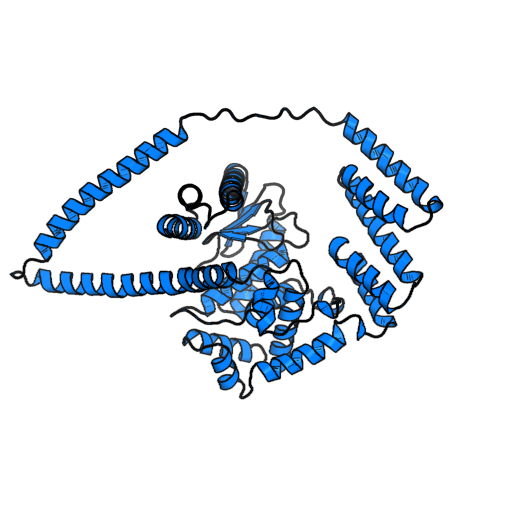39 -11.896 1.00 46.53 375 PHE A CA 1
ATOM 3049 C C . PHE A 1 375 ? 11.165 37.520 -12.518 1.00 46.53 375 PHE A C 1
ATOM 3051 O O . PHE A 1 375 ? 11.855 37.340 -13.525 1.00 46.53 375 PHE A O 1
ATOM 3058 N N . PRO A 1 376 ? 10.379 36.528 -12.039 1.00 52.31 376 PRO A N 1
ATOM 3059 C CA . PRO A 1 376 ? 10.388 35.170 -12.604 1.00 52.31 376 PRO A CA 1
ATOM 3060 C C . PRO A 1 376 ? 9.802 35.083 -14.022 1.00 52.31 376 PRO A C 1
ATOM 3062 O O . PRO A 1 376 ? 10.174 34.221 -14.817 1.00 52.31 376 PRO A O 1
ATOM 3065 N N . HIS A 1 377 ? 8.883 35.988 -14.372 1.00 51.06 377 HIS A N 1
ATOM 3066 C CA . HIS A 1 377 ? 8.251 35.997 -15.693 1.00 51.06 377 HIS A CA 1
ATOM 3067 C C . HIS A 1 377 ? 9.191 36.514 -16.786 1.00 51.06 377 HIS A C 1
ATOM 3069 O O . HIS A 1 377 ? 9.138 36.030 -17.916 1.00 51.06 377 HIS A O 1
ATOM 3075 N N . ILE A 1 378 ? 10.083 37.450 -16.450 1.00 60.47 378 ILE A N 1
ATOM 3076 C CA . ILE A 1 378 ? 11.066 38.002 -17.389 1.00 60.47 378 ILE A CA 1
ATOM 3077 C C . ILE A 1 378 ? 12.156 36.967 -17.679 1.00 60.47 378 ILE A C 1
ATOM 3079 O O . ILE A 1 378 ? 12.484 36.738 -18.842 1.00 60.47 378 ILE A O 1
ATOM 3083 N N . THR A 1 379 ? 12.664 36.273 -16.658 1.00 58.19 379 THR A N 1
ATOM 3084 C CA . THR A 1 379 ? 13.644 35.193 -16.848 1.00 58.19 379 THR A CA 1
ATOM 3085 C C . THR A 1 379 ? 13.050 34.015 -17.615 1.00 58.19 379 THR A C 1
ATOM 3087 O O . THR A 1 379 ? 13.687 33.540 -18.553 1.00 58.19 379 THR A O 1
ATOM 3090 N N . ALA A 1 380 ? 11.809 33.605 -17.323 1.00 53.78 380 ALA A N 1
ATOM 3091 C CA . ALA A 1 380 ? 11.115 32.567 -18.090 1.00 53.78 380 ALA A CA 1
ATOM 3092 C C . ALA A 1 380 ? 10.860 32.977 -19.555 1.00 53.78 380 ALA A C 1
ATOM 3094 O O . ALA A 1 380 ? 10.986 32.147 -20.458 1.00 53.78 380 ALA A O 1
ATOM 3095 N N . PHE A 1 381 ? 10.551 34.252 -19.820 1.00 64.38 381 PHE A N 1
ATOM 3096 C CA . PHE A 1 381 ? 10.388 34.768 -21.181 1.00 64.38 381 PHE A CA 1
ATOM 3097 C C . PHE A 1 381 ? 11.719 34.811 -21.945 1.00 64.38 381 PHE A C 1
ATOM 3099 O O . PHE A 1 381 ? 11.771 34.386 -23.098 1.00 64.38 381 PHE A O 1
ATOM 3106 N N . ILE A 1 382 ? 12.809 35.248 -21.303 1.00 69.81 382 ILE A N 1
ATOM 3107 C CA . ILE A 1 382 ? 14.158 35.271 -21.894 1.00 69.81 382 ILE A CA 1
ATOM 3108 C C . ILE A 1 382 ? 14.652 33.849 -22.182 1.00 69.81 382 ILE A C 1
ATOM 3110 O O . ILE A 1 382 ? 15.152 33.593 -23.277 1.00 69.81 382 ILE A O 1
ATOM 3114 N N . LEU A 1 383 ? 14.459 32.904 -21.255 1.00 63.62 383 LEU A N 1
ATOM 3115 C CA . LEU A 1 383 ? 14.798 31.490 -21.456 1.00 63.62 383 LEU A CA 1
ATOM 3116 C C . LEU A 1 383 ? 13.946 30.855 -22.556 1.00 63.62 383 LEU A C 1
ATOM 3118 O O . LEU A 1 383 ? 14.487 30.199 -23.443 1.00 63.62 383 LEU A O 1
ATOM 3122 N N . GLY A 1 384 ? 12.632 31.093 -22.556 1.00 58.69 384 GLY A N 1
ATOM 3123 C CA . GLY A 1 384 ? 11.727 30.596 -23.592 1.00 58.69 384 GLY A CA 1
ATOM 3124 C C . GLY A 1 384 ? 12.064 31.148 -24.979 1.00 58.69 384 GLY A C 1
ATOM 3125 O O . GLY A 1 384 ? 12.121 30.395 -25.952 1.00 58.69 384 GLY A O 1
ATOM 3126 N N . TYR A 1 385 ? 12.358 32.446 -25.080 1.00 70.00 385 TYR A N 1
ATOM 3127 C CA . TYR A 1 385 ? 12.773 33.085 -26.329 1.00 70.00 385 TYR A CA 1
ATOM 3128 C C . TYR A 1 385 ? 14.171 32.631 -26.771 1.00 70.00 385 TYR A C 1
ATOM 3130 O O . TYR A 1 385 ? 14.394 32.379 -27.957 1.00 70.00 385 TYR A O 1
ATOM 3138 N N . GLY A 1 386 ? 15.098 32.454 -25.826 1.00 73.62 386 GLY A N 1
ATOM 3139 C CA . GLY A 1 386 ? 16.433 31.907 -26.055 1.00 73.62 386 GLY A CA 1
ATOM 3140 C C . GLY A 1 386 ? 16.381 30.483 -26.603 1.00 73.62 386 GLY A C 1
ATOM 3141 O O . GLY A 1 386 ? 16.986 30.205 -27.637 1.00 73.62 386 GLY A O 1
ATOM 3142 N N . LEU A 1 387 ? 15.575 29.612 -25.993 1.00 59.91 387 LEU A N 1
ATOM 3143 C CA . LEU A 1 387 ? 15.334 28.248 -26.463 1.00 59.91 387 LEU A CA 1
ATOM 3144 C C . LEU A 1 387 ? 14.655 28.229 -27.835 1.00 59.91 387 LEU A C 1
ATOM 3146 O O . LEU A 1 387 ? 15.053 27.449 -28.696 1.00 59.91 387 LEU A O 1
ATOM 3150 N N . LEU A 1 388 ? 13.689 29.117 -28.093 1.00 58.31 388 LEU A N 1
ATOM 3151 C CA . LEU A 1 388 ? 13.023 29.215 -29.396 1.00 58.31 388 LEU A CA 1
ATOM 3152 C C . LEU A 1 388 ? 13.975 29.717 -30.498 1.00 58.31 388 LEU A C 1
ATOM 3154 O O . LEU A 1 388 ? 13.945 29.222 -31.627 1.00 58.31 388 LEU A O 1
ATOM 3158 N N . SER A 1 389 ? 14.837 30.684 -30.178 1.00 71.56 389 SER A N 1
ATOM 3159 C CA . SER A 1 389 ? 15.866 31.217 -31.078 1.00 71.56 389 SER A CA 1
ATOM 3160 C C . SER A 1 389 ? 16.955 30.180 -31.354 1.00 71.56 389 SER A C 1
ATOM 3162 O O . SER A 1 389 ? 17.307 29.940 -32.513 1.00 71.56 389 SER A O 1
ATOM 3164 N N . MET A 1 390 ? 17.421 29.486 -30.311 1.00 66.06 390 MET A N 1
ATOM 3165 C CA . MET A 1 390 ? 18.357 28.373 -30.422 1.00 66.06 390 MET A CA 1
ATOM 3166 C C . MET A 1 390 ? 17.749 27.251 -31.258 1.00 66.06 390 MET A C 1
ATOM 3168 O O . MET A 1 390 ? 18.384 26.817 -32.208 1.00 66.06 390 MET A O 1
ATOM 3172 N N . TYR A 1 391 ? 16.495 26.864 -31.010 1.00 62.53 391 TYR A N 1
ATOM 3173 C CA . TYR A 1 391 ? 15.770 25.884 -31.817 1.00 62.53 391 TYR A CA 1
ATOM 3174 C C . TYR A 1 391 ? 15.636 26.324 -33.277 1.00 62.53 391 TYR A C 1
ATOM 3176 O O . TYR A 1 391 ? 15.861 25.517 -34.171 1.00 62.53 391 TYR A O 1
ATOM 3184 N N . ARG A 1 392 ? 15.335 27.597 -33.571 1.00 66.69 392 ARG A N 1
ATOM 3185 C CA . ARG A 1 392 ? 15.290 28.105 -34.957 1.00 66.69 392 ARG A CA 1
ATOM 3186 C C . ARG A 1 392 ? 16.660 28.043 -35.640 1.00 66.69 392 ARG A C 1
ATOM 3188 O O . ARG A 1 392 ? 16.738 27.626 -36.800 1.00 66.69 392 ARG A O 1
ATOM 3195 N N . ARG A 1 393 ? 17.738 28.408 -34.937 1.00 73.12 393 ARG A N 1
ATOM 3196 C CA . ARG A 1 393 ? 19.116 28.317 -35.451 1.00 73.12 393 ARG A CA 1
ATOM 3197 C C . ARG A 1 393 ? 19.539 26.866 -35.659 1.00 73.12 393 ARG A C 1
ATOM 3199 O O . ARG A 1 393 ? 19.971 26.531 -36.760 1.00 73.12 393 ARG A O 1
ATOM 3206 N N . LEU A 1 394 ? 19.323 26.001 -34.666 1.00 63.75 394 LEU A N 1
ATOM 3207 C CA . LEU A 1 394 ? 19.586 24.565 -34.753 1.00 63.75 394 LEU A CA 1
ATOM 3208 C C . LEU A 1 394 ? 18.767 23.940 -35.874 1.00 63.75 394 LEU A C 1
ATOM 3210 O O . LEU A 1 394 ? 19.323 23.235 -36.692 1.00 63.75 394 LEU A O 1
ATOM 3214 N N . ARG A 1 395 ? 17.475 24.253 -35.997 1.00 64.50 395 ARG A N 1
ATOM 3215 C CA . ARG A 1 395 ? 16.612 23.749 -37.073 1.00 64.50 395 ARG A CA 1
ATOM 3216 C C . ARG A 1 395 ? 17.125 24.152 -38.447 1.00 64.50 395 ARG A C 1
ATOM 3218 O O . ARG A 1 395 ? 17.048 23.347 -39.363 1.00 64.50 395 ARG A O 1
ATOM 3225 N N . THR A 1 396 ? 17.638 25.370 -38.609 1.00 70.50 396 THR A N 1
ATOM 3226 C CA . THR A 1 396 ? 18.202 25.836 -39.888 1.00 70.50 396 THR A CA 1
ATOM 3227 C C . THR A 1 396 ? 19.538 25.150 -40.178 1.00 70.50 396 THR A C 1
ATOM 3229 O O . THR A 1 396 ? 19.766 24.715 -41.304 1.00 70.50 396 THR A O 1
ATOM 3232 N N . ALA A 1 397 ? 20.395 25.002 -39.164 1.00 69.56 397 ALA A N 1
ATOM 3233 C CA . ALA A 1 397 ? 21.667 24.290 -39.263 1.00 69.56 397 ALA A CA 1
ATOM 3234 C C . ALA A 1 397 ? 21.457 22.799 -39.556 1.00 69.56 397 ALA A C 1
ATOM 3236 O O . ALA A 1 397 ? 22.022 22.287 -40.512 1.00 69.56 397 ALA A O 1
ATOM 3237 N N . VAL A 1 398 ? 20.564 22.138 -38.819 1.00 65.88 398 VAL A N 1
ATOM 3238 C CA . VAL A 1 398 ? 20.119 20.758 -39.028 1.00 65.88 398 VAL A CA 1
ATOM 3239 C C . VAL A 1 398 ? 19.436 20.619 -40.381 1.00 65.88 398 VAL A C 1
ATOM 3241 O O . VAL A 1 398 ? 19.724 19.655 -41.064 1.00 65.88 398 VAL A O 1
ATOM 3244 N N . LYS A 1 399 ? 18.614 21.572 -40.850 1.00 69.75 399 LYS A N 1
ATOM 3245 C CA . LYS A 1 399 ? 18.072 21.535 -42.222 1.00 69.75 399 LYS A CA 1
ATOM 3246 C C . LYS A 1 399 ? 19.177 21.596 -43.266 1.00 69.75 399 LYS A C 1
ATOM 3248 O O . LYS A 1 399 ? 19.146 20.802 -44.192 1.00 69.75 399 LYS A O 1
ATOM 3253 N N . LYS A 1 400 ? 20.137 22.519 -43.142 1.00 72.81 400 LYS A N 1
ATOM 3254 C CA . LYS A 1 400 ? 21.261 22.636 -44.088 1.00 72.81 400 LYS A CA 1
ATOM 3255 C C . LYS A 1 400 ? 22.151 21.396 -44.051 1.00 72.81 400 LYS A C 1
ATOM 3257 O O . LYS A 1 400 ? 22.566 20.913 -45.098 1.00 72.81 400 LYS A O 1
ATOM 3262 N N . TRP A 1 401 ? 22.418 20.875 -42.859 1.00 67.06 401 TRP A N 1
ATOM 3263 C CA . TRP A 1 401 ? 23.250 19.700 -42.640 1.00 67.06 401 TRP A CA 1
ATOM 3264 C C . TRP A 1 401 ? 22.553 18.421 -43.115 1.00 67.06 401 TRP A C 1
ATOM 3266 O O . TRP A 1 401 ? 23.134 17.678 -43.897 1.00 67.06 401 TRP A O 1
ATOM 3276 N N . ALA A 1 402 ? 21.278 18.232 -42.771 1.00 63.09 402 ALA A N 1
ATOM 3277 C CA . ALA A 1 402 ? 20.437 17.152 -43.274 1.00 63.09 402 ALA A CA 1
ATOM 3278 C C . ALA A 1 402 ? 20.268 17.245 -44.790 1.00 63.09 402 ALA A C 1
ATOM 3280 O O . ALA A 1 402 ? 20.427 16.239 -45.452 1.00 63.09 402 ALA A O 1
ATOM 3281 N N . TRP A 1 403 ? 20.038 18.426 -45.371 1.00 67.00 403 TRP A N 1
ATOM 3282 C CA . TRP A 1 403 ? 19.955 18.603 -46.827 1.00 67.00 403 TRP A CA 1
ATOM 3283 C C . TRP A 1 403 ? 21.267 18.219 -47.524 1.00 67.00 403 TRP A C 1
ATOM 3285 O O . TRP A 1 403 ? 21.241 17.504 -48.524 1.00 67.00 403 TRP A O 1
ATOM 3295 N N . LYS A 1 404 ? 22.414 18.607 -46.949 1.00 66.31 404 LYS A N 1
ATOM 3296 C CA . LYS A 1 404 ? 23.755 18.242 -47.434 1.00 66.31 404 LYS A CA 1
ATOM 3297 C C . LYS A 1 404 ? 24.051 16.743 -47.278 1.00 66.31 404 LYS A C 1
ATOM 3299 O O . LYS A 1 404 ? 24.729 16.177 -48.127 1.00 66.31 404 LYS A O 1
ATOM 3304 N N . ALA A 1 405 ? 23.531 16.104 -46.230 1.00 61.50 405 ALA A N 1
ATOM 3305 C CA . ALA A 1 405 ? 23.640 14.663 -45.990 1.00 61.50 405 ALA A CA 1
ATOM 3306 C C . ALA A 1 405 ? 22.600 13.836 -46.782 1.00 61.50 405 ALA A C 1
ATOM 3308 O O . ALA A 1 405 ? 22.796 12.652 -47.034 1.00 61.50 405 ALA A O 1
ATOM 3309 N N . TRP A 1 406 ? 21.501 14.454 -47.220 1.00 58.31 406 TRP A N 1
ATOM 3310 C CA . TRP A 1 406 ? 20.428 13.824 -47.997 1.00 58.31 406 TRP A CA 1
ATOM 3311 C C . TRP A 1 406 ? 20.652 13.917 -49.514 1.00 58.31 406 TRP A C 1
ATOM 3313 O O . TRP A 1 406 ? 19.848 13.392 -50.278 1.00 58.31 406 TRP A O 1
ATOM 3323 N N . HIS A 1 407 ? 21.745 14.542 -49.967 1.00 67.00 407 HIS A N 1
ATOM 3324 C CA . HIS A 1 407 ? 22.096 14.601 -51.388 1.00 67.00 407 HIS A CA 1
ATOM 3325 C C . HIS A 1 407 ? 22.469 13.212 -51.936 1.00 67.00 407 HIS A C 1
ATOM 3327 O O . HIS A 1 407 ? 23.304 12.545 -51.320 1.00 67.00 407 HIS A O 1
ATOM 3333 N N . PRO A 1 408 ? 21.852 12.748 -53.045 1.00 57.16 408 PRO A N 1
ATOM 3334 C CA . PRO A 1 408 ? 22.023 11.399 -53.606 1.00 57.16 408 PRO A CA 1
ATOM 3335 C C . PRO A 1 408 ? 23.471 10.999 -53.906 1.00 57.16 408 PRO A C 1
ATOM 3337 O O . PRO A 1 408 ? 23.802 9.828 -53.766 1.00 57.16 408 PRO A O 1
ATOM 3340 N N . ASP A 1 409 ? 24.328 11.968 -54.223 1.00 61.19 409 ASP A N 1
ATOM 3341 C CA . ASP A 1 409 ? 25.604 11.718 -54.906 1.00 61.19 409 ASP A CA 1
ATOM 3342 C C . ASP A 1 409 ? 26.797 11.436 -53.976 1.00 61.19 409 ASP A C 1
ATOM 3344 O O . ASP A 1 409 ? 27.947 11.454 -54.410 1.00 61.19 409 ASP A O 1
ATOM 3348 N N . LYS A 1 410 ? 26.567 11.204 -52.676 1.00 61.41 410 LYS A N 1
ATOM 3349 C CA . LYS A 1 410 ? 27.634 10.845 -51.725 1.00 61.41 410 LYS A CA 1
ATOM 3350 C C . LYS A 1 410 ? 27.264 9.596 -50.938 1.00 61.41 410 LYS A C 1
ATOM 3352 O O . LYS A 1 410 ? 26.258 9.591 -50.233 1.00 61.41 410 LYS A O 1
ATOM 3357 N N . GLU A 1 411 ? 28.123 8.576 -50.981 1.00 62.72 411 GLU A N 1
ATOM 3358 C CA . GLU A 1 411 ? 27.967 7.321 -50.223 1.00 62.72 411 GLU A CA 1
ATOM 3359 C C . GLU A 1 411 ? 27.792 7.553 -48.710 1.00 62.72 411 GLU A C 1
ATOM 3361 O O . GLU A 1 411 ? 27.035 6.844 -48.046 1.00 62.72 411 GLU A O 1
ATOM 3366 N N . SER A 1 412 ? 28.382 8.626 -48.169 1.00 56.47 412 SER A N 1
ATOM 3367 C CA . SER A 1 412 ? 28.199 9.045 -46.772 1.00 56.47 412 SER A CA 1
ATOM 3368 C C . SER A 1 412 ? 26.766 9.478 -46.421 1.00 56.47 412 SER A C 1
ATOM 3370 O O . SER A 1 412 ? 26.404 9.517 -45.245 1.00 56.47 412 SER A O 1
ATOM 3372 N N . GLY A 1 413 ? 25.921 9.761 -47.417 1.00 59.81 413 GLY A N 1
ATOM 3373 C CA . GLY A 1 413 ? 24.508 10.084 -47.234 1.00 59.81 413 GLY A CA 1
ATOM 3374 C C . GLY A 1 413 ? 23.611 8.863 -47.021 1.00 59.81 413 GLY A C 1
ATOM 3375 O O . GLY A 1 413 ? 22.557 8.990 -46.397 1.00 59.81 413 GLY A O 1
ATOM 3376 N N . LEU A 1 414 ? 24.017 7.672 -47.478 1.00 66.56 414 LEU A N 1
ATOM 3377 C CA . LEU A 1 414 ? 23.217 6.449 -47.346 1.00 66.56 414 LEU A CA 1
ATOM 3378 C C . LEU A 1 414 ? 23.140 5.993 -45.879 1.00 66.56 414 LEU A C 1
ATOM 3380 O O . LEU A 1 414 ? 22.048 5.762 -45.360 1.00 66.56 414 LEU A O 1
ATOM 3384 N N . GLY A 1 415 ? 24.283 5.948 -45.186 1.00 68.81 415 GLY A N 1
ATOM 3385 C CA . GLY A 1 415 ? 24.348 5.590 -43.764 1.00 68.81 415 GLY A CA 1
ATOM 3386 C C . GLY A 1 415 ? 23.586 6.571 -42.871 1.00 68.81 415 GLY A C 1
ATOM 3387 O O . GLY A 1 415 ? 22.891 6.157 -41.948 1.00 68.81 415 GLY A O 1
ATOM 3388 N N . PHE A 1 416 ? 23.625 7.867 -43.192 1.00 66.06 416 PHE A N 1
ATOM 3389 C CA . PHE A 1 416 ? 22.845 8.878 -42.478 1.00 66.06 416 PHE A CA 1
ATOM 3390 C C . PHE A 1 416 ? 21.335 8.720 -42.696 1.00 66.06 416 PHE A C 1
ATOM 3392 O O . PHE A 1 416 ? 20.572 8.816 -41.739 1.00 66.06 416 PHE A O 1
ATOM 3399 N N . ARG A 1 417 ? 20.883 8.437 -43.927 1.00 67.31 417 ARG A N 1
ATOM 3400 C CA . ARG A 1 417 ? 19.460 8.181 -44.217 1.00 67.31 417 ARG A CA 1
ATOM 3401 C C . ARG A 1 417 ? 18.951 6.961 -43.461 1.00 67.31 417 ARG A C 1
ATOM 3403 O O . ARG A 1 417 ? 17.913 7.059 -42.818 1.00 67.31 417 ARG A O 1
ATOM 3410 N N . TRP A 1 418 ? 19.697 5.858 -43.473 1.00 68.19 418 TRP A N 1
ATOM 3411 C CA . TRP A 1 418 ? 19.333 4.658 -42.717 1.00 68.19 418 TRP A CA 1
ATOM 3412 C C . TRP A 1 418 ? 19.421 4.861 -41.206 1.00 68.19 418 TRP A C 1
ATOM 3414 O O . TRP A 1 418 ? 18.545 4.389 -40.493 1.00 68.19 418 TRP A O 1
ATOM 3424 N N . GLY A 1 419 ? 20.397 5.626 -40.712 1.00 69.50 419 GLY A N 1
ATOM 3425 C CA . GLY A 1 419 ? 20.481 6.008 -39.302 1.00 69.50 419 GLY A CA 1
ATOM 3426 C C . GLY A 1 419 ? 19.311 6.889 -38.863 1.00 69.50 419 GLY A C 1
ATOM 3427 O O . GLY A 1 419 ? 18.724 6.653 -37.814 1.00 69.50 419 GLY A O 1
ATOM 3428 N N . MET A 1 420 ? 18.904 7.857 -39.686 1.00 64.62 420 MET A N 1
ATOM 3429 C CA . MET A 1 420 ? 17.736 8.699 -39.421 1.00 64.62 420 MET A CA 1
ATOM 3430 C C . MET A 1 420 ? 16.432 7.918 -39.528 1.00 64.62 420 MET A C 1
ATOM 3432 O O . MET A 1 420 ? 15.560 8.127 -38.696 1.00 64.62 420 MET A O 1
ATOM 3436 N N . VAL A 1 421 ? 16.298 7.002 -40.491 1.00 64.56 421 VAL A N 1
ATOM 3437 C CA . VAL A 1 421 ? 15.164 6.070 -40.564 1.00 64.56 421 VAL A CA 1
ATOM 3438 C C . VAL A 1 421 ? 15.161 5.150 -39.348 1.00 64.56 421 VAL A C 1
ATOM 3440 O O . VAL A 1 421 ? 14.106 4.957 -38.775 1.00 64.56 421 VAL A O 1
ATOM 3443 N N . ALA A 1 422 ? 16.304 4.654 -38.873 1.00 62.12 422 ALA A N 1
ATOM 3444 C CA . ALA A 1 422 ? 16.373 3.847 -37.658 1.00 62.12 422 ALA A CA 1
ATOM 3445 C C . ALA A 1 422 ? 15.999 4.661 -36.411 1.00 62.12 422 ALA A C 1
ATOM 3447 O O . ALA A 1 422 ? 15.180 4.209 -35.624 1.00 62.12 422 ALA A O 1
ATOM 3448 N N . ILE A 1 423 ? 16.518 5.881 -36.247 1.00 64.06 423 ILE A N 1
ATOM 3449 C CA . ILE A 1 423 ? 16.191 6.766 -35.118 1.00 64.06 423 ILE A CA 1
ATOM 3450 C C . ILE A 1 423 ? 14.727 7.206 -35.171 1.00 64.06 423 ILE A C 1
ATOM 3452 O O . ILE A 1 423 ? 14.064 7.213 -34.140 1.00 64.06 423 ILE A O 1
ATOM 3456 N N . PHE A 1 424 ? 14.197 7.548 -36.348 1.00 59.78 424 PHE A N 1
ATOM 3457 C CA . PHE A 1 424 ? 12.785 7.883 -36.492 1.00 59.78 424 PHE A CA 1
ATOM 3458 C C . PHE A 1 424 ? 11.912 6.651 -36.339 1.00 59.78 424 PHE A C 1
ATOM 3460 O O . PHE A 1 424 ? 10.949 6.741 -35.616 1.00 59.78 424 PHE A O 1
ATOM 3467 N N . CYS A 1 425 ? 12.212 5.494 -36.917 1.00 56.31 425 CYS A N 1
ATOM 3468 C CA . CYS A 1 425 ? 11.395 4.297 -36.731 1.00 56.31 425 CYS A CA 1
ATOM 3469 C C . CYS A 1 425 ? 11.444 3.811 -35.282 1.00 56.31 425 CYS A C 1
ATOM 3471 O O . CYS A 1 425 ? 10.388 3.576 -34.715 1.00 56.31 425 CYS A O 1
ATOM 3473 N N . LEU A 1 426 ? 12.617 3.736 -34.648 1.00 56.41 426 LEU A N 1
ATOM 3474 C CA . LEU A 1 426 ? 12.751 3.317 -33.248 1.00 56.41 426 LEU A CA 1
ATOM 3475 C C . LEU A 1 426 ? 12.188 4.367 -32.290 1.00 56.41 426 LEU A C 1
ATOM 3477 O O . LEU A 1 426 ? 11.450 4.018 -31.376 1.00 56.41 426 LEU A O 1
ATOM 3481 N N . GLY A 1 427 ? 12.487 5.647 -32.515 1.00 55.62 427 GLY A N 1
ATOM 3482 C CA . GLY A 1 427 ? 12.015 6.766 -31.701 1.00 55.62 427 GLY A CA 1
ATOM 3483 C C . GLY A 1 427 ? 10.528 7.056 -31.884 1.00 55.62 427 GLY A C 1
ATOM 3484 O O . GLY A 1 427 ? 9.844 7.329 -30.908 1.00 55.62 427 GLY A O 1
ATOM 3485 N N . TRP A 1 428 ? 9.993 6.934 -33.100 1.00 47.41 428 TRP A N 1
ATOM 3486 C CA . TRP A 1 428 ? 8.561 7.037 -33.403 1.00 47.41 428 TRP A CA 1
ATOM 3487 C C . TRP A 1 428 ? 7.811 5.808 -32.920 1.00 47.41 428 TRP A C 1
ATOM 3489 O O . TRP A 1 428 ? 6.722 5.962 -32.399 1.00 47.41 428 TRP A O 1
ATOM 3499 N N . GLN A 1 429 ? 8.386 4.606 -33.000 1.00 48.56 429 GLN A N 1
ATOM 3500 C CA . GLN A 1 429 ? 7.806 3.415 -32.381 1.00 48.56 429 GLN A CA 1
ATOM 3501 C C . GLN A 1 429 ? 7.785 3.560 -30.857 1.00 48.56 429 GLN A C 1
ATOM 3503 O O . GLN A 1 429 ? 6.770 3.245 -30.251 1.00 48.56 429 GLN A O 1
ATOM 3508 N N . TRP A 1 430 ? 8.835 4.111 -30.241 1.00 54.84 430 TRP A N 1
ATOM 3509 C CA . TRP A 1 430 ? 8.849 4.458 -28.816 1.00 54.84 430 TRP A CA 1
ATOM 3510 C C . TRP A 1 430 ? 7.824 5.540 -28.465 1.00 54.84 430 TRP A C 1
ATOM 3512 O O . TRP A 1 430 ? 7.086 5.391 -27.500 1.00 54.84 430 TRP A O 1
ATOM 3522 N N . PHE A 1 431 ? 7.737 6.606 -29.258 1.00 49.69 431 PHE A N 1
ATOM 3523 C CA . PHE A 1 431 ? 6.843 7.743 -29.034 1.00 49.69 431 PHE A CA 1
ATOM 3524 C C . PHE A 1 431 ? 5.371 7.397 -29.287 1.00 49.69 431 PHE A C 1
ATOM 3526 O O . PHE A 1 431 ? 4.513 7.778 -28.500 1.00 49.69 431 PHE A O 1
ATOM 3533 N N . ILE A 1 432 ? 5.069 6.633 -30.341 1.00 50.28 432 ILE A N 1
ATOM 3534 C CA . ILE A 1 432 ? 3.739 6.082 -30.618 1.00 50.28 432 ILE A CA 1
ATOM 3535 C C . ILE A 1 432 ? 3.360 5.059 -29.555 1.00 50.28 432 ILE A C 1
ATOM 3537 O O . ILE A 1 432 ? 2.223 5.088 -29.101 1.00 50.28 432 ILE A O 1
ATOM 3541 N N . ARG A 1 433 ? 4.281 4.193 -29.111 1.00 46.97 433 ARG A N 1
ATOM 3542 C CA . ARG A 1 433 ? 4.018 3.277 -27.989 1.00 46.97 433 ARG A CA 1
ATOM 3543 C C . ARG A 1 433 ? 3.753 4.046 -26.705 1.00 46.97 433 ARG A C 1
ATOM 3545 O O . ARG A 1 433 ? 2.786 3.739 -26.026 1.00 46.97 433 ARG A O 1
ATOM 3552 N N . PHE A 1 434 ? 4.526 5.089 -26.418 1.00 48.03 434 PHE A N 1
ATOM 3553 C CA . PHE A 1 434 ? 4.269 5.975 -25.290 1.00 48.03 434 PHE A CA 1
ATOM 3554 C C . PHE A 1 434 ? 2.879 6.616 -25.415 1.00 48.03 434 PHE A C 1
ATOM 3556 O O . PHE A 1 434 ? 2.056 6.419 -24.536 1.00 48.03 434 PHE A O 1
ATOM 3563 N N . LEU A 1 435 ? 2.547 7.262 -26.537 1.00 45.28 435 LEU A N 1
ATOM 3564 C CA . LEU A 1 435 ? 1.235 7.887 -26.768 1.00 45.28 435 LEU A CA 1
ATOM 3565 C C . LEU A 1 435 ? 0.049 6.906 -26.733 1.00 45.28 435 LEU A C 1
ATOM 3567 O O . LEU A 1 435 ? -1.004 7.251 -26.199 1.00 45.28 435 LEU A O 1
ATOM 3571 N N . LEU A 1 436 ? 0.198 5.698 -27.282 1.00 48.00 436 LEU A N 1
ATOM 3572 C CA . LEU A 1 436 ? -0.830 4.651 -27.257 1.00 48.00 436 LEU A CA 1
ATOM 3573 C C . LEU A 1 436 ? -1.018 4.051 -25.863 1.00 48.00 436 LEU A C 1
ATOM 3575 O O . LEU A 1 436 ? -2.126 3.646 -25.543 1.00 48.00 436 LEU A O 1
ATOM 3579 N N . ILE A 1 437 ? 0.025 3.998 -25.033 1.00 44.81 437 ILE A N 1
ATOM 3580 C CA . ILE A 1 437 ? -0.024 3.351 -23.714 1.00 44.81 437 ILE A CA 1
ATOM 3581 C C . ILE A 1 437 ? -0.393 4.352 -22.610 1.00 44.81 437 ILE A C 1
ATOM 3583 O O . ILE A 1 437 ? -1.210 4.029 -21.754 1.00 44.81 437 ILE A O 1
ATOM 3587 N N . SER A 1 438 ? 0.144 5.576 -22.628 1.00 41.38 438 SER A N 1
ATOM 3588 C CA . SER A 1 438 ? -0.149 6.597 -21.608 1.00 41.38 438 SER A CA 1
ATOM 3589 C C . SER A 1 438 ? -1.301 7.534 -21.985 1.00 41.38 438 SER A C 1
ATOM 3591 O O . SER A 1 438 ? -1.933 8.107 -21.101 1.00 41.38 438 SER A O 1
ATOM 3593 N N . GLY A 1 439 ? -1.626 7.672 -23.275 1.00 35.41 439 GLY A N 1
ATOM 3594 C CA . GLY A 1 439 ? -2.703 8.550 -23.740 1.00 35.41 439 GLY A CA 1
ATOM 3595 C C . GLY A 1 439 ? -4.042 7.847 -23.955 1.00 35.41 439 GLY A C 1
ATOM 3596 O O . GLY A 1 439 ? -5.077 8.361 -23.545 1.00 35.41 439 GLY A O 1
ATOM 3597 N N . ILE A 1 440 ? -4.055 6.680 -24.601 1.00 43.19 440 ILE A N 1
ATOM 3598 C CA . ILE A 1 440 ? -5.295 6.115 -25.160 1.00 43.19 440 ILE A CA 1
ATOM 3599 C C . ILE A 1 440 ? -6.184 5.386 -24.129 1.00 43.19 440 ILE A C 1
ATOM 3601 O O . ILE A 1 440 ? -7.389 5.632 -24.172 1.00 43.19 440 ILE A O 1
ATOM 3605 N N . PRO A 1 441 ? -5.676 4.618 -23.142 1.00 40.94 441 PRO A N 1
ATOM 3606 C CA . PRO A 1 441 ? -6.522 4.034 -22.094 1.00 40.94 441 PRO A CA 1
ATOM 3607 C C . PRO A 1 441 ? -7.159 5.100 -21.192 1.00 40.94 441 PRO A C 1
ATOM 3609 O O . PRO A 1 441 ? -8.339 5.015 -20.860 1.00 40.94 441 PRO A O 1
ATOM 3612 N N . TYR A 1 442 ? -6.406 6.155 -20.865 1.00 38.19 442 TYR A N 1
ATOM 3613 C CA . TYR A 1 442 ? -6.893 7.255 -20.032 1.00 38.19 442 TYR A CA 1
ATOM 3614 C C . TYR A 1 442 ? -7.888 8.157 -20.774 1.00 38.19 442 TYR A C 1
ATOM 3616 O O . TYR A 1 442 ? -8.861 8.599 -20.173 1.00 38.19 442 TYR A O 1
ATOM 3624 N N . TYR A 1 443 ? -7.699 8.403 -22.077 1.00 36.62 443 TYR A N 1
ATOM 3625 C CA . TYR A 1 443 ? -8.596 9.263 -22.859 1.00 36.62 443 TYR A CA 1
ATOM 3626 C C . TYR A 1 443 ? -9.877 8.544 -23.314 1.00 36.62 443 TYR A C 1
ATOM 3628 O O . TYR A 1 443 ? -10.943 9.154 -23.289 1.00 36.62 443 TYR A O 1
ATOM 3636 N N . LEU A 1 444 ? -9.817 7.252 -23.677 1.00 37.19 444 LEU A N 1
ATOM 3637 C CA . LEU A 1 444 ? -11.020 6.460 -23.990 1.00 37.19 444 LEU A CA 1
ATOM 3638 C C . LEU A 1 444 ? -11.839 6.142 -22.738 1.00 37.19 444 LEU A C 1
ATOM 3640 O O . LEU A 1 444 ? -13.061 6.210 -22.806 1.00 37.19 444 LEU A O 1
ATOM 3644 N N . GLY A 1 445 ? -11.193 5.878 -21.596 1.00 42.12 445 GLY A N 1
ATOM 3645 C CA . GLY A 1 445 ? -11.887 5.743 -20.314 1.00 42.12 445 GLY A CA 1
ATOM 3646 C C . GLY A 1 445 ? -12.668 7.009 -19.952 1.00 42.12 445 GLY A C 1
ATOM 3647 O O . GLY A 1 445 ? -13.850 6.928 -19.642 1.00 42.12 445 GLY A O 1
ATOM 3648 N N . TYR A 1 446 ? -12.055 8.190 -20.095 1.00 38.66 446 TYR A N 1
ATOM 3649 C CA . TYR A 1 446 ? -12.706 9.474 -19.800 1.00 38.66 446 TYR A CA 1
ATOM 3650 C C . TYR A 1 446 ? -13.799 9.855 -20.816 1.00 38.66 446 TYR A C 1
ATOM 3652 O O . TYR A 1 446 ? -14.849 10.368 -20.432 1.00 38.66 446 TYR A O 1
ATOM 3660 N N . ALA A 1 447 ? -13.584 9.589 -22.110 1.00 38.66 447 ALA A N 1
ATOM 3661 C CA . ALA A 1 447 ? -14.547 9.912 -23.165 1.00 38.66 447 ALA A CA 1
ATOM 3662 C C . ALA A 1 447 ? -15.770 8.978 -23.172 1.00 38.66 447 ALA A C 1
ATOM 3664 O O . ALA A 1 447 ? -16.866 9.420 -23.507 1.00 38.66 447 ALA A O 1
ATOM 3665 N N . LEU A 1 448 ? -15.605 7.707 -22.782 1.00 39.03 448 LEU A N 1
ATOM 3666 C CA . LEU A 1 448 ? -16.708 6.743 -22.704 1.00 39.03 448 LEU A CA 1
ATOM 3667 C C . LEU A 1 448 ? -17.498 6.854 -21.388 1.00 39.03 448 LEU A C 1
ATOM 3669 O O . LEU A 1 448 ? -18.704 6.617 -21.390 1.00 39.03 448 LEU A O 1
ATOM 3673 N N . TRP A 1 449 ? -16.873 7.279 -20.281 1.00 41.88 449 TRP A N 1
ATOM 3674 C CA . TRP A 1 449 ? -17.590 7.533 -19.020 1.00 41.88 449 TRP A CA 1
ATOM 3675 C C . TRP A 1 449 ? -18.287 8.896 -18.957 1.00 41.88 449 TRP A C 1
ATOM 3677 O O . TRP A 1 449 ? -19.359 8.993 -18.363 1.00 41.88 449 TRP A O 1
ATOM 3687 N N . GLY A 1 450 ? -17.760 9.929 -19.624 1.00 39.88 450 GLY A N 1
ATOM 3688 C CA . GLY A 1 450 ? -18.393 11.256 -19.685 1.00 39.88 450 GLY A CA 1
ATOM 3689 C C . GLY A 1 450 ? -19.753 11.301 -20.402 1.00 39.88 450 GLY A C 1
ATOM 3690 O O . GLY A 1 450 ? -20.413 12.338 -20.392 1.00 39.88 450 GLY A O 1
ATOM 3691 N N . HIS A 1 451 ? -20.191 10.197 -21.018 1.00 39.91 451 HIS A N 1
ATOM 3692 C CA . HIS A 1 451 ? -21.481 10.088 -21.708 1.00 39.91 451 HIS A CA 1
ATOM 3693 C C . HIS A 1 451 ? -22.467 9.083 -21.098 1.00 39.91 451 HIS A C 1
ATOM 3695 O O . HIS A 1 451 ? -23.579 8.973 -21.601 1.00 39.91 451 HIS A O 1
ATOM 3701 N N . CYS A 1 452 ? -22.125 8.412 -19.992 1.00 36.75 452 CYS A N 1
ATOM 3702 C CA . CYS A 1 452 ? -23.050 7.489 -19.312 1.00 36.75 452 CYS A CA 1
ATOM 3703 C C . CYS A 1 452 ? -23.505 7.982 -17.924 1.00 36.75 452 CYS A C 1
ATOM 3705 O O . CYS A 1 452 ? -24.038 7.205 -17.139 1.00 36.75 452 CYS A O 1
ATOM 3707 N N . GLY A 1 453 ? -23.298 9.264 -17.610 1.00 36.44 453 GLY A N 1
ATOM 3708 C CA . GLY A 1 453 ? -23.582 9.848 -16.298 1.00 36.44 453 GLY A CA 1
ATOM 3709 C C . GLY A 1 453 ? -24.690 10.900 -16.300 1.00 36.44 453 GLY A C 1
ATOM 3710 O O . GLY A 1 453 ? -24.401 12.067 -16.052 1.00 36.44 453 GLY A O 1
ATOM 3711 N N . GLY A 1 454 ? -25.935 10.464 -16.511 1.00 28.53 454 GLY A N 1
ATOM 3712 C CA . GLY A 1 454 ? -27.118 11.036 -15.854 1.00 28.53 454 GLY A CA 1
ATOM 3713 C C . GLY A 1 454 ? -28.218 11.599 -16.764 1.00 28.53 454 GLY A C 1
ATOM 3714 O O . GLY A 1 454 ? -27.906 12.180 -17.805 1.00 28.53 454 GLY A O 1
ATOM 3715 N N . PRO A 1 455 ? -29.491 11.577 -16.325 1.00 37.44 455 PRO A N 1
ATOM 3716 C CA . PRO A 1 455 ? -30.161 10.640 -15.408 1.00 37.44 455 PRO A CA 1
ATOM 3717 C C . PRO A 1 455 ? -30.640 9.345 -16.088 1.00 37.44 455 PRO A C 1
ATOM 3719 O O . PRO A 1 455 ? -30.892 9.366 -17.314 1.00 37.44 455 PRO A O 1
#